Protein AF-0000000079073156 (afdb_homodimer)

pLDDT: mean 97.73, std 2.02, range [75.5, 98.88]

Sequence (586 aa):
MTVNSLGIYEKALPQDLSWKEKFNLVKKLGFNFLEFSVDESDARLARLDWTKEQRKEFRDLMWDTDIRINNLMLSGHRRFPLGSKDPETRKKSLEMCQKAVDLCVDLGIHNIQMAGYDVYYEEKSENSRELYVENLAKCVHMAAKKNIMLSIETMDDPFITNIADIKQYKKQVRSPWLQAYPDLGNLSAWPQNDPAKDLENGIGNIVAIHLKDTLAVTDGFEGKFRDVPFGEGCVDFEGLLRELVRLDYNGSFTIEMWPGDNGDDDPVAEVKEAKAFFDKIFKKVGIEQEPVDMTVNSLGIYEKALPQDLSWKEKFNLVKKLGFNFLEFSVDESDARLARLDWTKEQRKEFRDLMWDTDIRINNLMLSGHRRFPLGSKDPETRKKSLEMCQKAVDLCVDLGIHNIQMAGYDVYYEEKSENSRELYVENLAKCVHMAAKKNIMLSIETMDDPFITNIADIKQYKKQVRSPWLQAYPDLGNLSAWPQNDPAKDLENGIGNIVAIHLKDTLAVTDGFEGKFRDVPFGEGCVDFEGLLRELVRLDYNGSFTIEMWPGDNGDDDPVAEVKEAKAFFDKIFKKVGIEQEPVD

Secondary structure (DSSP, 8-state):
-EEEEEEEEGGGS-TTS-HHHHHHHHHHTT-SEEEEE--SSHHHHGGGG--HHHHHHHHHHHHHHT-EEEEEEEGGGGTS-TT-SSHHHHHHHHHHHHHHHHHHHHHT--EEEEE--S-SSS---HHHHHHHHHHHHHHHHHHHTTTPEEEEEP-SSSSS-SHHHHHHHHHHS--TTEEEE-BHHHHHHSTT--HHHHHHHHGGGB-EEEE-EEEPPBTTB--EEEEEPTTSSS--HHHHHHHHHHTT--SEEEE---HHHHT-S-HHHHHHHHHHHHHHHHHHHTEEE----/-EEEEEEEEGGGS-TTS-HHHHHHHHHHTT-SEEEEE--SSHHHHGGGG--HHHHHHHHHHHHHHT-EEEEEEEGGGGTS-TT-SSHHHHHHHHHHHHHHHHHHHHHT--EEEEE--S-SSS---HHHHHHHHHHHHHHHHHHHTTTPEEEEEP-SSSSS-SHHHHHHHHHHS--TTEEEE-BHHHHHHSTT--HHHHHHHHGGGB-EEEE-EEEPPBTTB--EEEEEPTTSSS--HHHHHHHHHHTT--SEEEE---HHHHT-S-HHHHHHHHHHHHHHHHHHHTEEE----

Solvent-accessible surface area (backbone atoms only — not comparable to full-atom values): 29091 Å² total; per-residue (Å²): 124,34,55,23,28,40,25,39,31,52,42,23,37,66,74,87,55,52,69,68,56,46,47,50,47,42,50,73,72,67,28,52,26,41,31,42,69,28,35,66,50,67,76,38,46,48,59,58,65,54,47,74,65,54,48,48,51,52,42,50,46,30,63,74,61,68,40,48,47,56,33,36,35,40,42,28,37,54,77,26,13,45,6,42,90,45,66,68,42,25,51,50,24,52,51,50,48,51,32,46,46,52,48,25,60,74,61,33,34,35,29,36,38,35,60,36,50,30,49,69,90,53,86,83,45,75,62,21,46,52,38,18,56,57,42,48,44,53,50,45,37,63,20,24,34,67,56,30,33,37,21,40,24,26,27,94,44,89,78,19,36,42,51,64,52,50,52,58,51,39,72,72,44,61,34,50,36,51,42,28,26,44,23,53,12,31,24,49,19,40,73,88,52,52,51,66,59,39,47,67,77,32,46,47,36,45,55,35,35,38,45,37,26,9,36,46,39,48,101,88,35,90,43,39,75,65,92,35,56,83,89,73,37,64,47,59,57,64,63,52,52,35,47,36,46,74,69,61,56,22,32,27,38,28,46,52,54,45,38,15,69,71,63,47,95,54,17,64,59,54,49,50,49,51,50,52,56,48,51,53,45,28,59,73,52,39,46,40,68,55,80,62,126,125,36,55,23,28,43,25,39,32,52,43,23,38,68,74,85,55,52,68,67,56,46,48,49,47,42,51,74,73,66,28,50,27,41,30,42,68,27,35,67,49,67,75,38,45,49,58,58,66,54,48,75,67,55,48,49,52,54,42,50,46,30,62,75,63,66,40,49,48,56,33,36,36,41,40,28,39,54,78,27,15,44,7,42,90,46,66,68,40,25,51,49,24,52,50,52,46,51,32,45,46,53,48,24,60,75,61,32,32,35,30,36,37,34,60,38,51,30,50,68,88,52,84,83,46,74,63,23,47,51,38,20,53,59,42,48,43,52,48,45,38,63,20,24,34,66,56,30,34,36,21,39,24,26,27,94,41,88,77,20,37,42,52,64,53,50,51,57,51,37,71,73,42,59,35,49,36,52,41,29,26,44,22,53,14,32,24,50,20,40,76,88,52,53,50,67,62,38,47,67,76,32,47,48,35,44,55,36,35,36,45,39,27,9,36,47,39,50,100,90,36,90,42,38,76,64,91,36,56,82,89,74,38,64,48,56,58,64,64,51,51,34,48,37,44,74,70,61,55,21,32,27,40,26,47,51,56,45,39,16,69,70,64,47,94,52,18,63,60,52,51,51,51,51,50,51,56,48,51,53,45,30,59,72,53,40,46,41,67,55,80,64,127

Nearest PDB structures (foldseek):
  3cqk-assembly1_B  TM=9.834E-01  e=4.972E-34  Escherichia coli
  3cqi-assembly1_B  TM=9.793E-01  e=4.690E-34  Escherichia coli
  3cqj-assembly1_B  TM=9.866E-01  e=5.468E-33  Escherichia coli
  3cqh-assembly1_A  TM=9.454E-01  e=2.577E-28  Escherichia coli
  3cqh-assembly1_B  TM=9.472E-01  e=2.292E-28  Escherichia coli

Radius of gyration: 23.46 Å; Cα contacts (8 Å, |Δi|>4): 1292; chains: 2; bounding box: 52×78×61 Å

Structure (mmCIF, N/CA/C/O backbone):
data_AF-0000000079073156-model_v1
#
loop_
_entity.id
_entity.type
_entity.pdbx_description
1 polymer 'L-ribulose-5-phosphate 3-epimerase'
#
loop_
_atom_site.group_PDB
_atom_site.id
_atom_site.type_symbol
_atom_site.label_atom_id
_atom_site.label_alt_id
_atom_site.label_comp_id
_atom_site.label_asym_id
_atom_site.label_entity_id
_atom_site.label_seq_id
_atom_site.pdbx_PDB_ins_code
_atom_site.Cartn_x
_atom_site.Cartn_y
_atom_site.Cartn_z
_atom_site.occupancy
_atom_site.B_iso_or_equiv
_atom_site.auth_seq_id
_atom_site.auth_comp_id
_atom_site.auth_asym_id
_atom_site.auth_atom_id
_atom_site.pdbx_PDB_model_num
ATOM 1 N N . MET A 1 1 ? -22.406 9.234 -4.816 1 80.62 1 MET A N 1
ATOM 2 C CA . MET A 1 1 ? -22.016 9.188 -3.41 1 80.62 1 MET A CA 1
ATOM 3 C C . MET A 1 1 ? -20.781 8.305 -3.225 1 80.62 1 MET A C 1
ATOM 5 O O . MET A 1 1 ? -20.641 7.266 -3.873 1 80.62 1 MET A O 1
ATOM 9 N N . THR A 1 2 ? -19.719 8.93 -2.506 1 91.94 2 THR A N 1
ATOM 10 C CA . THR A 1 2 ? -18.5 8.188 -2.174 1 91.94 2 THR A CA 1
ATOM 11 C C . THR A 1 2 ? -18.453 7.879 -0.679 1 91.94 2 THR A C 1
ATOM 13 O O . THR A 1 2 ? -19.078 8.578 0.126 1 91.94 2 THR A O 1
ATOM 16 N N . VAL A 1 3 ? -17.922 6.746 -0.274 1 95.88 3 VAL A N 1
ATOM 17 C CA . VAL A 1 3 ? -17.688 6.383 1.118 1 95.88 3 VAL A CA 1
ATOM 18 C C . VAL A 1 3 ? -16.188 6.477 1.428 1 95.88 3 VAL A C 1
ATOM 20 O O . VAL A 1 3 ? -15.367 5.844 0.761 1 95.88 3 VAL A O 1
ATOM 23 N N . ASN A 1 4 ? -15.789 7.289 2.355 1 97.81 4 ASN A N 1
ATOM 24 C CA . ASN A 1 4 ? -14.406 7.504 2.76 1 97.81 4 ASN A CA 1
ATOM 25 C C . ASN A 1 4 ? -14.211 7.266 4.254 1 97.81 4 ASN A C 1
ATOM 27 O O . ASN A 1 4 ? -15.18 7.262 5.016 1 97.81 4 ASN A O 1
ATOM 31 N N . SER A 1 5 ? -13.023 6.949 4.609 1 97.94 5 SER A N 1
ATOM 32 C CA . SER A 1 5 ? -12.68 6.938 6.027 1 97.94 5 SER A CA 1
ATOM 33 C C . SER A 1 5 ? -12.125 8.289 6.477 1 97.94 5 SER A C 1
ATOM 35 O O . SER A 1 5 ? -11.625 9.062 5.656 1 97.94 5 SER A O 1
ATOM 37 N N . LEU A 1 6 ? -12.297 8.586 7.727 1 98.56 6 LEU A N 1
ATOM 38 C CA . LEU A 1 6 ? -11.836 9.844 8.305 1 98.56 6 LEU A CA 1
ATOM 39 C C . LEU A 1 6 ? -11.039 9.602 9.578 1 98.56 6 LEU A C 1
ATOM 41 O O . LEU A 1 6 ? -11.492 8.891 10.477 1 98.56 6 LEU A O 1
ATOM 45 N N . GLY A 1 7 ? -9.836 10.117 9.586 1 98.69 7 GLY A N 1
ATOM 46 C CA . GLY A 1 7 ? -8.984 10 10.758 1 98.69 7 GLY A CA 1
ATOM 47 C C . GLY A 1 7 ? -8.648 11.344 11.383 1 98.69 7 GLY A C 1
ATOM 48 O O . GLY A 1 7 ? -9.047 12.391 10.867 1 98.69 7 GLY A O 1
ATOM 49 N N . ILE A 1 8 ? -8.016 11.273 12.555 1 98.88 8 ILE A N 1
ATOM 50 C CA . ILE A 1 8 ? -7.59 12.461 13.289 1 98.88 8 ILE A CA 1
ATOM 51 C C . ILE A 1 8 ? -6.098 12.375 13.594 1 98.88 8 ILE A C 1
ATOM 53 O O . ILE A 1 8 ? -5.594 11.305 13.953 1 98.88 8 ILE A O 1
ATOM 57 N N . TYR A 1 9 ? -5.41 13.477 13.398 1 98.75 9 TYR A N 1
ATOM 58 C CA . TYR A 1 9 ? -3.984 13.586 13.688 1 98.75 9 TYR A CA 1
ATOM 59 C C . TYR A 1 9 ? -3.723 13.453 15.18 1 98.75 9 TYR A C 1
ATOM 61 O O . TYR A 1 9 ? -4.398 14.086 16 1 98.75 9 TYR A O 1
ATOM 69 N N . GLU A 1 10 ? -2.744 12.703 15.523 1 98.69 10 GLU A N 1
ATOM 70 C CA . GLU A 1 10 ? -2.402 12.445 16.922 1 98.69 10 GLU A CA 1
ATOM 71 C C . GLU A 1 10 ? -2.238 13.75 17.703 1 98.69 10 GLU A C 1
ATOM 73 O O . GLU A 1 10 ? -2.652 13.844 18.859 1 98.69 10 GLU A O 1
ATOM 78 N N . LYS A 1 11 ? -1.692 14.719 17.078 1 98.56 11 LYS A N 1
ATOM 79 C CA . LYS A 1 11 ? -1.318 15.945 17.781 1 98.56 11 LYS A CA 1
ATOM 80 C C . LYS A 1 11 ? -2.543 16.812 18.062 1 98.56 11 LYS A C 1
ATOM 82 O O . LYS A 1 11 ? -2.459 17.797 18.812 1 98.56 11 LYS A O 1
ATOM 87 N N . ALA A 1 12 ? -3.627 16.469 17.453 1 98.81 12 ALA A N 1
ATOM 88 C CA . ALA A 1 12 ? -4.887 17.156 17.734 1 98.81 12 ALA A CA 1
ATOM 89 C C . ALA A 1 12 ? -5.402 16.797 19.125 1 98.81 12 ALA A C 1
ATOM 91 O O . ALA A 1 12 ? -6.133 17.594 19.75 1 98.81 12 ALA A O 1
ATOM 92 N N . LEU A 1 13 ? -5.078 15.648 19.625 1 98.81 13 LEU A N 1
ATOM 93 C CA . LEU A 1 13 ? -5.645 15.094 20.859 1 98.81 13 LEU A CA 1
ATOM 94 C C . LEU A 1 13 ? -4.797 15.469 22.062 1 98.81 13 LEU A C 1
ATOM 96 O O . LEU A 1 13 ? -3.613 15.789 21.922 1 98.81 13 LEU A O 1
ATOM 100 N N . PRO A 1 14 ? -5.395 15.422 23.297 1 98.5 14 PRO A N 1
ATOM 101 C CA . PRO A 1 14 ? -4.586 15.688 24.5 1 98.5 14 PRO A CA 1
ATOM 102 C C . PRO A 1 14 ? -3.348 14.797 24.578 1 98.5 14 PRO A C 1
ATOM 104 O O . PRO A 1 14 ? -3.416 13.602 24.266 1 98.5 14 PRO A O 1
ATOM 107 N N . GLN A 1 15 ? -2.205 15.383 24.984 1 97.31 15 GLN A N 1
ATOM 108 C CA . GLN A 1 15 ? -0.929 14.68 24.891 1 97.31 15 GLN A CA 1
ATOM 109 C C . GLN A 1 15 ? -0.598 13.945 26.172 1 97.31 15 GLN A C 1
ATOM 111 O O . GLN A 1 15 ? 0.368 13.18 26.234 1 97.31 15 GLN A O 1
ATOM 116 N N . ASP A 1 16 ? -1.37 14.094 27.203 1 96.56 16 ASP A N 1
ATOM 117 C CA . ASP A 1 16 ? -1.097 13.469 28.5 1 96.56 16 ASP A CA 1
ATOM 118 C C . ASP A 1 16 ? -1.879 12.164 28.656 1 96.56 16 ASP A C 1
ATOM 120 O O . ASP A 1 16 ? -1.809 11.516 29.703 1 96.56 16 ASP A O 1
ATOM 124 N N . LEU A 1 17 ? -2.572 11.727 27.625 1 97.81 17 LEU A N 1
ATOM 125 C CA . LEU A 1 17 ? -3.338 10.484 27.656 1 97.81 17 LEU A CA 1
ATOM 126 C C . LEU A 1 17 ? -2.434 9.289 27.406 1 97.81 17 LEU A C 1
ATOM 128 O O . LEU A 1 17 ? -1.461 9.383 26.656 1 97.81 17 LEU A O 1
ATOM 132 N N . SER A 1 18 ? -2.779 8.164 28.062 1 98 18 SER A N 1
ATOM 133 C CA . SER A 1 18 ? -2.182 6.895 27.656 1 98 18 SER A CA 1
ATOM 134 C C . SER A 1 18 ? -2.633 6.508 26.25 1 98 18 SER A C 1
ATOM 136 O O . SER A 1 18 ? -3.629 7.027 25.734 1 98 18 SER A O 1
ATOM 138 N N . TRP A 1 19 ? -1.938 5.605 25.625 1 98 19 TRP A N 1
ATOM 139 C CA . TRP A 1 19 ? -2.32 5.156 24.281 1 98 19 TRP A CA 1
ATOM 140 C C . TRP A 1 19 ? -3.717 4.543 24.297 1 98 19 TRP A C 1
ATOM 142 O O . TRP A 1 19 ? -4.512 4.777 23.391 1 98 19 TRP A O 1
ATOM 152 N N . LYS A 1 20 ? -4 3.734 25.312 1 98.19 20 LYS A N 1
ATOM 153 C CA . LYS A 1 20 ? -5.336 3.148 25.422 1 98.19 20 LYS A CA 1
ATOM 154 C C . LYS A 1 20 ? -6.41 4.23 25.469 1 98.19 20 LYS A C 1
ATOM 156 O O . LYS A 1 20 ? -7.414 4.148 24.766 1 98.19 20 LYS A O 1
ATOM 161 N N . GLU A 1 21 ? -6.207 5.262 26.297 1 98.5 21 GLU A N 1
ATOM 162 C CA . GLU A 1 21 ? -7.141 6.379 26.391 1 98.5 21 GLU A CA 1
ATOM 163 C C . GLU A 1 21 ? -7.254 7.121 25.062 1 98.5 21 GLU A C 1
ATOM 165 O O . GLU A 1 21 ? -8.352 7.508 24.656 1 98.5 21 GLU A O 1
ATOM 170 N N . LYS A 1 22 ? -6.145 7.289 24.438 1 98.38 22 LYS A N 1
ATOM 171 C CA . LYS A 1 22 ? -6.121 8.008 23.172 1 98.38 22 LYS A CA 1
ATOM 172 C C . LYS A 1 22 ? -6.898 7.254 22.094 1 98.38 22 LYS A C 1
ATOM 174 O O . LYS A 1 22 ? -7.711 7.844 21.375 1 98.38 22 LYS A O 1
ATOM 179 N N . PHE A 1 23 ? -6.668 5.953 21.953 1 98.19 23 PHE A N 1
ATOM 180 C CA . PHE A 1 23 ? -7.383 5.141 20.969 1 98.19 23 PHE A CA 1
ATOM 181 C C . PHE A 1 23 ? -8.883 5.152 21.25 1 98.19 23 PHE A C 1
ATOM 183 O O . PHE A 1 23 ? -9.688 5.316 20.328 1 98.19 23 PHE A O 1
ATOM 190 N N . ASN A 1 24 ? -9.266 5.047 22.5 1 98.19 24 ASN A N 1
ATOM 191 C CA . ASN A 1 24 ? -10.68 5.086 22.844 1 98.19 24 ASN A CA 1
ATOM 192 C C . ASN A 1 24 ? -11.297 6.445 22.547 1 98.19 24 ASN A C 1
ATOM 194 O O . ASN A 1 24 ? -12.453 6.523 22.125 1 98.19 24 ASN A O 1
ATOM 198 N N . LEU A 1 25 ? -10.539 7.477 22.797 1 98.62 25 LEU A N 1
ATOM 199 C CA . LEU A 1 25 ? -11.016 8.82 22.5 1 98.62 25 LEU A CA 1
ATOM 200 C C . LEU A 1 25 ? -11.242 9 21 1 98.62 25 LEU A C 1
ATOM 202 O O . LEU A 1 25 ? -12.227 9.609 20.594 1 98.62 25 LEU A O 1
ATOM 206 N N . VAL A 1 26 ? -10.32 8.469 20.156 1 98.5 26 VAL A N 1
ATOM 207 C CA . VAL A 1 26 ? -10.453 8.531 18.703 1 98.5 26 VAL A CA 1
ATOM 208 C C . VAL A 1 26 ? -11.789 7.918 18.281 1 98.5 26 VAL A C 1
ATOM 210 O O . VAL A 1 26 ? -12.539 8.523 17.516 1 98.5 26 VAL A O 1
ATOM 213 N N . LYS A 1 27 ? -12.086 6.77 18.828 1 97.19 27 LYS A N 1
ATOM 214 C CA . LYS A 1 27 ? -13.336 6.066 18.547 1 97.19 27 LYS A CA 1
ATOM 215 C C . LYS A 1 27 ? -14.539 6.863 19.031 1 97.19 27 LYS A C 1
ATOM 217 O O . LYS A 1 27 ? -15.523 7.016 18.297 1 97.19 27 LYS A O 1
ATOM 222 N N . LYS A 1 28 ? -14.477 7.352 20.203 1 97.75 28 LYS A N 1
ATOM 223 C CA . LYS A 1 28 ? -15.562 8.109 20.812 1 97.75 28 LYS A CA 1
ATOM 224 C C . LYS A 1 28 ? -15.875 9.367 20 1 97.75 28 LYS A C 1
ATOM 226 O O . LYS A 1 28 ? -17.031 9.773 19.906 1 97.75 28 LYS A O 1
ATOM 231 N N . LEU A 1 29 ? -14.867 9.93 19.438 1 98.31 29 LEU A N 1
ATOM 232 C CA . LEU A 1 29 ? -15.023 11.172 18.688 1 98.31 29 LEU A CA 1
ATOM 233 C C . LEU A 1 29 ? -15.516 10.883 17.266 1 98.31 29 LEU A C 1
ATOM 235 O O . LEU A 1 29 ? -15.742 11.812 16.5 1 98.31 29 LEU A O 1
ATOM 239 N N . GLY A 1 30 ? -15.648 9.664 16.922 1 97.56 30 GLY A N 1
ATOM 240 C CA . GLY A 1 30 ? -16.266 9.281 15.664 1 97.56 30 GLY A CA 1
ATOM 241 C C . GLY A 1 30 ? -15.266 9.188 14.523 1 97.56 30 GLY A C 1
ATOM 242 O O . GLY A 1 30 ? -15.633 9.352 13.359 1 97.56 30 GLY A O 1
ATOM 243 N N . PHE A 1 31 ? -14.008 8.945 14.812 1 98.38 31 PHE A N 1
ATOM 244 C CA . PHE A 1 31 ? -12.992 8.789 13.781 1 98.38 31 PHE A CA 1
ATOM 245 C C . PHE A 1 31 ? -12.695 7.312 13.539 1 98.38 31 PHE A C 1
ATOM 247 O O . PHE A 1 31 ? -12.828 6.492 14.445 1 98.38 31 PHE A O 1
ATOM 254 N N . ASN A 1 32 ? -12.312 6.98 12.305 1 97.5 32 ASN A N 1
ATOM 255 C CA . ASN A 1 32 ? -12.055 5.602 11.906 1 97.5 32 ASN A CA 1
ATOM 256 C C . ASN A 1 32 ? -10.633 5.172 12.281 1 97.5 32 ASN A C 1
ATOM 258 O O . ASN A 1 32 ? -10.383 3.986 12.5 1 97.5 32 ASN A O 1
ATOM 262 N N . PHE A 1 33 ? -9.734 6.16 12.328 1 97.94 33 PHE A N 1
ATOM 263 C CA . PHE A 1 33 ? -8.344 5.809 12.586 1 97.94 33 PHE A CA 1
ATOM 264 C C . PHE A 1 33 ? -7.578 6.996 13.156 1 97.94 33 PHE A C 1
ATOM 266 O O . PHE A 1 33 ? -8.062 8.125 13.117 1 97.94 33 PHE A O 1
ATOM 273 N N . LEU A 1 34 ? -6.453 6.688 13.773 1 98.38 34 LEU A N 1
ATOM 274 C CA . LEU A 1 34 ? -5.496 7.684 14.242 1 98.38 34 LEU A CA 1
ATOM 275 C C . LEU A 1 34 ? -4.328 7.809 13.266 1 98.38 34 LEU A C 1
ATOM 277 O O . LEU A 1 34 ? -3.867 6.812 12.711 1 98.38 34 LEU A O 1
ATOM 281 N N . GLU A 1 35 ? -3.922 8.992 12.961 1 98.56 35 GLU A N 1
ATOM 282 C CA . GLU A 1 35 ? -2.662 9.219 12.258 1 98.56 35 GLU A CA 1
ATOM 283 C C . GLU A 1 35 ? -1.507 9.398 13.242 1 98.56 35 GLU A C 1
ATOM 285 O O . GLU A 1 35 ? -1.512 10.328 14.047 1 98.56 35 GLU A O 1
ATOM 290 N N . PHE A 1 36 ? -0.527 8.555 13.117 1 98.75 36 PHE A N 1
ATOM 291 C CA . PHE A 1 36 ? 0.526 8.352 14.109 1 98.75 36 PHE A CA 1
ATOM 292 C C . PHE A 1 36 ? 1.726 9.242 13.812 1 98.75 36 PHE A C 1
ATOM 294 O O . PHE A 1 36 ? 2.287 9.188 12.711 1 98.75 36 PHE A O 1
ATOM 301 N N . SER A 1 37 ? 2.195 10.023 14.805 1 98.62 37 SER A N 1
ATOM 302 C CA . SER A 1 37 ? 3.195 11.062 14.555 1 98.62 37 SER A CA 1
ATOM 303 C C . SER A 1 37 ? 4.574 10.625 15.047 1 98.62 37 SER A C 1
ATOM 305 O O . SER A 1 37 ? 4.734 10.25 16.203 1 98.62 37 SER A O 1
ATOM 307 N N . VAL A 1 38 ? 5.551 10.633 14.203 1 98.75 38 VAL A N 1
ATOM 308 C CA . VAL A 1 38 ? 6.98 10.617 14.5 1 98.75 38 VAL A CA 1
ATOM 309 C C . VAL A 1 38 ? 7.625 11.914 14.023 1 98.75 38 VAL A C 1
ATOM 311 O O . VAL A 1 38 ? 8.227 11.961 12.945 1 98.75 38 VAL A O 1
ATOM 314 N N . ASP A 1 39 ? 7.496 12.953 14.852 1 97.94 39 ASP A N 1
ATOM 315 C CA . ASP A 1 39 ? 7.926 14.289 14.453 1 97.94 39 ASP A CA 1
ATOM 316 C C . ASP A 1 39 ? 9.352 14.57 14.922 1 97.94 39 ASP A C 1
ATOM 318 O O . ASP A 1 39 ? 10.109 13.641 15.203 1 97.94 39 ASP A O 1
ATOM 322 N N . GLU A 1 40 ? 9.781 15.828 15.023 1 97.25 40 GLU A N 1
ATOM 323 C CA . GLU A 1 40 ? 11.172 16.234 15.242 1 97.25 40 GLU A CA 1
ATOM 324 C C . GLU A 1 40 ? 11.57 16.047 16.703 1 97.25 40 GLU A C 1
ATOM 326 O O . GLU A 1 40 ? 12.758 16.078 17.031 1 97.25 40 GLU A O 1
ATOM 331 N N . SER A 1 41 ? 10.562 16 17.562 1 97.75 41 SER A N 1
ATOM 332 C CA . SER A 1 41 ? 10.891 15.906 18.984 1 97.75 41 SER A CA 1
ATOM 333 C C . SER A 1 41 ? 11.602 14.594 19.312 1 97.75 41 SER A C 1
ATOM 335 O O . SER A 1 41 ? 11.297 13.555 18.719 1 97.75 41 SER A O 1
ATOM 337 N N . ASP A 1 42 ? 12.492 14.656 20.25 1 98.12 42 ASP A N 1
ATOM 338 C CA . ASP A 1 42 ? 13.227 13.461 20.641 1 98.12 42 ASP A CA 1
ATOM 339 C C . ASP A 1 42 ? 12.273 12.375 21.156 1 98.12 42 ASP A C 1
ATOM 341 O O . ASP A 1 42 ? 12.484 11.188 20.891 1 98.12 42 ASP A O 1
ATOM 345 N N . ALA A 1 43 ? 11.297 12.828 21.844 1 97.5 43 ALA A N 1
ATOM 346 C CA . ALA A 1 43 ? 10.336 11.883 22.406 1 97.5 43 ALA A CA 1
ATOM 347 C C . ALA A 1 43 ? 9.633 11.078 21.328 1 97.5 43 ALA A C 1
ATOM 349 O O . ALA A 1 43 ? 9.492 9.859 21.438 1 97.5 43 ALA A O 1
ATOM 350 N N . ARG A 1 44 ? 9.227 11.633 20.266 1 98.38 44 ARG A N 1
ATOM 351 C CA . ARG A 1 44 ? 8.492 10.922 19.234 1 98.38 44 ARG A CA 1
ATOM 352 C C . ARG A 1 44 ? 9.445 10.219 18.266 1 98.38 44 ARG A C 1
ATOM 354 O O . ARG A 1 44 ? 9.109 9.172 17.703 1 98.38 44 ARG A O 1
ATOM 361 N N . LEU A 1 45 ? 10.664 10.758 18.109 1 98.69 45 LEU A N 1
ATOM 362 C CA . LEU A 1 45 ? 11.68 10.039 17.344 1 98.69 45 LEU A CA 1
ATOM 363 C C . LEU A 1 45 ? 12.031 8.719 18.031 1 98.69 45 LEU A C 1
ATOM 365 O O . LEU A 1 45 ? 12.328 7.727 17.359 1 98.69 45 LEU A O 1
ATOM 369 N N . ALA A 1 46 ? 11.977 8.727 19.344 1 98.62 46 ALA A N 1
ATOM 370 C CA . ALA A 1 46 ? 12.367 7.551 20.125 1 98.62 46 ALA A CA 1
ATOM 371 C C . ALA A 1 46 ? 11.445 6.371 19.828 1 98.62 46 ALA A C 1
ATOM 373 O O . ALA A 1 46 ? 11.797 5.219 20.094 1 98.62 46 ALA A O 1
ATOM 374 N N . ARG A 1 47 ? 10.234 6.633 19.312 1 98.69 47 ARG A N 1
ATOM 375 C CA . ARG A 1 47 ? 9.305 5.574 18.953 1 98.69 47 ARG A CA 1
ATOM 376 C C . ARG A 1 47 ? 9.914 4.629 17.922 1 98.69 47 ARG A C 1
ATOM 378 O O . ARG A 1 47 ? 9.547 3.453 17.859 1 98.69 47 ARG A O 1
ATOM 385 N N . LEU A 1 48 ? 10.82 5.09 17.078 1 98.81 48 LEU A N 1
ATOM 386 C CA . LEU A 1 48 ? 11.484 4.301 16.047 1 98.81 48 LEU A CA 1
ATOM 387 C C . LEU A 1 48 ? 12.422 3.27 16.656 1 98.81 48 LEU A C 1
ATOM 389 O O . LEU A 1 48 ? 12.859 2.338 15.984 1 98.81 48 LEU A O 1
ATOM 393 N N . ASP A 1 49 ? 12.711 3.453 17.922 1 98.69 49 ASP A N 1
ATOM 394 C CA . ASP A 1 49 ? 13.625 2.555 18.609 1 98.69 49 ASP A CA 1
ATOM 395 C C . ASP A 1 49 ? 12.891 1.712 19.641 1 98.69 49 ASP A C 1
ATOM 397 O O . ASP A 1 49 ? 13.516 1.137 20.531 1 98.69 49 ASP A O 1
ATOM 401 N N . TRP A 1 50 ? 11.547 1.767 19.609 1 98.75 50 TRP A N 1
ATOM 402 C CA . TRP A 1 50 ? 10.781 0.904 20.5 1 98.75 50 TRP A CA 1
ATOM 403 C C . TRP A 1 50 ? 11.289 -0.533 20.438 1 98.75 50 TRP A C 1
ATOM 405 O O . TRP A 1 50 ? 11.602 -1.041 19.359 1 98.75 50 TRP A O 1
ATOM 415 N N . THR A 1 51 ? 11.359 -1.212 21.578 1 98.19 51 THR A N 1
ATOM 416 C CA . THR A 1 51 ? 11.727 -2.621 21.656 1 98.19 51 THR A CA 1
ATOM 417 C C . THR A 1 51 ? 10.609 -3.502 21.094 1 98.19 51 THR A C 1
ATOM 419 O O . THR A 1 51 ? 9.5 -3.023 20.859 1 98.19 51 THR A O 1
ATOM 422 N N . LYS A 1 52 ? 10.961 -4.746 20.859 1 97.44 52 LYS A N 1
ATOM 423 C CA . LYS A 1 52 ? 9.961 -5.711 20.422 1 97.44 52 LYS A CA 1
ATOM 424 C C . LYS A 1 52 ? 8.781 -5.75 21.375 1 97.44 52 LYS A C 1
ATOM 426 O O . LYS A 1 52 ? 7.625 -5.844 20.953 1 97.44 52 LYS A O 1
ATOM 431 N N . GLU A 1 53 ? 9.047 -5.668 22.688 1 97.94 53 GLU A N 1
ATOM 432 C CA . GLU A 1 53 ? 8 -5.699 23.703 1 97.94 53 GLU A CA 1
ATOM 433 C C . GLU A 1 53 ? 7.113 -4.461 23.641 1 97.94 53 GLU A C 1
ATOM 435 O O . GLU A 1 53 ? 5.891 -4.555 23.766 1 97.94 53 GLU A O 1
ATOM 440 N N . GLN A 1 54 ? 7.715 -3.303 23.484 1 98.44 54 GLN A N 1
ATOM 441 C CA . GLN A 1 54 ? 6.945 -2.068 23.344 1 98.44 54 GLN A CA 1
ATOM 442 C C . GLN A 1 54 ? 6.055 -2.102 22.109 1 98.44 54 GLN A C 1
ATOM 444 O O . GLN A 1 54 ? 4.895 -1.684 22.172 1 98.44 54 GLN A O 1
ATOM 449 N N . ARG A 1 55 ? 6.598 -2.598 21.031 1 98.44 55 ARG A N 1
ATOM 450 C CA . ARG A 1 55 ? 5.816 -2.734 19.812 1 98.44 55 ARG A CA 1
ATOM 451 C C . ARG A 1 55 ? 4.66 -3.705 20 1 98.44 55 ARG A C 1
ATOM 453 O O . ARG A 1 55 ? 3.545 -3.451 19.531 1 98.44 55 ARG A O 1
ATOM 460 N N . LYS A 1 56 ? 4.934 -4.805 20.656 1 97.88 56 LYS A N 1
ATOM 461 C CA . LYS A 1 56 ? 3.885 -5.781 20.938 1 97.88 56 LYS A CA 1
ATOM 462 C C . LYS A 1 56 ? 2.758 -5.156 21.75 1 97.88 56 LYS A C 1
ATOM 464 O O . LYS A 1 56 ? 1.578 -5.379 21.469 1 97.88 56 LYS A O 1
ATOM 469 N N . GLU A 1 57 ? 3.127 -4.406 22.781 1 97.94 57 GLU A N 1
ATOM 470 C CA . GLU A 1 57 ? 2.133 -3.748 23.625 1 97.94 57 GLU A CA 1
ATOM 471 C C . GLU A 1 57 ? 1.267 -2.791 22.812 1 97.94 57 GLU A C 1
ATOM 473 O O . GLU A 1 57 ? 0.042 -2.777 22.953 1 97.94 57 GLU A O 1
ATOM 478 N N . PHE A 1 58 ? 1.912 -2 22.031 1 98.31 58 PHE A N 1
ATOM 479 C CA . PHE A 1 58 ? 1.208 -1.038 21.203 1 98.31 58 PHE A CA 1
ATOM 480 C C . PHE A 1 58 ? 0.281 -1.75 20.219 1 98.31 58 PHE A C 1
ATOM 482 O O . PHE A 1 58 ? -0.871 -1.348 20.047 1 98.31 58 PHE A O 1
ATOM 489 N N . ARG A 1 59 ? 0.734 -2.764 19.578 1 96.75 59 ARG A N 1
ATOM 490 C CA . ARG A 1 59 ? -0.038 -3.592 18.656 1 96.75 59 ARG A CA 1
ATOM 491 C C . ARG A 1 59 ? -1.26 -4.188 19.344 1 96.75 59 ARG A C 1
ATOM 493 O O . ARG A 1 59 ? -2.359 -4.184 18.797 1 96.75 59 ARG A O 1
ATOM 500 N N . ASP A 1 60 ? -1.067 -4.73 20.531 1 97.12 60 ASP A N 1
ATOM 501 C CA . ASP A 1 60 ? -2.154 -5.332 21.297 1 97.12 60 ASP A CA 1
ATOM 502 C C . ASP A 1 60 ? -3.205 -4.289 21.672 1 97.12 60 ASP A C 1
ATOM 504 O O . ASP A 1 60 ? -4.402 -4.582 21.688 1 97.12 60 ASP A O 1
ATOM 508 N N . LEU A 1 61 ? -2.748 -3.109 21.984 1 97.5 61 LEU A N 1
ATOM 509 C CA . LEU A 1 61 ? -3.676 -2.033 22.312 1 97.5 61 LEU A CA 1
ATOM 510 C C . LEU A 1 61 ? -4.543 -1.677 21.109 1 97.5 61 LEU A C 1
ATOM 512 O O . LEU A 1 61 ? -5.75 -1.464 21.25 1 97.5 61 LEU A O 1
ATOM 516 N N . MET A 1 62 ? -3.932 -1.605 19.906 1 97 62 MET A N 1
ATOM 517 C CA . MET A 1 62 ? -4.703 -1.354 18.703 1 97 62 MET A CA 1
ATOM 518 C C . MET A 1 62 ? -5.77 -2.424 18.5 1 97 62 MET A C 1
ATOM 520 O O . MET A 1 62 ? -6.918 -2.109 18.172 1 97 62 MET A O 1
ATOM 524 N N . TRP A 1 63 ? -5.406 -3.676 18.734 1 96.5 63 TRP A N 1
ATOM 525 C CA . TRP A 1 63 ? -6.324 -4.797 18.578 1 96.5 63 TRP A CA 1
ATOM 526 C C . TRP A 1 63 ? -7.469 -4.711 19.578 1 96.5 63 TRP A C 1
ATOM 528 O O . TRP A 1 63 ? -8.633 -4.863 19.219 1 96.5 63 TRP A O 1
ATOM 538 N N . ASP A 1 64 ? -7.145 -4.359 20.828 1 96.44 64 ASP A N 1
ATOM 539 C CA . ASP A 1 64 ? -8.117 -4.375 21.922 1 96.44 64 ASP A CA 1
ATOM 540 C C . ASP A 1 64 ? -9.109 -3.221 21.781 1 96.44 64 ASP A C 1
ATOM 542 O O . ASP A 1 64 ? -10.266 -3.342 22.188 1 96.44 64 ASP A O 1
ATOM 546 N N . THR A 1 65 ? -8.6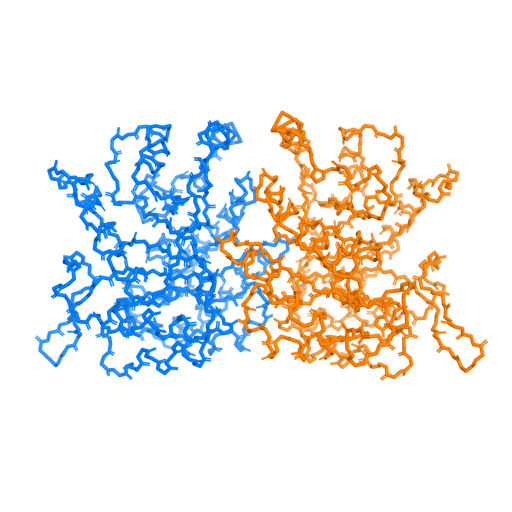8 -2.127 21.219 1 96.31 65 THR A N 1
ATOM 547 C CA . THR A 1 65 ? -9.531 -0.951 21.125 1 96.31 65 THR A CA 1
ATOM 548 C C . THR A 1 65 ? -10.219 -0.892 19.75 1 96.31 65 THR A C 1
ATOM 550 O O . THR A 1 65 ? -11.062 -0.028 19.516 1 96.31 65 THR A O 1
ATOM 553 N N . ASP A 1 66 ? -9.844 -1.772 18.844 1 95 66 ASP A N 1
ATOM 554 C CA . ASP A 1 66 ? -10.383 -1.825 17.484 1 95 66 ASP A CA 1
ATOM 555 C C . ASP A 1 66 ? -10.133 -0.514 16.734 1 95 66 ASP A C 1
ATOM 557 O O . ASP A 1 66 ? -11.031 0.015 16.078 1 95 66 ASP A O 1
ATOM 561 N N . ILE A 1 67 ? -8.984 0.081 17 1 95.56 67 ILE A N 1
ATOM 562 C CA . ILE A 1 67 ? -8.562 1.271 16.281 1 95.56 67 ILE A CA 1
ATOM 563 C C . ILE A 1 67 ? -7.363 0.936 15.391 1 95.56 67 ILE A C 1
ATOM 565 O O . ILE A 1 67 ? -6.445 0.229 15.82 1 95.56 67 ILE A O 1
ATOM 569 N N . ARG A 1 68 ? -7.469 1.379 14.133 1 95.56 68 ARG A N 1
ATOM 570 C CA . ARG A 1 68 ? -6.332 1.187 13.234 1 95.56 68 ARG A CA 1
ATOM 571 C C . ARG A 1 68 ? -5.57 2.492 13.031 1 95.56 68 ARG A C 1
ATOM 573 O O . ARG A 1 68 ? -6.07 3.568 13.359 1 95.56 68 ARG A O 1
ATOM 580 N N . ILE A 1 69 ? -4.348 2.383 12.711 1 97.69 69 ILE A N 1
ATOM 581 C CA . ILE A 1 69 ? -3.49 3.465 12.234 1 97.69 69 ILE A CA 1
ATOM 582 C C . ILE A 1 69 ? -3.27 3.326 10.727 1 97.69 69 ILE A C 1
ATOM 584 O O . ILE A 1 69 ? -2.711 2.328 10.266 1 97.69 69 ILE A O 1
ATOM 588 N N . ASN A 1 70 ? -3.744 4.34 9.977 1 96.12 70 ASN A N 1
ATOM 589 C CA . ASN A 1 70 ? -3.592 4.281 8.531 1 96.12 70 ASN A CA 1
ATOM 590 C C . ASN A 1 70 ? -2.223 4.785 8.086 1 96.12 70 ASN A C 1
ATOM 592 O O . ASN A 1 70 ? -1.614 4.227 7.172 1 96.12 70 ASN A O 1
ATOM 596 N N . ASN A 1 71 ? -1.767 5.828 8.805 1 97.81 71 ASN A N 1
ATOM 597 C CA . ASN A 1 71 ? -0.577 6.531 8.328 1 97.81 71 ASN A CA 1
ATOM 598 C C . ASN A 1 71 ? 0.37 6.863 9.484 1 97.81 71 ASN A C 1
ATOM 600 O O . ASN A 1 71 ? -0.072 7.27 10.555 1 97.81 71 ASN A O 1
ATOM 604 N N . LEU A 1 72 ? 1.604 6.586 9.273 1 98.81 72 LEU A N 1
ATOM 605 C CA . LEU A 1 72 ? 2.666 7.137 10.102 1 98.81 72 LEU A CA 1
ATOM 606 C C . LEU A 1 72 ? 3.232 8.414 9.484 1 98.81 72 LEU A C 1
ATOM 608 O O . LEU A 1 72 ? 3.703 8.398 8.344 1 98.81 72 LEU A O 1
ATOM 612 N N . MET A 1 73 ? 3.131 9.5 10.195 1 98.5 73 MET A N 1
ATOM 613 C CA . MET A 1 73 ? 3.699 10.766 9.742 1 98.5 73 MET A CA 1
ATOM 614 C C . MET A 1 73 ? 5.164 10.883 10.156 1 98.5 73 MET A C 1
ATOM 616 O O . MET A 1 73 ? 5.465 11.141 11.32 1 98.5 73 MET A O 1
ATOM 620 N N . LEU A 1 74 ? 6.043 10.797 9.203 1 98.62 74 LEU A N 1
ATOM 621 C CA . LEU A 1 74 ? 7.473 10.859 9.5 1 98.62 74 LEU A CA 1
ATOM 622 C C . LEU A 1 74 ? 8 12.281 9.312 1 98.62 74 LEU A C 1
ATOM 624 O O . LEU A 1 74 ? 8.914 12.508 8.516 1 98.62 74 LEU A O 1
ATOM 628 N N . SER A 1 75 ? 7.512 13.18 10.062 1 97.62 75 SER A N 1
ATOM 629 C CA . SER A 1 75 ? 7.879 14.586 9.945 1 97.62 75 SER A CA 1
ATOM 630 C C . SER A 1 75 ? 9.219 14.859 10.617 1 97.62 75 SER A C 1
ATOM 632 O O . SER A 1 75 ? 9.75 15.969 10.516 1 97.62 75 SER A O 1
ATOM 634 N N . GLY A 1 76 ? 9.805 13.812 11.289 1 98.06 76 GLY A N 1
ATOM 635 C CA . GLY A 1 76 ? 11.172 13.93 11.773 1 98.06 76 GLY A CA 1
ATOM 636 C C . GLY A 1 76 ? 12.156 14.297 10.68 1 98.06 76 GLY A C 1
ATOM 637 O O . GLY A 1 76 ? 13.234 14.828 10.961 1 98.06 76 GLY A O 1
ATOM 638 N N . HIS A 1 77 ? 11.82 14.094 9.469 1 97.69 77 HIS A N 1
ATOM 639 C CA . HIS A 1 77 ? 12.672 14.414 8.328 1 97.69 77 HIS A CA 1
ATOM 640 C C . HIS A 1 77 ? 12.812 15.922 8.148 1 97.69 77 HIS A C 1
ATOM 642 O O . HIS A 1 77 ? 13.672 16.391 7.406 1 97.69 77 HIS A O 1
ATOM 648 N N . ARG A 1 78 ? 11.922 16.656 8.828 1 97.44 78 ARG A N 1
ATOM 649 C CA . ARG A 1 78 ? 12.141 18.109 8.852 1 97.44 78 ARG A CA 1
ATOM 650 C C . ARG A 1 78 ? 13.477 18.453 9.5 1 97.44 78 ARG A C 1
ATOM 652 O O . ARG A 1 78 ? 14.242 19.266 8.977 1 97.44 78 ARG A O 1
ATOM 659 N N . ARG A 1 79 ? 13.773 17.828 10.656 1 98 79 ARG A N 1
ATOM 660 C CA . ARG A 1 79 ? 15.008 18.031 11.398 1 98 79 ARG A CA 1
ATOM 661 C C . ARG A 1 79 ? 16.172 17.281 10.75 1 98 79 ARG A C 1
ATOM 663 O O . ARG A 1 79 ? 17.297 17.781 10.695 1 98 79 ARG A O 1
ATOM 670 N N . PHE A 1 80 ? 15.906 16.109 10.211 1 98.44 80 PHE A N 1
ATOM 671 C CA . PHE A 1 80 ? 16.891 15.281 9.531 1 98.44 80 PHE A CA 1
ATOM 672 C C . PHE A 1 80 ? 16.484 15.023 8.086 1 98.44 80 PHE A C 1
ATOM 674 O O . PHE A 1 80 ? 16.047 13.922 7.75 1 98.44 80 PHE A O 1
ATOM 681 N N . PRO A 1 81 ? 16.75 16 7.266 1 98.56 81 PRO A N 1
ATOM 682 C CA . PRO A 1 81 ? 16.219 15.93 5.902 1 98.56 81 PRO A CA 1
ATOM 683 C C . PRO A 1 81 ? 17.078 15.055 4.984 1 98.56 81 PRO A C 1
ATOM 685 O O . PRO A 1 81 ? 18.281 14.945 5.184 1 98.56 81 PRO A O 1
ATOM 688 N N . LEU A 1 82 ? 16.469 14.508 3.99 1 98.75 82 LEU A N 1
ATOM 689 C CA . LEU A 1 82 ? 17.109 13.656 2.996 1 98.75 82 LEU A CA 1
ATOM 690 C C . LEU A 1 82 ? 18.125 14.438 2.172 1 98.75 82 LEU A C 1
ATOM 692 O O . LEU A 1 82 ? 19.094 13.875 1.671 1 98.75 82 LEU A O 1
ATOM 696 N N . GLY A 1 83 ? 17.922 15.75 2.033 1 98.75 83 GLY A N 1
ATOM 697 C CA . GLY A 1 83 ? 18.734 16.547 1.131 1 98.75 83 GLY A CA 1
ATOM 698 C C . GLY A 1 83 ? 19.797 17.359 1.845 1 98.75 83 GLY A C 1
ATOM 699 O O . GLY A 1 83 ? 20.391 18.266 1.265 1 98.75 83 GLY A O 1
ATOM 700 N N . SER A 1 84 ? 20.062 17.047 3.102 1 98.75 84 SER A N 1
ATOM 701 C CA . SER A 1 84 ? 21.016 17.828 3.896 1 98.75 84 SER A CA 1
ATOM 702 C C . SER A 1 84 ? 22.406 17.797 3.275 1 98.75 84 SER A C 1
ATOM 704 O O . SER A 1 84 ? 22.844 16.781 2.746 1 98.75 84 SER A O 1
ATOM 706 N N . LYS A 1 85 ? 23.078 18.891 3.4 1 98.19 85 LYS A N 1
ATOM 707 C CA . LYS A 1 85 ? 24.469 18.938 2.945 1 98.19 85 LYS A CA 1
ATOM 708 C C . LYS A 1 85 ? 25.391 18.156 3.873 1 98.19 85 LYS A C 1
ATOM 710 O O . LYS A 1 85 ? 26.5 17.797 3.494 1 98.19 85 LYS A O 1
ATOM 715 N N . ASP A 1 86 ? 24.984 17.938 5.051 1 98.44 86 ASP A N 1
ATOM 716 C CA . ASP A 1 86 ? 25.75 17.172 6.023 1 98.44 86 ASP A CA 1
ATOM 717 C C . ASP A 1 86 ? 25.516 15.672 5.844 1 98.44 86 ASP A C 1
ATOM 719 O O . ASP A 1 86 ? 24.406 15.18 6.07 1 98.44 86 ASP A O 1
ATOM 723 N N . PRO A 1 87 ? 26.562 14.922 5.527 1 98.5 87 PRO A N 1
ATOM 724 C CA . PRO A 1 87 ? 26.391 13.484 5.293 1 98.5 87 PRO A CA 1
ATOM 725 C C . PRO A 1 87 ? 25.906 12.742 6.531 1 98.5 87 PRO A C 1
ATOM 727 O O . PRO A 1 87 ? 25.188 11.75 6.41 1 98.5 87 PRO A O 1
ATOM 730 N N . GLU A 1 88 ? 26.25 13.242 7.68 1 98.62 88 GLU A N 1
ATOM 731 C CA . GLU A 1 88 ? 25.781 12.586 8.898 1 98.62 88 GLU A CA 1
ATOM 732 C C . GLU A 1 88 ? 24.281 12.75 9.078 1 98.62 88 GLU A C 1
ATOM 734 O O . GLU A 1 88 ? 23.609 11.828 9.547 1 98.62 88 GLU A O 1
ATOM 739 N N . THR A 1 89 ? 23.812 13.922 8.711 1 98.62 89 THR A N 1
ATOM 740 C CA . THR A 1 89 ? 22.375 14.148 8.758 1 98.62 89 THR A CA 1
ATOM 741 C C . THR A 1 89 ? 21.656 13.25 7.766 1 98.62 89 THR A C 1
ATOM 743 O O . THR A 1 89 ? 20.609 12.664 8.094 1 98.62 89 THR A O 1
ATOM 746 N N . ARG A 1 90 ? 22.156 13.094 6.547 1 98.75 90 ARG A N 1
ATOM 747 C CA . ARG A 1 90 ? 21.531 12.219 5.551 1 98.75 90 ARG A CA 1
ATOM 748 C C . ARG A 1 90 ? 21.547 10.766 6.02 1 98.75 90 ARG A C 1
ATOM 750 O O . ARG A 1 90 ? 20.578 10.039 5.801 1 98.75 90 ARG A O 1
ATOM 757 N N . LYS A 1 91 ? 22.641 10.391 6.625 1 98.69 91 LYS A N 1
ATOM 758 C CA . LYS A 1 91 ? 22.703 9.039 7.18 1 98.69 91 LYS A CA 1
ATOM 759 C C . LYS A 1 91 ? 21.609 8.812 8.203 1 98.69 91 LYS A C 1
ATOM 761 O O . LYS A 1 91 ? 20.922 7.785 8.18 1 98.69 91 LYS A O 1
ATOM 766 N N . LYS A 1 92 ? 21.453 9.758 9.086 1 98.56 92 LYS A N 1
ATOM 767 C CA . LYS A 1 92 ? 20.406 9.672 10.094 1 98.56 92 LYS A CA 1
ATOM 768 C C . LYS A 1 92 ? 19.016 9.641 9.445 1 98.56 92 LYS A C 1
ATOM 770 O O . LYS A 1 92 ? 18.125 8.922 9.898 1 98.56 92 LYS A O 1
ATOM 775 N N . SER A 1 93 ? 18.859 10.438 8.391 1 98.62 93 SER A N 1
ATOM 776 C CA . SER A 1 93 ? 17.594 10.469 7.656 1 98.62 93 SER A CA 1
ATOM 777 C C . SER A 1 93 ? 17.234 9.086 7.117 1 98.62 93 SER A C 1
ATOM 779 O O . SER A 1 93 ? 16.109 8.625 7.289 1 98.62 93 SER A O 1
ATOM 781 N N . LEU A 1 94 ? 18.203 8.422 6.527 1 98.75 94 LEU A N 1
ATOM 782 C CA . LEU A 1 94 ? 17.984 7.098 5.945 1 98.75 94 LEU A CA 1
ATOM 783 C C . LEU A 1 94 ? 17.734 6.059 7.035 1 98.75 94 LEU A C 1
ATOM 785 O O . LEU A 1 94 ? 16.875 5.188 6.879 1 98.75 94 LEU A O 1
ATOM 789 N N . GLU A 1 95 ? 18.438 6.168 8.133 1 98.75 95 GLU A N 1
ATOM 790 C CA . GLU A 1 95 ? 18.219 5.27 9.258 1 98.75 95 GLU A CA 1
ATOM 791 C C . GLU A 1 95 ? 16.797 5.418 9.805 1 98.75 95 GLU A C 1
ATOM 793 O O . GLU A 1 95 ? 16.141 4.422 10.125 1 98.75 95 GLU A O 1
ATOM 798 N N . MET A 1 96 ? 16.375 6.664 9.898 1 98.62 96 MET A N 1
ATOM 799 C CA . MET A 1 96 ? 15.016 6.938 10.375 1 98.62 96 MET A CA 1
ATOM 800 C C . MET A 1 96 ? 13.984 6.297 9.461 1 98.62 96 MET A C 1
ATOM 802 O O . MET A 1 96 ? 13.016 5.695 9.938 1 98.62 96 MET A O 1
ATOM 806 N N . CYS A 1 97 ? 14.219 6.402 8.164 1 98.69 97 CYS A N 1
ATOM 807 C CA . CYS A 1 97 ? 13.289 5.805 7.215 1 98.69 97 CYS A CA 1
ATOM 808 C C . CYS A 1 97 ? 13.258 4.289 7.359 1 98.69 97 CYS A C 1
ATOM 810 O O . CYS A 1 97 ? 12.18 3.688 7.406 1 98.69 97 CYS A O 1
ATOM 812 N N . GLN A 1 98 ? 14.398 3.688 7.441 1 98.5 98 GLN A N 1
ATOM 813 C CA . GLN A 1 98 ? 14.469 2.24 7.602 1 98.5 98 GLN A CA 1
ATOM 814 C C . GLN A 1 98 ? 13.734 1.789 8.859 1 98.5 98 GLN A C 1
ATOM 816 O O . GLN A 1 98 ? 12.953 0.839 8.82 1 98.5 98 GLN A O 1
ATOM 821 N N . LYS A 1 99 ? 13.945 2.447 9.953 1 98.75 99 LYS A N 1
ATOM 822 C CA . LYS A 1 99 ? 13.305 2.102 11.211 1 98.75 99 LYS A CA 1
ATOM 823 C C . LYS A 1 99 ? 11.797 2.311 11.133 1 98.75 99 LYS A C 1
ATOM 825 O O . LYS A 1 99 ? 11.023 1.54 11.711 1 98.75 99 LYS A O 1
ATOM 830 N N . ALA A 1 100 ? 11.398 3.371 10.445 1 98.88 100 ALA A N 1
ATOM 831 C CA . ALA A 1 100 ? 9.969 3.623 10.266 1 98.88 100 ALA A CA 1
ATOM 832 C C . ALA A 1 100 ? 9.312 2.506 9.461 1 98.88 100 ALA A C 1
ATOM 834 O O . ALA A 1 100 ? 8.211 2.059 9.797 1 98.88 100 ALA A O 1
ATOM 835 N N . VAL A 1 101 ? 9.984 2.09 8.406 1 98.56 101 VAL A N 1
ATOM 836 C CA . VAL A 1 101 ? 9.477 0.989 7.59 1 98.56 101 VAL A CA 1
ATOM 837 C C . VAL A 1 101 ? 9.312 -0.258 8.453 1 98.56 101 VAL A C 1
ATOM 839 O O . VAL A 1 101 ? 8.258 -0.896 8.438 1 98.56 101 VAL A O 1
ATOM 842 N N . ASP A 1 102 ? 10.305 -0.566 9.258 1 97.81 102 ASP A N 1
ATOM 843 C CA . ASP A 1 102 ? 10.25 -1.745 10.117 1 97.81 102 ASP A CA 1
ATOM 844 C C . ASP A 1 102 ? 9.141 -1.619 11.148 1 97.81 102 ASP A C 1
ATOM 846 O O . ASP A 1 102 ? 8.43 -2.588 11.43 1 97.81 102 ASP A O 1
ATOM 850 N N . LEU A 1 103 ? 9.031 -0.453 11.703 1 98.69 103 LEU A N 1
ATOM 851 C CA . LEU A 1 103 ? 7.965 -0.2 12.664 1 98.69 103 LEU A CA 1
ATOM 852 C C . LEU A 1 103 ? 6.594 -0.401 12.031 1 98.69 103 LEU A C 1
ATOM 854 O O . LEU A 1 103 ? 5.711 -1.016 12.625 1 98.69 103 LEU A O 1
ATOM 858 N N . CYS A 1 104 ? 6.422 0.112 10.828 1 98.62 104 CYS A N 1
ATOM 859 C CA . CYS A 1 104 ? 5.152 -0.022 10.125 1 98.62 104 CYS A CA 1
ATOM 860 C C . CYS A 1 104 ? 4.84 -1.486 9.836 1 98.62 104 CYS A C 1
ATOM 862 O O . CYS A 1 104 ? 3.695 -1.919 9.984 1 98.62 104 CYS A O 1
ATOM 864 N N . VAL A 1 105 ? 5.84 -2.238 9.414 1 97.19 105 VAL A N 1
ATOM 865 C CA . VAL A 1 105 ? 5.641 -3.67 9.211 1 97.19 105 VAL A CA 1
ATOM 866 C C . VAL A 1 105 ? 5.141 -4.316 10.5 1 97.19 105 VAL A C 1
ATOM 868 O O . VAL A 1 105 ? 4.145 -5.043 10.484 1 97.19 105 VAL A O 1
ATOM 871 N N . ASP A 1 106 ? 5.742 -4.016 11.617 1 97.31 106 ASP A N 1
ATOM 872 C CA . ASP A 1 106 ? 5.434 -4.637 12.898 1 97.31 106 ASP A CA 1
ATOM 873 C C . ASP A 1 106 ? 4.035 -4.246 13.375 1 97.31 106 ASP A C 1
ATOM 875 O O . ASP A 1 106 ? 3.322 -5.059 13.961 1 97.31 106 ASP A O 1
ATOM 879 N N . LEU A 1 107 ? 3.625 -3.016 13.078 1 97.75 107 LEU A N 1
ATOM 880 C CA . LEU A 1 107 ? 2.383 -2.496 13.641 1 97.75 107 LEU A CA 1
ATOM 881 C C . LEU A 1 107 ? 1.228 -2.67 12.656 1 97.75 107 LEU A C 1
ATOM 883 O O . LEU A 1 107 ? 0.069 -2.441 13.016 1 97.75 107 LEU A O 1
ATOM 887 N N . GLY A 1 108 ? 1.507 -3.088 11.438 1 96.94 108 GLY A N 1
ATOM 888 C CA . GLY A 1 108 ? 0.473 -3.227 10.43 1 96.94 108 GLY A CA 1
ATOM 889 C C . GLY A 1 108 ? 0.02 -1.897 9.852 1 96.94 108 GLY A C 1
ATOM 890 O O . GLY A 1 108 ? -1.158 -1.721 9.539 1 96.94 108 GLY A O 1
ATOM 891 N N . ILE A 1 109 ? 0.896 -0.897 9.836 1 97.88 109 ILE A N 1
ATOM 892 C CA . ILE A 1 109 ? 0.631 0.406 9.234 1 97.88 109 ILE A CA 1
ATOM 893 C C . ILE A 1 109 ? 1.03 0.383 7.762 1 97.88 109 ILE A C 1
ATOM 895 O O . ILE A 1 109 ? 2.104 -0.112 7.41 1 97.88 109 ILE A O 1
ATOM 899 N N . HIS A 1 110 ? 0.257 0.984 6.91 1 96.69 110 HIS A N 1
ATOM 900 C CA . HIS A 1 110 ? 0.385 0.683 5.488 1 96.69 110 HIS A CA 1
ATOM 901 C C . HIS A 1 110 ? 1.021 1.847 4.734 1 96.69 110 HIS A C 1
ATOM 903 O O . HIS A 1 110 ? 1.464 1.685 3.596 1 96.69 110 HIS A O 1
ATOM 909 N N . ASN A 1 111 ? 1.076 2.99 5.355 1 98.56 111 ASN A N 1
ATOM 910 C CA . ASN A 1 111 ? 1.558 4.176 4.656 1 98.56 111 ASN A CA 1
ATOM 911 C C . ASN A 1 111 ? 2.412 5.059 5.562 1 98.56 111 ASN A C 1
ATOM 913 O O . ASN A 1 111 ? 2.064 5.281 6.723 1 98.56 111 ASN A O 1
ATOM 917 N N . ILE A 1 112 ? 3.543 5.438 5.074 1 98.88 112 ILE A N 1
ATOM 918 C CA . ILE A 1 112 ? 4.355 6.469 5.711 1 98.88 112 ILE A CA 1
ATOM 919 C C . ILE A 1 112 ? 4.266 7.766 4.91 1 98.88 112 ILE A C 1
ATOM 921 O O . ILE A 1 112 ? 4.617 7.797 3.729 1 98.88 112 ILE A O 1
ATOM 925 N N . GLN A 1 113 ? 3.738 8.773 5.527 1 98.81 113 GLN A N 1
ATOM 926 C CA . GLN A 1 113 ? 3.764 10.086 4.898 1 98.81 113 GLN A CA 1
ATOM 927 C C . GLN A 1 113 ? 5.105 10.781 5.125 1 98.81 113 GLN A C 1
ATOM 929 O O . GLN A 1 113 ? 5.535 10.953 6.266 1 98.81 113 GLN A O 1
ATOM 934 N N . MET A 1 114 ? 5.723 11.125 4.059 1 97.69 114 MET A N 1
ATOM 935 C CA . MET A 1 114 ? 7.004 11.82 4.098 1 97.69 114 MET A CA 1
ATOM 936 C C . MET A 1 114 ? 6.812 13.32 3.877 1 97.69 114 MET A C 1
ATOM 938 O O . MET A 1 114 ? 5.992 13.727 3.057 1 97.69 114 MET A O 1
ATOM 942 N N . ALA A 1 115 ? 7.637 14.055 4.594 1 94.12 115 ALA A N 1
ATOM 943 C CA . ALA A 1 115 ? 7.59 15.5 4.367 1 94.12 115 ALA A CA 1
ATOM 944 C C . ALA A 1 115 ? 8.312 15.875 3.078 1 94.12 115 ALA A C 1
ATOM 946 O O . ALA A 1 115 ? 9.484 15.539 2.893 1 94.12 115 ALA A O 1
ATOM 947 N N . GLY A 1 116 ? 7.637 16.578 2.232 1 95.38 116 GLY A N 1
ATOM 948 C CA . GLY A 1 116 ? 8.188 16.969 0.944 1 95.38 116 GLY A CA 1
ATOM 949 C C . GLY A 1 116 ? 9.133 18.156 1.035 1 95.38 116 GLY A C 1
ATOM 950 O O . GLY A 1 116 ? 8.922 19.172 0.37 1 95.38 116 GLY A O 1
ATOM 951 N N . TYR A 1 117 ? 10.188 18 1.927 1 94.75 117 TYR A N 1
ATOM 952 C CA . TYR A 1 117 ? 11.305 18.938 2.049 1 94.75 117 TYR A CA 1
ATOM 953 C C . TYR A 1 117 ? 12.586 18.344 1.487 1 94.75 117 TYR A C 1
ATOM 955 O O . TYR A 1 117 ? 12.93 17.203 1.798 1 94.75 117 TYR A O 1
ATOM 963 N N . ASP A 1 118 ? 13.289 19.203 0.653 1 97.88 118 ASP A N 1
ATOM 964 C CA . ASP A 1 118 ? 14.68 18.781 0.489 1 97.88 118 ASP A CA 1
ATOM 965 C C . ASP A 1 118 ? 15.492 19.062 1.753 1 97.88 118 ASP A C 1
ATOM 967 O O . ASP A 1 118 ? 16.188 18.188 2.26 1 97.88 118 ASP A O 1
ATOM 971 N N . VAL A 1 119 ? 15.383 20.266 2.18 1 98.31 119 VAL A N 1
ATOM 972 C CA . VAL A 1 119 ? 15.867 20.75 3.471 1 98.31 119 VAL A CA 1
ATOM 973 C C . VAL A 1 119 ? 14.898 21.797 4.02 1 98.31 119 VAL A C 1
ATOM 975 O O . VAL A 1 119 ? 14.141 22.406 3.266 1 98.31 119 VAL A O 1
ATOM 978 N N . TYR A 1 120 ? 14.883 21.922 5.352 1 96.69 120 TYR A N 1
ATOM 979 C CA . TYR A 1 120 ? 14.008 22.938 5.938 1 96.69 120 TYR A CA 1
ATOM 980 C C . TYR A 1 120 ? 14.812 24 6.676 1 96.69 120 TYR A C 1
ATOM 982 O O . TYR A 1 120 ? 14.57 25.188 6.52 1 96.69 120 TYR A O 1
ATOM 990 N N . TYR A 1 121 ? 15.812 23.609 7.48 1 96.94 121 TYR A N 1
ATOM 991 C CA . TYR A 1 121 ? 16.578 24.531 8.305 1 96.94 121 TYR A CA 1
ATOM 992 C C . TYR A 1 121 ? 17.891 24.906 7.621 1 96.94 121 TYR A C 1
ATOM 994 O O . TYR A 1 121 ? 18.766 25.531 8.234 1 96.94 121 TYR A O 1
ATOM 1002 N N . GLU A 1 122 ? 18.125 24.422 6.449 1 97.5 122 GLU A N 1
ATOM 1003 C CA . GLU A 1 122 ? 19.312 24.703 5.652 1 97.5 122 GLU A CA 1
ATOM 1004 C C . GLU A 1 122 ? 18.969 25.516 4.406 1 97.5 122 GLU A C 1
ATOM 1006 O O . GLU A 1 122 ? 17.797 25.578 4.016 1 97.5 122 GLU A O 1
ATOM 1011 N N . GLU A 1 123 ? 20.031 26.094 3.871 1 97 123 GLU A N 1
ATOM 1012 C CA . GLU A 1 123 ? 19.844 26.781 2.598 1 97 123 GLU A CA 1
ATOM 1013 C C . GLU A 1 123 ? 19.578 25.797 1.469 1 97 123 GLU A C 1
ATOM 1015 O O . GLU A 1 123 ? 20.297 24.812 1.324 1 97 123 GLU A O 1
ATOM 1020 N N . LYS A 1 124 ? 18.578 26.109 0.749 1 97.62 124 LYS A N 1
ATOM 1021 C CA . LYS A 1 124 ? 18.234 25.266 -0.391 1 97.62 124 LYS A CA 1
ATOM 1022 C C . LYS A 1 124 ? 19.172 25.516 -1.564 1 97.62 124 LYS A C 1
ATOM 1024 O O . LYS A 1 124 ? 19.656 26.641 -1.752 1 97.62 124 LYS A O 1
ATOM 1029 N N . SER A 1 125 ? 19.484 24.453 -2.285 1 97.88 125 SER A N 1
ATOM 1030 C CA . SER A 1 125 ? 20.328 24.5 -3.467 1 97.88 125 SER A CA 1
ATOM 1031 C C . SER A 1 125 ? 20 23.375 -4.438 1 97.88 125 SER A C 1
ATOM 1033 O O . SER A 1 125 ? 19.219 22.484 -4.113 1 97.88 125 SER A O 1
ATOM 1035 N N . GLU A 1 126 ? 20.547 23.531 -5.652 1 98.06 126 GLU A N 1
ATOM 1036 C CA . GLU A 1 126 ? 20.406 22.406 -6.582 1 98.06 126 GLU A CA 1
ATOM 1037 C C . GLU A 1 126 ? 20.984 21.125 -5.988 1 98.06 126 GLU A C 1
ATOM 1039 O O . GLU A 1 126 ? 20.5 20.031 -6.266 1 98.06 126 GLU A O 1
ATOM 1044 N N . ASN A 1 127 ? 22 21.344 -5.199 1 98.44 127 ASN A N 1
ATOM 1045 C CA . ASN A 1 127 ? 22.609 20.172 -4.574 1 98.44 127 ASN A CA 1
ATOM 1046 C C . ASN A 1 127 ? 21.672 19.531 -3.551 1 98.44 127 ASN A C 1
ATOM 1048 O O . ASN A 1 127 ? 21.578 18.312 -3.469 1 98.44 127 ASN A O 1
ATOM 1052 N N . SER A 1 128 ? 21 20.328 -2.709 1 98.5 128 SER A N 1
ATOM 1053 C CA . SER A 1 128 ? 20.062 19.75 -1.752 1 98.5 128 SER A CA 1
ATOM 1054 C C . SER A 1 128 ? 18.953 19 -2.459 1 98.5 128 SER A C 1
ATOM 1056 O O . SER A 1 128 ? 18.484 17.969 -1.966 1 98.5 128 SER A O 1
ATOM 1058 N N . ARG A 1 129 ? 18.484 19.484 -3.637 1 98.38 129 ARG A N 1
ATOM 1059 C CA . ARG A 1 129 ? 17.484 18.797 -4.438 1 98.38 129 ARG A CA 1
ATOM 1060 C C . ARG A 1 129 ? 18 17.438 -4.906 1 98.38 129 ARG A C 1
ATOM 1062 O O . ARG A 1 129 ? 17.297 16.438 -4.785 1 98.38 129 ARG A O 1
ATOM 1069 N N . GLU A 1 130 ? 19.219 17.5 -5.473 1 98.5 130 GLU A N 1
ATOM 1070 C CA . GLU A 1 130 ? 19.781 16.266 -6.012 1 98.5 130 GLU A CA 1
ATOM 1071 C C . GLU A 1 130 ? 19.969 15.227 -4.914 1 98.5 130 GLU A C 1
ATOM 1073 O O . GLU A 1 130 ? 19.688 14.039 -5.117 1 98.5 130 GLU A O 1
ATOM 1078 N N . LEU A 1 131 ? 20.469 15.656 -3.76 1 98.75 131 LEU A N 1
ATOM 1079 C CA . LEU A 1 131 ? 20.641 14.758 -2.623 1 98.75 131 LEU A CA 1
ATOM 1080 C C . LEU A 1 131 ? 19.297 14.211 -2.154 1 98.75 131 LEU A C 1
ATOM 1082 O O . LEU A 1 131 ? 19.188 13.039 -1.792 1 98.75 131 LEU A O 1
ATOM 1086 N N . TYR A 1 132 ? 18.281 15.023 -2.197 1 98.62 132 TYR A N 1
ATOM 1087 C CA . TYR A 1 132 ? 16.938 14.578 -1.86 1 98.62 132 TYR A CA 1
ATOM 1088 C C . TYR A 1 132 ? 16.484 13.438 -2.773 1 98.62 132 TYR A C 1
ATOM 1090 O O . TYR A 1 132 ? 16.016 12.406 -2.303 1 98.62 132 TYR A O 1
ATOM 1098 N N . VAL A 1 133 ? 16.625 13.602 -4.074 1 98.5 133 VAL A N 1
ATOM 1099 C CA . VAL A 1 133 ? 16.172 12.617 -5.051 1 98.5 133 VAL A CA 1
ATOM 1100 C C . VAL A 1 133 ? 16.922 11.305 -4.844 1 98.5 133 VAL A C 1
ATOM 1102 O O . VAL A 1 133 ? 16.328 10.227 -4.832 1 98.5 133 VAL A O 1
ATOM 1105 N N . GLU A 1 134 ? 18.25 11.398 -4.645 1 98.38 134 GLU A N 1
ATOM 1106 C CA . GLU A 1 134 ? 19.078 10.219 -4.426 1 98.38 134 GLU A CA 1
ATOM 1107 C C . GLU A 1 134 ? 18.609 9.438 -3.205 1 98.38 134 GLU A C 1
ATOM 1109 O O . GLU A 1 134 ? 18.469 8.211 -3.268 1 98.38 134 GLU A O 1
ATOM 1114 N N . ASN A 1 135 ? 18.359 10.148 -2.156 1 98.69 135 ASN A N 1
ATOM 1115 C CA . ASN A 1 135 ? 18.016 9.484 -0.906 1 98.69 135 ASN A CA 1
ATOM 1116 C C . ASN A 1 135 ? 16.547 9.062 -0.881 1 98.69 135 ASN A C 1
ATOM 1118 O O . ASN A 1 135 ? 16.203 8.07 -0.245 1 98.69 135 ASN A O 1
ATOM 1122 N N . LEU A 1 136 ? 15.672 9.789 -1.6 1 98.69 136 LEU A N 1
ATOM 1123 C CA . LEU A 1 136 ? 14.289 9.352 -1.773 1 98.69 136 LEU A CA 1
ATOM 1124 C C . LEU A 1 136 ? 14.234 7.973 -2.422 1 98.69 136 LEU A C 1
ATOM 1126 O O . LEU A 1 136 ? 13.477 7.105 -1.983 1 98.69 136 LEU A O 1
ATOM 1130 N N . ALA A 1 137 ? 15.07 7.781 -3.424 1 98.25 137 ALA A N 1
ATOM 1131 C CA . ALA A 1 137 ? 15.117 6.484 -4.098 1 98.25 137 ALA A CA 1
ATOM 1132 C C . ALA A 1 137 ? 15.484 5.371 -3.121 1 98.25 137 ALA A C 1
ATOM 1134 O O . ALA A 1 137 ? 14.867 4.305 -3.129 1 98.25 137 ALA A O 1
ATOM 1135 N N . LYS A 1 138 ? 16.453 5.637 -2.254 1 98.38 138 LYS A N 1
ATOM 1136 C CA . LYS A 1 138 ? 16.859 4.652 -1.255 1 98.38 138 LYS A CA 1
ATOM 1137 C C . LYS A 1 138 ? 15.719 4.336 -0.297 1 98.38 138 LYS A C 1
ATOM 1139 O O . LYS A 1 138 ? 15.508 3.176 0.071 1 98.38 138 LYS A O 1
ATOM 1144 N N . CYS A 1 139 ? 14.992 5.383 0.085 1 98.69 139 CYS A N 1
ATOM 1145 C CA . CYS A 1 139 ? 13.844 5.18 0.96 1 98.69 139 CYS A CA 1
ATOM 1146 C C . CYS A 1 139 ? 12.797 4.297 0.292 1 98.69 139 CYS A C 1
ATOM 1148 O O . CYS A 1 139 ? 12.25 3.389 0.922 1 98.69 139 CYS A O 1
ATOM 1150 N N . VAL A 1 140 ? 12.508 4.559 -0.96 1 98.5 140 VAL A N 1
ATOM 1151 C CA . VAL A 1 140 ? 11.508 3.795 -1.696 1 98.5 140 VAL A CA 1
ATOM 1152 C C . VAL A 1 140 ? 11.938 2.336 -1.804 1 98.5 140 VAL A C 1
ATOM 1154 O O . VAL A 1 140 ? 11.117 1.426 -1.673 1 98.5 140 VAL A O 1
ATOM 1157 N N . HIS A 1 141 ? 13.234 2.088 -1.991 1 97.5 141 HIS A N 1
ATOM 1158 C CA . HIS A 1 141 ? 13.766 0.731 -2.068 1 97.5 141 HIS A CA 1
ATOM 1159 C C . HIS A 1 141 ? 13.555 -0.018 -0.756 1 97.5 141 HIS A C 1
ATOM 1161 O O . HIS A 1 141 ? 13.141 -1.179 -0.759 1 97.5 141 HIS A O 1
ATOM 1167 N N . MET A 1 142 ? 13.781 0.708 0.37 1 97.31 142 MET A N 1
ATOM 1168 C CA . MET A 1 142 ? 13.578 0.121 1.69 1 97.31 142 MET A CA 1
ATOM 1169 C C . MET A 1 142 ? 12.117 -0.293 1.881 1 97.31 142 MET A C 1
ATOM 1171 O O . MET A 1 142 ? 11.844 -1.361 2.428 1 97.31 142 MET A O 1
ATOM 1175 N N . ALA A 1 143 ? 11.242 0.522 1.401 1 98.31 143 ALA A N 1
ATOM 1176 C CA . ALA A 1 143 ? 9.812 0.346 1.645 1 98.31 143 ALA A CA 1
ATOM 1177 C C . ALA A 1 143 ? 9.227 -0.71 0.714 1 98.31 143 ALA A C 1
ATOM 1179 O O . ALA A 1 143 ? 8.422 -1.54 1.139 1 98.31 143 ALA A O 1
ATOM 1180 N N . ALA A 1 144 ? 9.625 -0.757 -0.531 1 97.5 144 ALA A N 1
ATOM 1181 C CA . ALA A 1 144 ? 9.023 -1.58 -1.579 1 97.5 144 ALA A CA 1
ATOM 1182 C C . ALA A 1 144 ? 9.172 -3.064 -1.26 1 97.5 144 ALA A C 1
ATOM 1184 O O . ALA A 1 144 ? 8.242 -3.846 -1.464 1 97.5 144 ALA A O 1
ATOM 1185 N N . LYS A 1 145 ? 10.266 -3.486 -0.723 1 94.75 145 LYS A N 1
ATOM 1186 C CA . LYS A 1 145 ? 10.484 -4.91 -0.485 1 94.75 145 LYS A CA 1
ATOM 1187 C C . LYS A 1 145 ? 9.602 -5.422 0.645 1 94.75 145 LYS A C 1
ATOM 1189 O O . LYS A 1 145 ? 9.445 -6.633 0.821 1 94.75 145 LYS A O 1
ATOM 1194 N N . LYS A 1 146 ? 8.977 -4.449 1.419 1 95.81 146 LYS A N 1
ATOM 1195 C CA . LYS A 1 146 ? 8.125 -4.828 2.541 1 95.81 146 LYS A CA 1
ATOM 1196 C C . LYS A 1 146 ? 6.684 -4.375 2.312 1 95.81 146 LYS A C 1
ATOM 1198 O O . LYS A 1 146 ? 5.871 -4.379 3.238 1 95.81 146 LYS A O 1
ATOM 1203 N N . ASN A 1 147 ? 6.422 -3.916 1.146 1 97.25 147 ASN A N 1
ATOM 1204 C CA . ASN A 1 147 ? 5.086 -3.48 0.749 1 97.25 147 ASN A CA 1
ATOM 1205 C C . ASN A 1 147 ? 4.605 -2.309 1.597 1 97.25 147 ASN A C 1
ATOM 1207 O O . ASN A 1 147 ? 3.449 -2.279 2.021 1 97.25 147 ASN A O 1
ATOM 1211 N N . ILE A 1 148 ? 5.477 -1.413 1.933 1 98.38 148 ILE A N 1
ATOM 1212 C CA . ILE A 1 148 ? 5.078 -0.195 2.631 1 98.38 148 ILE A CA 1
ATOM 1213 C C . ILE A 1 148 ? 4.984 0.96 1.637 1 98.38 148 ILE A C 1
ATOM 1215 O O . ILE A 1 148 ? 5.918 1.203 0.867 1 98.38 148 ILE A O 1
ATOM 1219 N N . MET A 1 149 ? 3.865 1.644 1.612 1 98.75 149 MET A N 1
ATOM 1220 C CA . MET A 1 149 ? 3.662 2.834 0.793 1 98.75 149 MET A CA 1
ATOM 1221 C C . MET A 1 149 ? 4.387 4.035 1.391 1 98.75 149 MET A C 1
ATOM 1223 O O . MET A 1 149 ? 4.348 4.25 2.604 1 98.75 149 MET A O 1
ATOM 1227 N N . LEU A 1 150 ? 5.164 4.691 0.579 1 98.88 150 LEU A N 1
ATOM 1228 C CA . LEU A 1 150 ? 5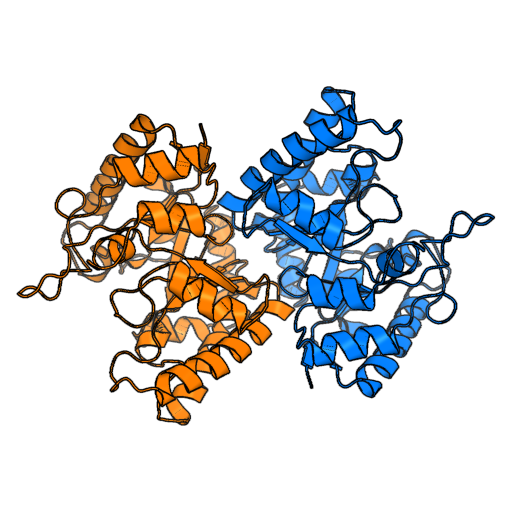.629 6.035 0.904 1 98.88 150 LEU A CA 1
ATOM 1229 C C . LEU A 1 150 ? 4.84 7.086 0.122 1 98.88 150 LEU A C 1
ATOM 1231 O O . LEU A 1 150 ? 4.664 6.957 -1.091 1 98.88 150 LEU A O 1
ATOM 1235 N N . SER A 1 151 ? 4.32 8.078 0.79 1 98.88 151 SER A N 1
ATOM 1236 C CA . SER A 1 151 ? 3.594 9.156 0.12 1 98.88 151 SER A CA 1
ATOM 1237 C C . SER A 1 151 ? 4.137 10.523 0.523 1 98.88 151 SER A C 1
ATOM 1239 O O . SER A 1 151 ? 4.324 10.797 1.71 1 98.88 151 SER A O 1
ATOM 1241 N N . ILE A 1 152 ? 4.43 11.344 -0.441 1 98.88 152 ILE A N 1
ATOM 1242 C CA . ILE A 1 152 ? 5.027 12.656 -0.188 1 98.88 152 ILE A CA 1
ATOM 1243 C C . ILE A 1 152 ? 3.926 13.68 0.078 1 98.88 152 ILE A C 1
ATOM 1245 O O . ILE A 1 152 ? 2.977 13.797 -0.701 1 98.88 152 ILE A O 1
ATOM 1249 N N . GLU A 1 153 ? 4.066 14.391 1.132 1 98.69 153 GLU A N 1
ATOM 1250 C CA . GLU A 1 153 ? 3.117 15.453 1.451 1 98.69 153 GLU A CA 1
ATOM 1251 C C . GLU A 1 153 ? 3.447 16.734 0.692 1 98.69 153 GLU A C 1
ATOM 1253 O O . GLU A 1 153 ? 4.617 17.109 0.581 1 98.69 153 GLU A O 1
ATOM 1258 N N . THR A 1 154 ? 2.451 17.391 0.179 1 98.56 154 THR A N 1
ATOM 1259 C CA . THR A 1 154 ? 2.625 18.781 -0.272 1 98.56 154 THR A CA 1
ATOM 1260 C C . THR A 1 154 ? 2.797 19.719 0.917 1 98.56 154 THR A C 1
ATOM 1262 O O . THR A 1 154 ? 2.051 19.625 1.896 1 98.56 154 THR A O 1
ATOM 1265 N N . MET A 1 155 ? 3.77 20.625 0.831 1 97.19 155 MET A N 1
ATOM 1266 C CA . MET A 1 155 ? 4.254 21.188 2.084 1 97.19 155 MET A CA 1
ATOM 1267 C C . MET A 1 155 ? 4.031 22.703 2.119 1 97.19 155 MET A C 1
ATOM 1269 O O . MET A 1 155 ? 3.6 23.281 1.128 1 97.19 155 MET A O 1
ATOM 1273 N N . ASP A 1 156 ? 4.258 23.297 3.279 1 96.12 156 ASP A N 1
ATOM 1274 C CA . ASP A 1 156 ? 4.348 24.734 3.553 1 96.12 156 ASP A CA 1
ATOM 1275 C C . ASP A 1 156 ? 5.707 25.281 3.129 1 96.12 156 ASP A C 1
ATOM 1277 O O . ASP A 1 156 ? 6.285 26.125 3.822 1 96.12 156 ASP A O 1
ATOM 1281 N N . ASP A 1 157 ? 6.305 24.656 2.283 1 94.44 157 ASP A N 1
ATOM 1282 C CA . ASP A 1 157 ? 7.621 24.938 1.719 1 94.44 157 ASP A CA 1
ATOM 1283 C C . ASP A 1 157 ? 7.574 24.938 0.193 1 94.44 157 ASP A C 1
ATOM 1285 O O . ASP A 1 157 ? 6.836 24.156 -0.412 1 94.44 157 ASP A O 1
ATOM 1289 N N . PRO A 1 158 ? 8.359 25.828 -0.418 1 94.12 158 PRO A N 1
ATOM 1290 C CA . PRO A 1 158 ? 8.227 25.984 -1.867 1 94.12 158 PRO A CA 1
ATOM 1291 C C . PRO A 1 158 ? 8.82 24.828 -2.654 1 94.12 158 PRO A C 1
ATOM 1293 O O . PRO A 1 158 ? 8.688 24.766 -3.879 1 94.12 158 PRO A O 1
ATOM 1296 N N . PHE A 1 159 ? 9.469 23.875 -2.068 1 97.62 159 PHE A N 1
ATOM 1297 C CA . PHE A 1 159 ? 10.141 22.766 -2.744 1 97.62 159 PHE A CA 1
ATOM 1298 C C . PHE A 1 159 ? 9.133 21.844 -3.404 1 97.62 159 PHE A C 1
ATOM 1300 O O . PHE A 1 159 ? 9.164 21.641 -4.621 1 97.62 159 PHE A O 1
ATOM 1307 N N . ILE A 1 160 ? 8.211 21.281 -2.662 1 98.44 160 ILE A N 1
ATOM 1308 C CA . ILE A 1 160 ? 7.105 20.469 -3.15 1 98.44 160 ILE A CA 1
ATOM 1309 C C . ILE A 1 160 ? 5.781 21.047 -2.65 1 98.44 160 ILE A C 1
ATOM 1311 O O . ILE A 1 160 ? 5.406 20.844 -1.495 1 98.44 160 ILE A O 1
ATOM 1315 N N . THR A 1 161 ? 5.055 21.719 -3.59 1 98.06 161 THR A N 1
ATOM 1316 C CA . THR A 1 161 ? 3.9 22.484 -3.143 1 98.06 161 THR A CA 1
ATOM 1317 C C . THR A 1 161 ? 2.604 21.859 -3.652 1 98.06 161 THR A C 1
ATOM 1319 O O . THR A 1 161 ? 1.519 22.188 -3.174 1 98.06 161 THR A O 1
ATOM 1322 N N . ASN A 1 162 ? 2.723 20.984 -4.656 1 98.56 162 ASN A N 1
ATOM 1323 C CA . ASN A 1 162 ? 1.53 20.406 -5.277 1 98.56 162 ASN A CA 1
ATOM 1324 C C . ASN A 1 162 ? 1.787 19 -5.801 1 98.56 162 ASN A C 1
ATOM 1326 O O . ASN A 1 162 ? 2.902 18.484 -5.691 1 98.56 162 ASN A O 1
ATOM 1330 N N . ILE A 1 163 ? 0.78 18.328 -6.316 1 98.81 163 ILE A N 1
ATOM 1331 C CA . ILE A 1 163 ? 0.839 16.938 -6.754 1 98.81 163 ILE A CA 1
ATOM 1332 C C . ILE A 1 163 ? 1.693 16.828 -8.016 1 98.81 163 ILE A C 1
ATOM 1334 O O . ILE A 1 163 ? 2.414 15.844 -8.203 1 98.81 163 ILE A O 1
ATOM 1338 N N . ALA A 1 164 ? 1.647 17.844 -8.844 1 98.62 164 ALA A N 1
ATOM 1339 C CA . ALA A 1 164 ? 2.48 17.844 -10.047 1 98.62 164 ALA A CA 1
ATOM 1340 C C . ALA A 1 164 ? 3.961 17.766 -9.688 1 98.62 164 ALA A C 1
ATOM 1342 O O . ALA A 1 164 ? 4.73 17.078 -10.359 1 98.62 164 ALA A O 1
ATOM 1343 N N . ASP A 1 165 ? 4.371 18.531 -8.648 1 98.44 165 ASP A N 1
ATOM 1344 C CA . ASP A 1 165 ? 5.742 18.422 -8.156 1 98.44 165 ASP A CA 1
ATOM 1345 C C . ASP A 1 165 ? 6.078 16.969 -7.777 1 98.44 165 ASP A C 1
ATOM 1347 O O . ASP A 1 165 ? 7.145 16.469 -8.125 1 98.44 165 ASP A O 1
ATOM 1351 N N . ILE A 1 166 ? 5.172 16.312 -7.074 1 98.69 166 ILE A N 1
ATOM 1352 C CA . ILE A 1 166 ? 5.387 14.938 -6.625 1 98.69 166 ILE A CA 1
ATOM 1353 C C . ILE A 1 166 ? 5.512 14.008 -7.832 1 98.69 166 ILE A C 1
ATOM 1355 O O . ILE A 1 166 ? 6.379 13.133 -7.863 1 98.69 166 ILE A O 1
ATOM 1359 N N . LYS A 1 167 ? 4.668 14.234 -8.836 1 98.06 167 LYS A N 1
ATOM 1360 C CA . LYS A 1 167 ? 4.711 13.422 -10.047 1 98.06 167 LYS A CA 1
ATOM 1361 C C . LYS A 1 167 ? 6.066 13.547 -10.742 1 98.06 167 LYS A C 1
ATOM 1363 O O . LYS A 1 167 ? 6.539 12.586 -11.359 1 98.06 167 LYS A O 1
ATOM 1368 N N . GLN A 1 168 ? 6.664 14.711 -10.641 1 97.62 168 GLN A N 1
ATOM 1369 C CA . GLN A 1 168 ? 7.996 14.891 -11.219 1 97.62 168 GLN A CA 1
ATOM 1370 C C . GLN A 1 168 ? 9.008 13.961 -10.562 1 97.62 168 GLN A C 1
ATOM 1372 O O . GLN A 1 168 ? 9.875 13.398 -11.242 1 97.62 168 GLN A O 1
ATOM 1377 N N . TYR A 1 169 ? 8.914 13.797 -9.289 1 97.56 169 TYR A N 1
ATOM 1378 C CA . TYR A 1 169 ? 9.828 12.914 -8.578 1 97.56 169 TYR A CA 1
ATOM 1379 C C . TYR A 1 169 ? 9.469 11.445 -8.812 1 97.56 169 TYR A C 1
ATOM 1381 O O . TYR A 1 169 ? 10.352 10.586 -8.883 1 97.56 169 TYR A O 1
ATOM 1389 N N . LYS A 1 170 ? 8.219 11.148 -9.031 1 97.19 170 LYS A N 1
ATOM 1390 C CA . LYS A 1 170 ? 7.785 9.789 -9.336 1 97.19 170 LYS A CA 1
ATOM 1391 C C . LYS A 1 170 ? 8.328 9.328 -10.688 1 97.19 170 LYS A C 1
ATOM 1393 O O . LYS A 1 170 ? 8.547 8.133 -10.898 1 97.19 170 LYS A O 1
ATOM 1398 N N . LYS A 1 171 ? 8.516 10.305 -11.57 1 96 171 LYS A N 1
ATOM 1399 C CA . LYS A 1 171 ? 9.102 9.969 -12.867 1 96 171 LYS A CA 1
ATOM 1400 C C . LYS A 1 171 ? 10.547 9.508 -12.711 1 96 171 LYS A C 1
ATOM 1402 O O . LYS A 1 171 ? 11.047 8.719 -13.523 1 96 171 LYS A O 1
ATOM 1407 N N . GLN A 1 172 ? 11.164 9.984 -11.664 1 96.06 172 GLN A N 1
ATOM 1408 C CA . GLN A 1 172 ? 12.578 9.688 -11.445 1 96.06 172 GLN A CA 1
ATOM 1409 C C . GLN A 1 172 ? 12.75 8.438 -10.578 1 96.06 172 GLN A C 1
ATOM 1411 O O . GLN A 1 172 ? 13.719 7.691 -10.742 1 96.06 172 GLN A O 1
ATOM 1416 N N . VAL A 1 173 ? 11.953 8.281 -9.672 1 96.56 173 VAL A N 1
ATOM 1417 C CA . VAL A 1 173 ? 11.914 7.109 -8.805 1 96.56 173 VAL A CA 1
ATOM 1418 C C . VAL A 1 173 ? 10.672 6.277 -9.117 1 96.56 173 VAL A C 1
ATOM 1420 O O . VAL A 1 173 ? 9.625 6.461 -8.5 1 96.56 173 VAL A O 1
ATOM 1423 N N . ARG A 1 174 ? 10.828 5.344 -10.062 1 96.56 174 ARG A N 1
ATOM 1424 C CA . ARG A 1 174 ? 9.68 4.625 -10.609 1 96.56 174 ARG A CA 1
ATOM 1425 C C . ARG A 1 174 ? 9.281 3.465 -9.703 1 96.56 174 ARG A C 1
ATOM 1427 O O . ARG A 1 174 ? 9.945 2.428 -9.68 1 96.56 174 ARG A O 1
ATOM 1434 N N . SER A 1 175 ? 8.211 3.664 -8.984 1 97.62 175 SER A N 1
ATOM 1435 C CA . SER A 1 175 ? 7.711 2.639 -8.078 1 97.62 175 SER A CA 1
ATOM 1436 C C . SER A 1 175 ? 6.238 2.861 -7.746 1 97.62 175 SER A C 1
ATOM 1438 O O . SER A 1 175 ? 5.812 3.996 -7.516 1 97.62 175 SER A O 1
ATOM 1440 N N . PRO A 1 176 ? 5.484 1.759 -7.73 1 97.88 176 PRO A N 1
ATOM 1441 C CA . PRO A 1 176 ? 4.098 1.904 -7.281 1 97.88 176 PRO A CA 1
ATOM 1442 C C . PRO A 1 176 ? 3.992 2.232 -5.793 1 97.88 176 PRO A C 1
ATOM 1444 O O . PRO A 1 176 ? 2.912 2.578 -5.312 1 97.88 176 PRO A O 1
ATOM 1447 N N . TRP A 1 177 ? 5.09 2.145 -5.066 1 98.5 177 TRP A N 1
ATOM 1448 C CA . TRP A 1 177 ? 5.113 2.352 -3.623 1 98.5 177 TRP A CA 1
ATOM 1449 C C . TRP A 1 177 ? 5.539 3.775 -3.283 1 98.5 177 TRP A C 1
ATOM 1451 O O . TRP A 1 177 ? 5.828 4.086 -2.125 1 98.5 177 TRP A O 1
ATOM 1461 N N . LEU A 1 178 ? 5.641 4.652 -4.23 1 98.75 178 LEU A N 1
ATOM 1462 C CA . LEU A 1 178 ? 5.828 6.09 -4.062 1 98.75 178 LEU A CA 1
ATOM 1463 C C . LEU A 1 178 ? 4.656 6.867 -4.656 1 98.75 178 LEU A C 1
ATOM 1465 O O . LEU A 1 178 ? 4.402 6.785 -5.859 1 98.75 178 LEU A O 1
ATOM 1469 N N . GLN A 1 179 ? 3.924 7.543 -3.773 1 98.75 179 GLN A N 1
ATOM 1470 C CA . GLN A 1 179 ? 2.725 8.234 -4.227 1 98.75 179 GLN A CA 1
ATOM 1471 C C . GLN A 1 179 ? 2.572 9.586 -3.525 1 98.75 179 GLN A C 1
ATOM 1473 O O . GLN A 1 179 ? 3.551 10.141 -3.025 1 98.75 179 GLN A O 1
ATOM 1478 N N . ALA A 1 180 ? 1.388 10.234 -3.656 1 98.81 180 ALA A N 1
ATOM 1479 C CA . ALA A 1 180 ? 1.153 11.594 -3.174 1 98.81 180 ALA A CA 1
ATOM 1480 C C . ALA A 1 180 ? 0.218 11.594 -1.969 1 98.81 180 ALA A C 1
ATOM 1482 O O . ALA A 1 180 ? -0.743 10.82 -1.92 1 98.81 180 ALA A O 1
ATOM 1483 N N . TYR A 1 181 ? 0.513 12.406 -1.021 1 98.81 181 TYR A N 1
ATOM 1484 C CA . TYR A 1 181 ? -0.331 12.719 0.126 1 98.81 181 TYR A CA 1
ATOM 1485 C C . TYR A 1 181 ? -0.608 14.211 0.206 1 98.81 181 TYR A C 1
ATOM 1487 O O . TYR A 1 181 ? -0.047 14.914 1.054 1 98.81 181 TYR A O 1
ATOM 1495 N N . PRO A 1 182 ? -1.55 14.711 -0.602 1 98.81 182 PRO A N 1
ATOM 1496 C CA . PRO A 1 182 ? -1.777 16.156 -0.612 1 98.81 182 PRO A CA 1
ATOM 1497 C C . PRO A 1 182 ? -2.438 16.656 0.671 1 98.81 182 PRO A C 1
ATOM 1499 O O . PRO A 1 182 ? -3.205 15.93 1.302 1 98.81 182 PRO A O 1
ATOM 1502 N N . ASP A 1 183 ? -2.064 17.797 1.026 1 98.81 183 ASP A N 1
ATOM 1503 C CA . ASP A 1 183 ? -2.721 18.625 2.035 1 98.81 183 ASP A CA 1
ATOM 1504 C C . ASP A 1 183 ? -3.525 19.75 1.387 1 98.81 183 ASP A C 1
ATOM 1506 O O . ASP A 1 183 ? -2.955 20.641 0.747 1 98.81 183 ASP A O 1
ATOM 1510 N N . LEU A 1 184 ? -4.816 19.734 1.567 1 98.81 184 LEU A N 1
ATOM 1511 C CA . LEU A 1 184 ? -5.652 20.719 0.868 1 98.81 184 LEU A CA 1
ATOM 1512 C C . LEU A 1 184 ? -5.297 22.141 1.282 1 98.81 184 LEU A C 1
ATOM 1514 O O . LEU A 1 184 ? -5.418 23.062 0.485 1 98.81 184 LEU A O 1
ATOM 1518 N N . GLY A 1 185 ? -4.934 22.281 2.543 1 98.75 185 GLY A N 1
ATOM 1519 C CA . GLY A 1 185 ? -4.48 23.594 2.986 1 98.75 185 GLY A CA 1
ATOM 1520 C C . GLY A 1 185 ? -3.219 24.047 2.283 1 98.75 185 GLY A C 1
ATOM 1521 O O . GLY A 1 185 ? -3.18 25.156 1.734 1 98.75 185 GLY A O 1
ATOM 1522 N N . ASN A 1 186 ? -2.213 23.203 2.258 1 98.5 186 ASN A N 1
ATOM 1523 C CA . ASN A 1 186 ? -0.96 23.547 1.6 1 98.5 186 ASN A CA 1
ATOM 1524 C C . ASN A 1 186 ? -1.157 23.781 0.104 1 98.5 186 ASN A C 1
ATOM 1526 O O . ASN A 1 186 ? -0.605 24.719 -0.461 1 98.5 186 ASN A O 1
ATOM 1530 N N . LEU A 1 187 ? -1.949 22.969 -0.533 1 98.44 187 LEU A N 1
ATOM 1531 C CA . LEU A 1 187 ? -2.256 23.141 -1.949 1 98.44 187 LEU A CA 1
ATOM 1532 C C . LEU A 1 187 ? -2.857 24.516 -2.213 1 98.44 187 LEU A C 1
ATOM 1534 O O . LEU A 1 187 ? -2.543 25.156 -3.223 1 98.44 187 LEU A O 1
ATOM 1538 N N . SER A 1 188 ? -3.67 24.984 -1.319 1 98.62 188 SER A N 1
ATOM 1539 C CA . SER A 1 188 ? -4.457 26.188 -1.515 1 98.62 188 SER A CA 1
ATOM 1540 C C . SER A 1 188 ? -3.664 27.438 -1.133 1 98.62 188 SER A C 1
ATOM 1542 O O . SER A 1 188 ? -4.016 28.547 -1.53 1 98.62 188 SER A O 1
ATOM 1544 N N . ALA A 1 189 ? -2.605 27.25 -0.349 1 98.5 189 ALA A N 1
ATOM 1545 C CA . ALA A 1 189 ? -1.919 28.391 0.251 1 98.5 189 ALA A CA 1
ATOM 1546 C C . ALA A 1 189 ? -0.935 29.016 -0.732 1 98.5 189 ALA A C 1
ATOM 1548 O O . ALA A 1 189 ? -0.544 30.172 -0.576 1 98.5 189 ALA A O 1
ATOM 1549 N N . TRP A 1 190 ? -0.48 28.25 -1.708 1 98.06 190 TRP A N 1
ATOM 1550 C CA . TRP A 1 190 ? 0.494 28.75 -2.668 1 98.06 190 TRP A CA 1
ATOM 1551 C C . TRP A 1 190 ? -0.202 29.391 -3.869 1 98.06 190 TRP A C 1
ATOM 1553 O O . TRP A 1 190 ? -0.951 28.719 -4.582 1 98.06 190 TRP A O 1
ATOM 1563 N N . PRO A 1 191 ? 0.122 30.641 -4.156 1 96.69 191 PRO A N 1
ATOM 1564 C CA . PRO A 1 191 ? -0.651 31.375 -5.16 1 96.69 191 PRO A CA 1
ATOM 1565 C C . PRO A 1 191 ? -0.472 30.812 -6.57 1 96.69 191 PRO A C 1
ATOM 1567 O O . PRO A 1 191 ? -1.352 30.984 -7.418 1 96.69 191 PRO A O 1
ATOM 1570 N N . GLN A 1 192 ? 0.595 30.156 -6.828 1 96.31 192 GLN A N 1
ATOM 1571 C CA . GLN A 1 192 ? 0.837 29.625 -8.172 1 96.31 192 GLN A CA 1
ATOM 1572 C C . GLN A 1 192 ? 0.044 28.344 -8.414 1 96.31 192 GLN A C 1
ATOM 1574 O O . GLN A 1 192 ? -0.042 27.875 -9.547 1 96.31 192 GLN A O 1
ATO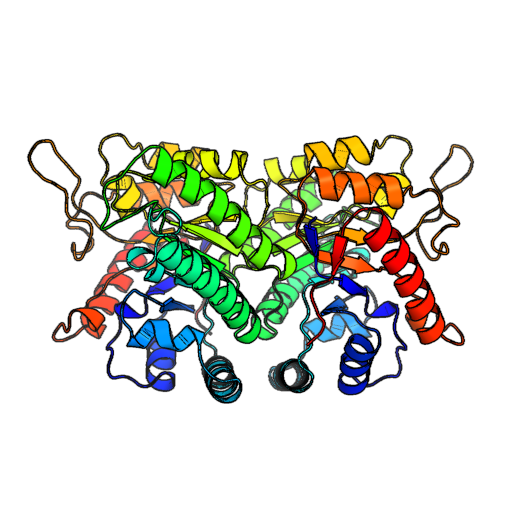M 1579 N N . ASN A 1 193 ? -0.494 27.766 -7.359 1 98.19 193 ASN A N 1
ATOM 1580 C CA . ASN A 1 193 ? -1.206 26.5 -7.492 1 98.19 193 ASN A CA 1
ATOM 1581 C C . ASN A 1 193 ? -2.652 26.703 -7.926 1 98.19 193 ASN A C 1
ATOM 1583 O O . ASN A 1 193 ? -3.25 27.75 -7.625 1 98.19 193 ASN A O 1
ATOM 1587 N N . ASP A 1 194 ? -3.137 25.859 -8.68 1 98.56 194 ASP A N 1
ATOM 1588 C CA . ASP A 1 194 ? -4.555 25.625 -8.93 1 98.56 194 ASP A CA 1
ATOM 1589 C C . ASP A 1 194 ? -5.008 24.297 -8.328 1 98.56 194 ASP A C 1
ATOM 1591 O O . ASP A 1 194 ? -4.93 23.25 -8.977 1 98.56 194 ASP A O 1
ATOM 1595 N N . PRO A 1 195 ? -5.508 24.344 -7.074 1 98.62 195 PRO A N 1
ATOM 1596 C CA . PRO A 1 195 ? -5.781 23.109 -6.352 1 98.62 195 PRO A CA 1
ATOM 1597 C C . PRO A 1 195 ? -6.727 22.172 -7.109 1 98.62 195 PRO A C 1
ATOM 1599 O O . PRO A 1 195 ? -6.5 20.969 -7.16 1 98.62 195 PRO A O 1
ATOM 1602 N N . ALA A 1 196 ? -7.781 22.703 -7.684 1 98.5 196 ALA A N 1
ATOM 1603 C CA . ALA A 1 196 ? -8.766 21.891 -8.406 1 98.5 196 ALA A CA 1
ATOM 1604 C C . ALA A 1 196 ? -8.117 21.156 -9.578 1 98.5 196 ALA A C 1
ATOM 1606 O O . ALA A 1 196 ? -8.273 19.938 -9.719 1 98.5 196 ALA A O 1
ATOM 1607 N N . LYS A 1 197 ? -7.379 21.859 -10.367 1 98.62 197 LYS A N 1
ATOM 1608 C CA . LYS A 1 197 ? -6.703 21.25 -11.508 1 98.62 197 LYS A CA 1
ATOM 1609 C C . LYS A 1 197 ? -5.656 20.234 -11.055 1 98.62 197 LYS A C 1
ATOM 1611 O O . LYS A 1 197 ? -5.488 19.188 -11.68 1 98.62 197 LYS A O 1
ATOM 1616 N N . ASP A 1 198 ? -4.945 20.609 -10.008 1 98.75 198 ASP A N 1
ATOM 1617 C CA . ASP A 1 198 ? -3.914 19.719 -9.484 1 98.75 198 ASP A CA 1
ATOM 1618 C C . ASP A 1 198 ? -4.52 18.406 -9.016 1 98.75 198 ASP A C 1
ATOM 1620 O O . ASP A 1 198 ? -3.979 17.328 -9.305 1 98.75 198 ASP A O 1
ATOM 1624 N N . LEU A 1 199 ? -5.664 18.422 -8.328 1 98.75 199 LEU A N 1
ATOM 1625 C CA . LEU A 1 199 ? -6.371 17.219 -7.891 1 98.75 199 LEU A CA 1
ATOM 1626 C C . LEU A 1 199 ? -6.852 16.406 -9.086 1 98.75 199 LEU A C 1
ATOM 1628 O O . LEU A 1 199 ? -6.691 15.18 -9.117 1 98.75 199 LEU A O 1
ATOM 1632 N N . GLU A 1 200 ? -7.348 17.078 -10.086 1 98.25 200 GLU A N 1
ATOM 1633 C CA . GLU A 1 200 ? -7.863 16.406 -11.281 1 98.25 200 GLU A CA 1
ATOM 1634 C C . GLU A 1 200 ? -6.758 15.648 -12.008 1 98.25 200 GLU A C 1
ATOM 1636 O O . GLU A 1 200 ? -6.949 14.492 -12.406 1 98.25 200 GLU A O 1
ATOM 1641 N N . ASN A 1 201 ? -5.648 16.344 -12.109 1 98.12 201 ASN A N 1
ATOM 1642 C CA . ASN A 1 201 ? -4.547 15.758 -12.867 1 98.12 201 ASN A CA 1
ATOM 1643 C C . ASN A 1 201 ? -3.787 14.719 -12.055 1 98.12 201 ASN A C 1
ATOM 1645 O O . ASN A 1 201 ? -3.031 13.922 -12.609 1 98.12 201 ASN A O 1
ATOM 1649 N N . GLY A 1 202 ? -3.979 14.734 -10.742 1 98.06 202 GLY A N 1
ATOM 1650 C CA . GLY A 1 202 ? -3.16 13.891 -9.883 1 98.06 202 GLY A CA 1
ATOM 1651 C C . GLY A 1 202 ? -3.955 12.805 -9.172 1 98.06 202 GLY A C 1
ATOM 1652 O O . GLY A 1 202 ? -3.408 12.055 -8.367 1 98.06 202 GLY A O 1
ATOM 1653 N N . ILE A 1 203 ? -5.242 12.633 -9.484 1 98.06 203 ILE A N 1
ATOM 1654 C CA . ILE A 1 203 ? -6.172 11.82 -8.703 1 98.06 203 ILE A CA 1
ATOM 1655 C C . ILE A 1 203 ? -5.66 10.391 -8.617 1 98.06 203 ILE A C 1
ATOM 1657 O O . ILE A 1 203 ? -5.781 9.734 -7.578 1 98.06 203 ILE A O 1
ATOM 1661 N N . GLY A 1 204 ? -4.977 9.883 -9.672 1 97.31 204 GLY A N 1
ATOM 1662 C CA . GLY A 1 204 ? -4.492 8.516 -9.727 1 97.31 204 GLY A CA 1
ATOM 1663 C C . GLY A 1 204 ? -3.305 8.258 -8.82 1 97.31 204 GLY A C 1
ATOM 1664 O O . GLY A 1 204 ? -2.896 7.113 -8.625 1 97.31 204 GLY A O 1
ATOM 1665 N N . ASN A 1 205 ? -2.764 9.336 -8.125 1 98.12 205 ASN A N 1
ATOM 1666 C CA . ASN A 1 205 ? -1.572 9.227 -7.289 1 98.12 205 ASN A CA 1
ATOM 1667 C C . ASN A 1 205 ? -1.876 9.555 -5.832 1 98.12 205 ASN A C 1
ATOM 1669 O O . ASN A 1 205 ? -0.993 9.469 -4.977 1 98.12 205 ASN A O 1
ATOM 1673 N N . ILE A 1 206 ? -3.117 9.805 -5.508 1 98.69 206 ILE A N 1
ATOM 1674 C CA . ILE A 1 206 ? -3.445 10.305 -4.18 1 98.69 206 ILE A CA 1
ATOM 1675 C C . ILE A 1 206 ? -3.766 9.133 -3.252 1 98.69 206 ILE A C 1
ATOM 1677 O O . ILE A 1 206 ? -4.77 8.445 -3.439 1 98.69 206 ILE A O 1
ATOM 1681 N N . VAL A 1 207 ? -2.93 8.969 -2.254 1 98.06 207 VAL A N 1
ATOM 1682 C CA . VAL A 1 207 ? -3.072 7.879 -1.295 1 98.06 207 VAL A CA 1
ATOM 1683 C C . VAL A 1 207 ? -4.055 8.281 -0.197 1 98.06 207 VAL A C 1
ATOM 1685 O O . VAL A 1 207 ? -4.879 7.469 0.236 1 98.06 207 VAL A O 1
ATOM 1688 N N . ALA A 1 208 ? -3.953 9.43 0.277 1 98.44 208 ALA A N 1
ATOM 1689 C CA . ALA A 1 208 ? -4.699 10.039 1.373 1 98.44 208 ALA A CA 1
ATOM 1690 C C . ALA A 1 208 ? -4.633 11.562 1.298 1 98.44 208 ALA A C 1
ATOM 1692 O O . ALA A 1 208 ? -3.857 12.117 0.515 1 98.44 208 ALA A O 1
ATOM 1693 N N . ILE A 1 209 ? -5.512 12.227 2.068 1 98.81 209 ILE A N 1
ATOM 1694 C CA . ILE A 1 209 ? -5.586 13.68 1.978 1 98.81 209 ILE A CA 1
ATOM 1695 C C . ILE A 1 209 ? -5.664 14.281 3.379 1 98.81 209 ILE A C 1
ATOM 1697 O O . ILE A 1 209 ? -6.457 13.836 4.211 1 98.81 209 ILE A O 1
ATOM 1701 N N . HIS A 1 210 ? -4.836 15.266 3.643 1 98.88 210 HIS A N 1
ATOM 1702 C CA . HIS A 1 210 ? -4.961 16.078 4.852 1 98.88 210 HIS A CA 1
ATOM 1703 C C . HIS A 1 210 ? -5.98 17.188 4.66 1 98.88 210 HIS A C 1
ATOM 1705 O O . HIS A 1 210 ? -5.973 17.875 3.637 1 98.88 210 HIS A O 1
ATOM 1711 N N . LEU A 1 211 ? -6.812 17.344 5.641 1 98.88 211 LEU A N 1
ATOM 1712 C CA . LEU A 1 211 ? -7.727 18.469 5.746 1 98.88 211 LEU A CA 1
ATOM 1713 C C . LEU A 1 211 ? -7.246 19.469 6.789 1 98.88 211 LEU A C 1
ATOM 1715 O O . LEU A 1 211 ? -7.289 19.188 7.992 1 98.88 211 LEU A O 1
ATOM 1719 N N . LYS A 1 212 ? -6.77 20.484 6.367 1 98.38 212 LYS A N 1
ATOM 1720 C CA . LYS A 1 212 ? -6.312 21.594 7.203 1 98.38 212 LYS A CA 1
ATOM 1721 C C . LYS A 1 212 ? -6.559 22.938 6.52 1 98.38 212 LYS A C 1
ATOM 1723 O O . LYS A 1 212 ? -6.559 23.016 5.289 1 98.38 212 LYS A O 1
ATOM 1728 N N . ASP A 1 213 ? -6.887 24.047 7.305 1 98.75 213 ASP A N 1
ATOM 1729 C CA . ASP A 1 213 ? -7.078 25.359 6.719 1 98.75 213 ASP A CA 1
ATOM 1730 C C . ASP A 1 213 ? -5.801 26.188 6.801 1 98.75 213 ASP A C 1
ATOM 1732 O O . ASP A 1 213 ? -4.918 25.906 7.613 1 98.75 213 ASP A O 1
ATOM 1736 N N . THR A 1 214 ? -5.684 27.062 5.887 1 98.81 214 THR A N 1
ATOM 1737 C CA . THR A 1 214 ? -4.496 27.906 5.793 1 98.81 214 THR A CA 1
ATOM 1738 C C . THR A 1 214 ? -4.863 29.312 5.328 1 98.81 214 THR A C 1
ATOM 1740 O O . THR A 1 214 ? -5.996 29.547 4.906 1 98.81 214 THR A O 1
ATOM 1743 N N . LEU A 1 215 ? -3.994 30.281 5.543 1 98.62 215 LEU A N 1
ATOM 1744 C CA . LEU A 1 215 ? -4.027 31.594 4.883 1 98.62 215 LEU A CA 1
ATOM 1745 C C . LEU A 1 215 ? -2.957 31.672 3.797 1 98.62 215 LEU A C 1
ATOM 1747 O O . LEU A 1 215 ? -1.796 31.328 4.035 1 98.62 215 LEU A O 1
ATOM 1751 N N . ALA A 1 216 ? -3.318 32.156 2.715 1 98.38 216 ALA A N 1
ATOM 1752 C CA . ALA A 1 216 ? -2.48 32.062 1.521 1 98.38 216 ALA A CA 1
ATOM 1753 C C . ALA A 1 216 ? -1.299 33.031 1.615 1 98.38 216 ALA A C 1
ATOM 1755 O O . ALA A 1 216 ? -1.415 34.125 2.195 1 98.38 216 ALA A O 1
ATOM 1756 N N . VAL A 1 217 ? -0.221 32.562 1.008 1 97.88 217 VAL A N 1
ATOM 1757 C CA . VAL A 1 217 ? 0.938 33.438 0.795 1 97.88 217 VAL A CA 1
ATOM 1758 C C . VAL A 1 217 ? 0.574 34.562 -0.168 1 97.88 217 VAL A C 1
ATOM 1760 O O . VAL A 1 217 ? -0.097 34.344 -1.177 1 97.88 217 VAL A O 1
ATOM 1763 N N . THR A 1 218 ? 0.958 35.75 0.152 1 96.44 218 THR A N 1
ATOM 1764 C CA . THR A 1 218 ? 0.853 36.906 -0.716 1 96.44 218 THR A CA 1
ATOM 1765 C C . THR A 1 218 ? 2.162 37.688 -0.73 1 96.44 218 THR A C 1
ATOM 1767 O O . THR A 1 218 ? 3.131 37.312 -0.075 1 96.44 218 THR A O 1
ATOM 1770 N N . ASP A 1 219 ? 2.287 38.75 -1.6 1 94 219 ASP A N 1
ATOM 1771 C CA . ASP A 1 219 ? 3.494 39.562 -1.686 1 94 219 ASP A CA 1
ATOM 1772 C C . ASP A 1 219 ? 3.881 40.125 -0.316 1 94 219 ASP A C 1
ATOM 1774 O O . ASP A 1 219 ? 5.066 40.25 0.001 1 94 219 ASP A O 1
ATOM 1778 N N . GLY A 1 220 ? 2.932 40.312 0.593 1 94.31 220 GLY A N 1
ATOM 1779 C CA . GLY A 1 220 ? 3.232 40.906 1.879 1 94.31 220 GLY A CA 1
ATOM 1780 C C . GLY A 1 220 ? 2.912 40 3.057 1 94.31 220 GLY A C 1
ATOM 1781 O O . GLY A 1 220 ? 2.91 40.469 4.203 1 94.31 220 GLY A O 1
ATOM 1782 N N . PHE A 1 221 ? 2.701 38.844 2.736 1 96.19 221 PHE A N 1
ATOM 1783 C CA . PHE A 1 221 ? 2.291 37.906 3.779 1 96.19 221 PHE A CA 1
ATOM 1784 C C . PHE A 1 221 ? 2.83 36.5 3.498 1 96.19 221 PHE A C 1
ATOM 1786 O O . PHE A 1 221 ? 2.623 35.969 2.412 1 96.19 221 PHE A O 1
ATOM 1793 N N . GLU A 1 222 ? 3.643 35.969 4.375 1 95.69 222 GLU A N 1
ATOM 1794 C CA . GLU A 1 222 ? 4.324 34.688 4.195 1 95.69 222 GLU A CA 1
ATOM 1795 C C . GLU A 1 222 ? 3.336 33.531 4.234 1 95.69 222 GLU A C 1
ATOM 1797 O O . GLU A 1 222 ? 3.697 32.375 3.934 1 95.69 222 GLU A O 1
ATOM 1802 N N . GLY A 1 223 ? 2.125 33.812 4.48 1 97.25 223 GLY A N 1
ATOM 1803 C CA . GLY A 1 223 ? 1.129 32.781 4.652 1 97.25 223 GLY A CA 1
ATOM 1804 C C . GLY A 1 223 ? 1.07 32.219 6.07 1 97.25 223 GLY A C 1
ATOM 1805 O O . GLY A 1 223 ? 1.949 32.5 6.887 1 97.25 223 GLY A O 1
ATOM 1806 N N . LYS A 1 224 ? -0.026 31.656 6.438 1 98.25 224 LYS A N 1
ATOM 1807 C CA . LYS A 1 224 ? -0.184 30.922 7.695 1 98.25 224 LYS A CA 1
ATOM 1808 C C . LYS A 1 224 ? -0.616 29.484 7.445 1 98.25 224 LYS A C 1
ATOM 1810 O O . LYS A 1 224 ? -1.742 29.234 7.012 1 98.25 224 LYS A O 1
ATOM 1815 N N . PHE A 1 225 ? 0.225 28.594 7.719 1 97.38 225 PHE A N 1
ATOM 1816 C CA . PHE A 1 225 ? 0.029 27.219 7.281 1 97.38 225 PHE A CA 1
ATOM 1817 C C . PHE A 1 225 ? -0.441 26.344 8.438 1 97.38 225 PHE A C 1
ATOM 1819 O O . PHE A 1 225 ? -0.799 25.188 8.234 1 97.38 225 PHE A O 1
ATOM 1826 N N . ARG A 1 226 ? -0.404 26.844 9.609 1 95.75 226 ARG A N 1
ATOM 1827 C CA . ARG A 1 226 ? -0.8 26.078 10.789 1 95.75 226 ARG A CA 1
ATOM 1828 C C . ARG A 1 226 ? -1.75 26.875 11.672 1 95.75 226 ARG A C 1
ATOM 1830 O O . ARG A 1 226 ? -1.7 28.109 11.695 1 95.75 226 ARG A O 1
ATOM 1837 N N . ASP A 1 227 ? -2.604 26.188 12.305 1 96.94 227 ASP A N 1
ATOM 1838 C CA . ASP A 1 227 ? -3.43 26.719 13.391 1 96.94 227 ASP A CA 1
ATOM 1839 C C . ASP A 1 227 ? -4.41 27.766 12.867 1 96.94 227 ASP A C 1
ATOM 1841 O O . ASP A 1 227 ? -4.668 28.766 13.539 1 96.94 227 ASP A O 1
ATOM 1845 N N . VAL A 1 228 ? -4.797 27.719 11.648 1 98.06 228 VAL A N 1
ATOM 1846 C CA . VAL A 1 228 ? -5.906 28.5 11.117 1 98.06 228 VAL A CA 1
ATOM 1847 C C . VAL A 1 228 ? -7.227 27.781 11.383 1 98.06 228 VAL A C 1
ATOM 1849 O O . VAL A 1 228 ? -7.402 26.625 10.984 1 98.06 228 VAL A O 1
ATOM 1852 N N . PRO A 1 229 ? -8.117 28.406 12.125 1 97.62 229 PRO A N 1
ATOM 1853 C CA . PRO A 1 229 ? -9.406 27.75 12.367 1 97.62 229 PRO A CA 1
ATOM 1854 C C . PRO A 1 229 ? -10.148 27.406 11.078 1 97.62 229 PRO A C 1
ATOM 1856 O O . PRO A 1 229 ? -10.117 28.188 10.125 1 97.62 229 PRO A O 1
ATOM 1859 N N . PHE A 1 230 ? -10.789 26.219 11.07 1 98.5 230 PHE A N 1
ATOM 1860 C CA . PHE A 1 230 ? -11.531 25.781 9.883 1 98.5 230 PHE A CA 1
ATOM 1861 C C . PHE A 1 230 ? -12.617 26.797 9.539 1 98.5 230 PHE A C 1
ATOM 1863 O O . PHE A 1 230 ? -13.391 27.219 10.398 1 98.5 230 PHE A O 1
ATOM 1870 N N . GLY A 1 231 ? -12.68 27.219 8.305 1 97.81 231 GLY A N 1
ATOM 1871 C CA . GLY A 1 231 ? -13.664 28.172 7.832 1 97.81 231 GLY A CA 1
ATOM 1872 C C . GLY A 1 231 ? -13.156 29.609 7.828 1 97.81 231 GLY A C 1
ATOM 1873 O O . GLY A 1 231 ? -13.797 30.5 7.273 1 97.81 231 GLY A O 1
ATOM 1874 N N . GLU A 1 232 ? -12.039 29.797 8.406 1 98.25 232 GLU A N 1
ATOM 1875 C CA . GLU A 1 232 ? -11.492 31.141 8.5 1 98.25 232 GLU A CA 1
ATOM 1876 C C . GLU A 1 232 ? -10.289 31.312 7.566 1 98.25 232 GLU A C 1
ATOM 1878 O O . GLU A 1 232 ? -9.656 32.375 7.555 1 98.25 232 GLU A O 1
ATOM 1883 N N . GLY A 1 233 ? -9.922 30.281 6.852 1 98.56 233 GLY A N 1
ATOM 1884 C CA . GLY A 1 233 ? -8.789 30.328 5.945 1 98.56 233 GLY A CA 1
ATOM 1885 C C . GLY A 1 233 ? -9.188 30.453 4.488 1 98.56 233 GLY A C 1
ATOM 1886 O O . GLY A 1 233 ? -10.258 30.984 4.176 1 98.56 233 GLY A O 1
ATOM 1887 N N . CYS A 1 234 ? -8.297 30.094 3.625 1 98.44 234 CYS A N 1
ATOM 1888 C CA . CYS A 1 234 ? -8.477 30.344 2.197 1 98.44 234 CYS A CA 1
ATOM 1889 C C . CYS A 1 234 ? -8.906 29.062 1.476 1 98.44 234 CYS A C 1
ATOM 1891 O O . CYS A 1 234 ? -9.133 29.078 0.265 1 98.44 234 CYS A O 1
ATOM 1893 N N . VAL A 1 235 ? -9.023 27.938 2.158 1 98.81 235 VAL A N 1
ATOM 1894 C CA . VAL A 1 235 ? -9.336 26.672 1.492 1 98.81 235 VAL A CA 1
ATOM 1895 C C . VAL A 1 235 ? -10.828 26.625 1.164 1 98.81 235 VAL A C 1
ATOM 1897 O O . VAL A 1 235 ? -11.672 26.797 2.047 1 98.81 235 VAL A O 1
ATOM 1900 N N . ASP A 1 236 ? -11.172 26.422 -0.057 1 98.75 236 ASP A N 1
ATOM 1901 C CA . ASP A 1 236 ? -12.547 26.141 -0.459 1 98.75 236 ASP A CA 1
ATOM 1902 C C . ASP A 1 236 ? -12.898 24.672 -0.274 1 98.75 236 ASP A C 1
ATOM 1904 O O . ASP A 1 236 ? -13.047 23.938 -1.252 1 98.75 236 ASP A O 1
ATOM 1908 N N . PHE A 1 237 ? -13.125 24.266 0.951 1 98.81 237 PHE A N 1
ATOM 1909 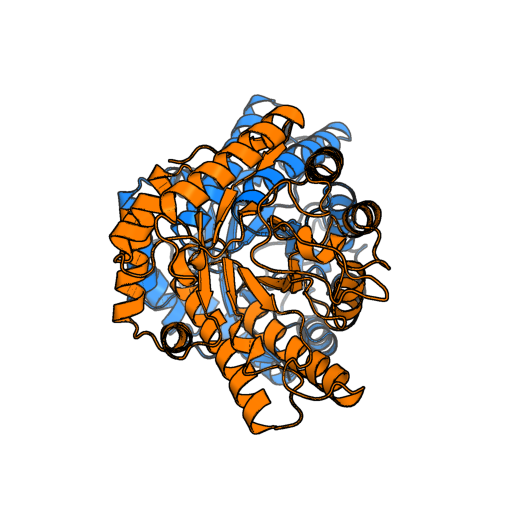C CA . PHE A 1 237 ? -13.359 22.859 1.284 1 98.81 237 PHE A CA 1
ATOM 1910 C C . PHE A 1 237 ? -14.555 22.312 0.512 1 98.81 237 PHE A C 1
ATOM 1912 O O . PHE A 1 237 ? -14.477 21.219 -0.056 1 98.81 237 PHE A O 1
ATOM 1919 N N . GLU A 1 238 ? -15.656 23.047 0.554 1 98.75 238 GLU A N 1
ATOM 1920 C CA . GLU A 1 238 ? -16.844 22.547 -0.132 1 98.75 238 GLU A CA 1
ATOM 1921 C C . GLU A 1 238 ? -16.562 22.266 -1.603 1 98.75 238 GLU A C 1
ATOM 1923 O O . GLU A 1 238 ? -16.891 21.203 -2.111 1 98.75 238 GLU A O 1
ATOM 1928 N N . GLY A 1 239 ? -15.938 23.234 -2.328 1 98.75 239 GLY A N 1
ATOM 1929 C CA . GLY A 1 239 ? -15.617 23.062 -3.734 1 98.75 239 GLY A CA 1
ATOM 1930 C C . GLY A 1 239 ? -14.672 21.906 -3.99 1 98.75 239 GLY A C 1
ATOM 1931 O O . GLY A 1 239 ? -14.906 21.094 -4.887 1 98.75 239 GLY A O 1
ATOM 1932 N N . LEU A 1 240 ? -13.594 21.766 -3.227 1 98.81 240 LEU A N 1
ATOM 1933 C CA . LEU A 1 240 ? -12.586 20.75 -3.451 1 98.81 240 LEU A CA 1
ATOM 1934 C C . LEU A 1 240 ? -13.125 19.359 -3.113 1 98.81 240 LEU A C 1
ATOM 1936 O O . LEU A 1 240 ? -12.836 18.391 -3.809 1 98.81 240 LEU A O 1
ATOM 1940 N N . LEU A 1 241 ? -13.891 19.266 -2.029 1 98.75 241 LEU A N 1
ATOM 1941 C CA . LEU A 1 241 ? -14.477 17.984 -1.665 1 98.75 241 LEU A CA 1
ATOM 1942 C C . LEU A 1 241 ? -15.531 17.562 -2.678 1 98.75 241 LEU A C 1
ATOM 1944 O O . LEU A 1 241 ? -15.664 16.375 -2.982 1 98.75 241 LEU A O 1
ATOM 1948 N N . ARG A 1 242 ? -16.312 18.5 -3.197 1 98.62 242 ARG A N 1
ATOM 1949 C CA . ARG A 1 242 ? -17.234 18.203 -4.277 1 98.62 242 ARG A CA 1
ATOM 1950 C C . ARG A 1 242 ? -16.5 17.656 -5.5 1 98.62 242 ARG A C 1
ATOM 1952 O O . ARG A 1 242 ? -16.969 16.703 -6.133 1 98.62 242 ARG A O 1
ATOM 1959 N N . GLU A 1 243 ? -15.406 18.281 -5.805 1 98.5 243 GLU A N 1
ATOM 1960 C CA . GLU A 1 243 ? -14.578 17.797 -6.91 1 98.5 243 GLU A CA 1
ATOM 1961 C C . GLU A 1 243 ? -14.094 16.375 -6.664 1 98.5 243 GLU A C 1
ATOM 1963 O O . GLU A 1 243 ? -14.102 15.547 -7.574 1 98.5 243 GLU A O 1
ATOM 1968 N N . LEU A 1 244 ? -13.617 16.109 -5.465 1 98.5 244 LEU A N 1
ATOM 1969 C CA . LEU A 1 244 ? -13.109 14.781 -5.133 1 98.5 244 LEU A CA 1
ATOM 1970 C C . LEU A 1 244 ? -14.211 13.734 -5.262 1 98.5 244 LEU A C 1
ATOM 1972 O O . LEU A 1 244 ? -13.945 12.594 -5.652 1 98.5 244 LEU A O 1
ATOM 1976 N N . VAL A 1 245 ? -15.484 14.094 -4.93 1 98.25 245 VAL A N 1
ATOM 1977 C CA . VAL A 1 245 ? -16.625 13.211 -5.16 1 98.25 245 VAL A CA 1
ATOM 1978 C C . VAL A 1 245 ? -16.766 12.945 -6.656 1 98.25 245 VAL A C 1
ATOM 1980 O O . VAL A 1 245 ? -16.906 11.797 -7.078 1 98.25 245 VAL A O 1
ATOM 1983 N N . ARG A 1 246 ? -16.703 14.023 -7.469 1 97.75 246 ARG A N 1
ATOM 1984 C CA . ARG A 1 246 ? -16.828 13.883 -8.914 1 97.75 246 ARG A CA 1
ATOM 1985 C C . ARG A 1 246 ? -15.727 12.984 -9.469 1 97.75 246 ARG A C 1
ATOM 1987 O O . ARG A 1 246 ? -15.961 12.203 -10.398 1 97.75 246 ARG A O 1
ATOM 1994 N N . LEU A 1 247 ? -14.539 13.102 -8.898 1 97.38 247 LEU A N 1
ATOM 1995 C CA . LEU A 1 247 ? -13.375 12.344 -9.352 1 97.38 247 LEU A CA 1
ATOM 1996 C C . LEU A 1 247 ? -13.398 10.93 -8.789 1 97.38 247 LEU A C 1
ATOM 1998 O O . LEU A 1 247 ? -12.492 10.133 -9.047 1 97.38 247 LEU A O 1
ATOM 2002 N N . ASP A 1 248 ? -14.414 10.57 -7.98 1 96.5 248 ASP A N 1
ATOM 2003 C CA . ASP A 1 248 ? -14.617 9.242 -7.402 1 96.5 248 ASP A CA 1
ATOM 2004 C C . ASP A 1 248 ? -13.477 8.875 -6.457 1 96.5 248 ASP A C 1
ATOM 2006 O O . ASP A 1 248 ? -12.961 7.75 -6.504 1 96.5 248 ASP A O 1
ATOM 2010 N N . TYR A 1 249 ? -13.016 9.875 -5.684 1 97.62 249 TYR A N 1
ATOM 2011 C CA . TYR A 1 249 ? -12 9.609 -4.672 1 97.62 249 TYR A CA 1
ATOM 2012 C C . TYR A 1 249 ? -12.578 8.789 -3.521 1 97.62 249 TYR A C 1
ATOM 2014 O O . TYR A 1 249 ? -13.578 9.18 -2.916 1 97.62 249 TYR A O 1
ATOM 2022 N N . ASN A 1 250 ? -11.922 7.672 -3.197 1 95.75 250 ASN A N 1
ATOM 2023 C CA . ASN A 1 250 ? -12.43 6.809 -2.135 1 95.75 250 ASN A CA 1
ATOM 2024 C C . ASN A 1 250 ? -11.352 6.516 -1.094 1 95.75 250 ASN A C 1
ATOM 2026 O O . ASN A 1 250 ? -11.438 5.531 -0.361 1 95.75 250 ASN A O 1
ATOM 2030 N N . GLY A 1 251 ? -10.258 7.289 -1.048 1 97.12 251 GLY A N 1
ATOM 2031 C CA . GLY A 1 251 ? -9.219 7.164 -0.039 1 97.12 251 GLY A CA 1
ATOM 2032 C C . GLY A 1 251 ? -9.594 7.797 1.289 1 97.12 251 GLY A C 1
ATOM 2033 O O . GLY A 1 251 ? -10.758 8.125 1.514 1 97.12 251 GLY A O 1
ATOM 2034 N N . SER A 1 252 ? -8.648 7.918 2.152 1 97.81 252 SER A N 1
ATOM 2035 C CA . SER A 1 252 ? -8.906 8.414 3.498 1 97.81 252 SER A CA 1
ATOM 2036 C C . SER A 1 252 ? -8.648 9.914 3.596 1 97.81 252 SER A C 1
ATOM 2038 O O . SER A 1 252 ? -7.875 10.469 2.812 1 97.81 252 SER A O 1
ATOM 2040 N N . PHE A 1 253 ? -9.383 10.547 4.457 1 98.75 253 PHE A N 1
ATOM 2041 C CA . PHE A 1 253 ? -9.133 11.914 4.887 1 98.75 253 PHE A CA 1
ATOM 2042 C C . PHE A 1 253 ? -8.602 11.945 6.316 1 98.75 253 PHE A C 1
ATOM 2044 O O . PHE A 1 253 ? -8.938 11.078 7.125 1 98.75 253 PHE A O 1
ATOM 2051 N N . THR A 1 254 ? -7.766 12.844 6.633 1 98.81 254 THR A N 1
ATOM 2052 C CA . THR A 1 254 ? -7.348 13.094 8.008 1 98.81 254 THR A CA 1
ATOM 2053 C C . THR A 1 254 ? -7.488 14.578 8.352 1 98.81 254 THR A C 1
ATOM 2055 O O . THR A 1 254 ? -6.984 15.438 7.625 1 98.81 254 THR A O 1
ATOM 2058 N N . ILE A 1 255 ? -8.25 14.852 9.406 1 98.88 255 ILE A N 1
ATOM 2059 C CA . ILE A 1 255 ? -8.242 16.203 9.938 1 98.88 255 ILE A CA 1
ATOM 2060 C C . ILE A 1 255 ? -6.914 16.484 10.633 1 98.88 255 ILE A C 1
ATOM 2062 O O . ILE A 1 255 ? -6.535 15.766 11.562 1 98.88 255 ILE A O 1
ATOM 2066 N N . GLU A 1 256 ? -6.246 17.422 10.102 1 98.75 256 GLU A N 1
ATOM 2067 C CA . GLU A 1 256 ? -4.953 17.797 10.664 1 98.75 256 GLU A CA 1
ATOM 2068 C C . GLU A 1 256 ? -5.051 19.094 11.469 1 98.75 256 GLU A C 1
ATOM 2070 O O . GLU A 1 256 ? -5.418 20.141 10.922 1 98.75 256 GLU A O 1
ATOM 2075 N N . MET A 1 257 ? -4.82 19.078 12.719 1 98.5 257 MET A N 1
ATOM 2076 C CA . MET A 1 257 ? -4.812 20.188 13.672 1 98.5 257 MET A CA 1
ATOM 2077 C C . MET A 1 257 ? -3.953 19.844 14.891 1 98.5 257 MET A C 1
ATOM 2079 O O . MET A 1 257 ? -3.473 18.719 15.023 1 98.5 257 MET A O 1
ATOM 2083 N N . TRP A 1 258 ? -3.668 20.844 15.766 1 98.25 258 TRP A N 1
ATOM 2084 C CA . TRP A 1 258 ? -2.617 20.609 16.75 1 98.25 258 TRP A CA 1
ATOM 2085 C C . TRP A 1 258 ? -3.051 21.109 18.141 1 98.25 258 TRP A C 1
ATOM 2087 O O . TRP A 1 258 ? -2.211 21.422 18.984 1 98.25 258 TRP A O 1
ATOM 2097 N N . PRO A 1 259 ? -4.293 21.281 18.422 1 97.81 259 PRO A N 1
ATOM 2098 C CA . PRO A 1 259 ? -4.68 21.844 19.719 1 97.81 259 PRO A CA 1
ATOM 2099 C C . PRO A 1 259 ? -4.086 21.078 20.906 1 97.81 259 PRO A C 1
ATOM 2101 O O . PRO A 1 259 ? -3.732 21.688 21.922 1 97.81 259 PRO A O 1
ATOM 2104 N N . GLY A 1 260 ? -4.035 19.75 20.828 1 96.94 260 GLY A N 1
ATOM 2105 C CA . GLY A 1 260 ? -3.416 18.969 21.875 1 96.94 260 GLY A CA 1
ATOM 2106 C C . GLY A 1 260 ? -1.943 19.281 22.078 1 96.94 260 GLY A C 1
ATOM 2107 O O . GLY A 1 260 ? -1.497 19.516 23.203 1 96.94 260 GLY A O 1
ATOM 2108 N N . ASP A 1 261 ? -1.245 19.281 21 1 95.81 261 ASP A N 1
ATOM 2109 C CA . ASP A 1 261 ? 0.192 19.531 21.031 1 95.81 261 ASP A CA 1
ATOM 2110 C C . ASP A 1 261 ? 0.487 20.969 21.438 1 95.81 261 ASP A C 1
ATOM 2112 O O . ASP A 1 261 ? 1.518 21.25 22.062 1 95.81 261 ASP A O 1
ATOM 2116 N N . ASN A 1 262 ? -0.423 21.938 21.078 1 95.81 262 ASN A N 1
ATOM 2117 C CA . ASN A 1 262 ? -0.288 23.359 21.422 1 95.81 262 ASN A CA 1
ATOM 2118 C C . ASN A 1 262 ? -0.578 23.594 22.906 1 95.81 262 ASN A C 1
ATOM 2120 O O . ASN A 1 262 ? -0.274 24.672 23.438 1 95.81 262 ASN A O 1
ATOM 2124 N N . GLY A 1 263 ? -1.146 22.688 23.547 1 95.56 263 GLY A N 1
ATOM 2125 C CA . GLY A 1 263 ? -1.505 22.859 24.953 1 95.56 263 GLY A CA 1
ATOM 2126 C C . GLY A 1 263 ? -2.756 23.688 25.156 1 95.56 263 GLY A C 1
ATOM 2127 O O . GLY A 1 263 ? -2.891 24.391 26.156 1 95.56 263 GLY A O 1
ATOM 2128 N N . ASP A 1 264 ? -3.672 23.656 24.156 1 95.5 264 ASP A N 1
ATOM 2129 C CA . ASP A 1 264 ? -4.926 24.391 24.281 1 95.5 264 ASP A CA 1
ATOM 2130 C C . ASP A 1 264 ? -5.746 23.891 25.469 1 95.5 264 ASP A C 1
ATOM 2132 O O . ASP A 1 264 ? -5.578 22.75 25.906 1 95.5 264 ASP A O 1
ATOM 2136 N N . ASP A 1 265 ? -6.617 24.75 25.969 1 96.25 265 ASP A N 1
ATOM 2137 C CA . ASP A 1 265 ? -7.367 24.453 27.188 1 96.25 265 ASP A CA 1
ATOM 2138 C C . ASP A 1 265 ? -8.281 23.25 27 1 96.25 265 ASP A C 1
ATOM 2140 O O . ASP A 1 265 ? -8.445 22.438 27.906 1 96.25 265 ASP A O 1
ATOM 2144 N N . ASP A 1 266 ? -8.906 23.125 25.844 1 97.88 266 ASP A N 1
ATOM 2145 C CA . ASP A 1 266 ? -9.844 22.031 25.594 1 97.88 266 ASP A CA 1
ATOM 2146 C C . ASP A 1 266 ? -9.688 21.484 24.172 1 97.88 266 ASP A C 1
ATOM 2148 O O . ASP A 1 266 ? -10.562 21.703 23.328 1 97.88 266 ASP A O 1
ATOM 2152 N N . PRO A 1 267 ? -8.609 20.719 23.984 1 98.31 267 PRO A N 1
ATOM 2153 C CA . PRO A 1 267 ? -8.367 20.188 22.641 1 98.31 267 PRO A CA 1
ATOM 2154 C C . PRO A 1 267 ? -9.516 19.312 22.141 1 98.31 267 PRO A C 1
ATOM 2156 O O . PRO A 1 267 ? -9.82 19.328 20.938 1 98.31 267 PRO A O 1
ATOM 2159 N N . VAL A 1 268 ? -10.141 18.562 23.016 1 98.69 268 VAL A N 1
ATOM 2160 C CA . VAL A 1 268 ? -11.219 17.672 22.625 1 98.69 268 VAL A CA 1
ATOM 2161 C C . VAL A 1 268 ? -12.383 18.484 22.047 1 98.69 268 VAL A C 1
ATOM 2163 O O . VAL A 1 268 ? -12.969 18.094 21.047 1 98.69 268 VAL A O 1
ATOM 2166 N N . ALA A 1 269 ? -12.703 19.594 22.672 1 98.62 269 ALA A N 1
ATOM 2167 C CA . ALA A 1 269 ? -13.773 20.469 22.172 1 98.62 269 ALA A CA 1
ATOM 2168 C C . ALA A 1 269 ? -13.445 21 20.781 1 98.62 269 ALA A C 1
ATOM 2170 O O . ALA A 1 269 ? -14.32 21.094 19.922 1 98.62 269 ALA A O 1
ATOM 2171 N N . GLU A 1 270 ? -12.219 21.328 20.562 1 98.44 270 GLU A N 1
ATOM 2172 C CA . GLU A 1 270 ? -11.797 21.828 19.266 1 98.44 270 GLU A CA 1
ATOM 2173 C C . GLU A 1 270 ? -11.891 20.75 18.203 1 98.44 270 GLU A C 1
ATOM 2175 O O . GLU A 1 270 ? -12.297 21.016 17.062 1 98.44 270 GLU A O 1
ATOM 2180 N N . VAL A 1 271 ? -11.492 19.531 18.562 1 98.81 271 VAL A N 1
ATOM 2181 C CA . VAL A 1 271 ? -11.594 18.406 17.625 1 98.81 271 VAL A CA 1
ATOM 2182 C C . VAL A 1 271 ? -13.055 18.141 17.281 1 98.81 271 VAL A C 1
ATOM 2184 O O . VAL A 1 271 ? -13.398 17.891 16.125 1 98.81 271 VAL A O 1
ATOM 2187 N N . LYS A 1 272 ? -13.938 18.219 18.266 1 98.81 272 LYS A N 1
ATOM 2188 C CA . LYS A 1 272 ? -15.367 18.031 18.031 1 98.81 272 LYS A CA 1
ATOM 2189 C C . LYS A 1 272 ? -15.914 19.078 17.078 1 98.81 272 LYS A C 1
ATOM 2191 O O . LYS A 1 272 ? -16.734 18.781 16.219 1 98.81 272 LYS A O 1
ATOM 2196 N N . GLU A 1 273 ? -15.453 20.281 17.281 1 98.5 273 GLU A N 1
ATOM 2197 C CA . GLU A 1 273 ? -15.867 21.359 16.391 1 98.5 273 GLU A CA 1
ATOM 2198 C C . GLU A 1 273 ? -15.398 21.109 14.961 1 98.5 273 GLU A C 1
ATOM 2200 O O . GLU A 1 273 ? -16.156 21.328 14.016 1 98.5 273 GLU A O 1
ATOM 2205 N N . ALA A 1 274 ? -14.195 20.688 14.844 1 98.75 274 ALA A N 1
ATOM 2206 C CA . ALA A 1 274 ? -13.656 20.359 13.523 1 98.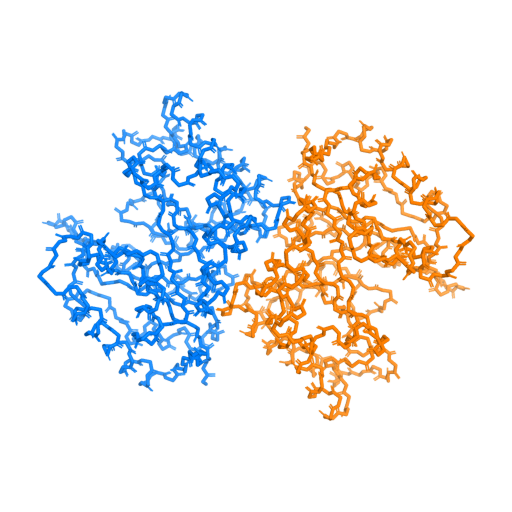75 274 ALA A CA 1
ATOM 2207 C C . ALA A 1 274 ? -14.438 19.219 12.875 1 98.75 274 ALA A C 1
ATOM 2209 O O . ALA A 1 274 ? -14.773 19.297 11.688 1 98.75 274 ALA A O 1
ATOM 2210 N N . LYS A 1 275 ? -14.703 18.172 13.633 1 98.62 275 LYS A N 1
ATOM 2211 C CA . LYS A 1 275 ? -15.5 17.047 13.148 1 98.62 275 LYS A CA 1
ATOM 2212 C C . LYS A 1 275 ? -16.859 17.516 12.648 1 98.62 275 LYS A C 1
ATOM 2214 O O . LYS A 1 275 ? -17.297 17.125 11.562 1 98.62 275 LYS A O 1
ATOM 2219 N N . ALA A 1 276 ? -17.516 18.359 13.398 1 98.56 276 ALA A N 1
ATOM 2220 C CA . ALA A 1 276 ? -18.828 18.891 13.039 1 98.56 276 ALA A CA 1
ATOM 2221 C C . ALA A 1 276 ? -18.75 19.719 11.758 1 98.56 276 ALA A C 1
ATOM 2223 O O . ALA A 1 276 ? -19.641 19.641 10.914 1 98.56 276 ALA A O 1
ATOM 2224 N N . PHE A 1 277 ? -17.734 20.484 11.695 1 98.75 277 PHE A N 1
ATOM 2225 C CA . PHE A 1 277 ? -17.5 21.297 10.508 1 98.75 277 PHE A CA 1
ATOM 2226 C C . PHE A 1 277 ? -17.453 20.438 9.25 1 98.75 277 PHE A C 1
ATOM 2228 O O . PHE A 1 277 ? -18.141 20.719 8.273 1 98.75 277 PHE A O 1
ATOM 2235 N N . PHE A 1 278 ? -16.703 19.344 9.266 1 98.75 278 PHE A N 1
ATOM 2236 C CA . PHE A 1 278 ? -16.531 18.516 8.078 1 98.75 278 PHE A CA 1
ATOM 2237 C C . PHE A 1 278 ? -17.75 17.609 7.879 1 98.75 278 PHE A C 1
ATOM 2239 O O . PHE A 1 278 ? -18.125 17.312 6.746 1 98.75 278 PHE A O 1
ATOM 2246 N N . ASP A 1 279 ? -18.375 17.172 9.008 1 98.44 279 ASP A N 1
ATOM 2247 C CA . ASP A 1 279 ? -19.609 16.406 8.867 1 98.44 279 ASP A CA 1
ATOM 2248 C C . ASP A 1 279 ? -20.641 17.172 8.023 1 98.44 279 ASP A C 1
ATOM 2250 O O . ASP A 1 279 ? -21.297 16.578 7.168 1 98.44 279 ASP A O 1
ATOM 2254 N N . LYS A 1 280 ? -20.719 18.453 8.281 1 98.5 280 LYS A N 1
ATOM 2255 C CA . LYS A 1 280 ? -21.672 19.297 7.547 1 98.5 280 LYS A CA 1
ATOM 2256 C C . LYS A 1 280 ? -21.312 19.359 6.062 1 98.5 280 LYS A C 1
ATOM 2258 O O . LYS A 1 280 ? -22.172 19.219 5.203 1 98.5 280 LYS A O 1
ATOM 2263 N N . ILE A 1 281 ? -20.078 19.562 5.742 1 98.62 281 ILE A N 1
ATOM 2264 C CA . ILE A 1 281 ? -19.641 19.688 4.355 1 98.62 281 ILE A CA 1
ATOM 2265 C C . ILE A 1 281 ? -19.781 18.328 3.65 1 98.62 281 ILE A C 1
ATOM 2267 O O . ILE A 1 281 ? -20.219 18.266 2.5 1 98.62 281 ILE A O 1
ATOM 2271 N N . PHE A 1 282 ? -19.344 17.219 4.355 1 98.69 282 PHE A N 1
ATOM 2272 C CA . PHE A 1 282 ? -19.469 15.891 3.781 1 98.69 282 PHE A CA 1
ATOM 2273 C C . PHE A 1 282 ? -20.922 15.609 3.375 1 98.69 282 PHE A C 1
ATOM 2275 O O . PHE A 1 282 ? -21.172 15.125 2.27 1 98.69 282 PHE A O 1
ATOM 2282 N N . LYS A 1 283 ? -21.828 15.922 4.25 1 98.12 283 LYS A N 1
ATOM 2283 C CA . LYS A 1 283 ? -23.234 15.742 3.957 1 98.12 283 LYS A CA 1
ATOM 2284 C C . LYS A 1 283 ? -23.656 16.547 2.73 1 98.12 283 LYS A C 1
ATOM 2286 O O . LYS A 1 283 ? -24.375 16.047 1.869 1 98.12 283 LYS A O 1
ATOM 2291 N N . LYS A 1 284 ? -23.188 17.734 2.67 1 98.19 284 LYS A N 1
ATOM 2292 C CA . LYS A 1 284 ? -23.547 18.641 1.59 1 98.19 284 LYS A CA 1
ATOM 2293 C C . LYS A 1 284 ? -23.062 18.125 0.242 1 98.19 284 LYS A C 1
ATOM 2295 O O . LYS A 1 284 ? -23.75 18.25 -0.77 1 98.19 284 LYS A O 1
ATOM 2300 N N . VAL A 1 285 ? -21.891 17.547 0.19 1 98.31 285 VAL A N 1
ATOM 2301 C CA . VAL A 1 285 ? -21.281 17.234 -1.094 1 98.31 285 VAL A CA 1
ATOM 2302 C C . VAL A 1 285 ? -21.453 15.75 -1.401 1 98.31 285 VAL A C 1
ATOM 2304 O O . VAL A 1 285 ? -21.062 15.281 -2.475 1 98.31 285 VAL A O 1
ATOM 2307 N N . GLY A 1 286 ? -21.984 14.977 -0.512 1 97.81 286 GLY A N 1
ATOM 2308 C CA . GLY A 1 286 ? -22.312 13.586 -0.772 1 97.81 286 GLY A CA 1
ATOM 2309 C C . GLY A 1 286 ? -21.188 12.633 -0.396 1 97.81 286 GLY A C 1
ATOM 2310 O O . GLY A 1 286 ? -20.938 11.656 -1.105 1 97.81 286 GLY A O 1
ATOM 2311 N N . ILE A 1 287 ? -20.453 12.875 0.641 1 98.06 287 ILE A N 1
ATOM 2312 C CA . ILE A 1 287 ? -19.453 11.969 1.201 1 98.06 287 ILE A CA 1
ATOM 2313 C C . ILE A 1 287 ? -20.031 11.258 2.42 1 98.06 287 ILE A C 1
ATOM 2315 O O . ILE A 1 287 ? -20.484 11.906 3.365 1 98.06 287 ILE A O 1
ATOM 2319 N N . GLU A 1 288 ? -20.109 10 2.326 1 97.44 288 GLU A N 1
ATOM 2320 C CA . GLU A 1 288 ? -20.438 9.18 3.488 1 97.44 288 GLU A CA 1
ATOM 2321 C C . GLU A 1 288 ? -19.188 8.711 4.203 1 97.44 288 GLU A C 1
ATOM 2323 O O . GLU A 1 288 ? -18.203 8.336 3.561 1 97.44 288 GLU A O 1
ATOM 2328 N N . GLN A 1 289 ? -19.203 8.773 5.488 1 96.5 289 GLN A N 1
ATOM 2329 C CA . GLN A 1 289 ? -18.078 8.281 6.273 1 96.5 289 GLN A CA 1
ATOM 2330 C C . GLN A 1 289 ? -18.234 6.801 6.594 1 96.5 289 GLN A C 1
ATOM 2332 O O . GLN A 1 289 ? -19.328 6.344 6.945 1 96.5 289 GLN A O 1
ATOM 2337 N N . GLU A 1 290 ? -17.172 6.082 6.359 1 95.69 290 GLU A N 1
ATOM 2338 C CA . GLU A 1 290 ? -17.125 4.703 6.844 1 95.69 290 GLU A CA 1
ATOM 2339 C C . GLU A 1 290 ? -17.609 4.617 8.289 1 95.69 290 GLU A C 1
ATOM 2341 O O . GLU A 1 290 ? -17.234 5.445 9.125 1 95.69 290 GLU A O 1
ATOM 2346 N N . PRO A 1 291 ? -18.453 3.637 8.625 1 93.62 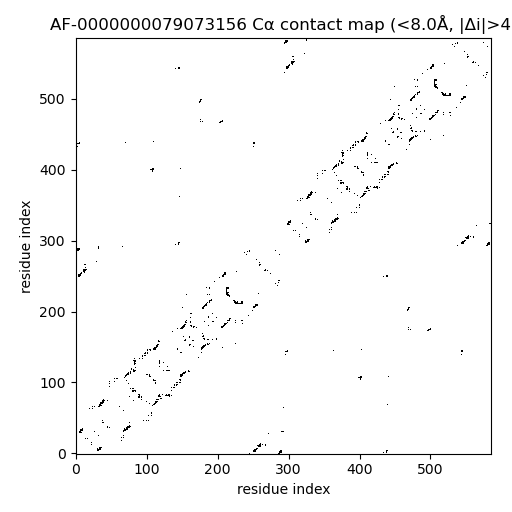291 PRO A N 1
ATOM 2347 C CA . PRO A 1 291 ? -18.906 3.525 10.016 1 93.62 291 PRO A CA 1
ATOM 2348 C C . PRO A 1 291 ? -17.766 3.223 10.984 1 93.62 291 PRO A C 1
ATOM 2350 O O . PRO A 1 291 ? -16.844 2.475 10.648 1 93.62 291 PRO A O 1
ATOM 2353 N N . VAL A 1 292 ? -17.844 3.855 12.109 1 92 292 VAL A N 1
ATOM 2354 C CA . VAL A 1 292 ? -16.875 3.584 13.172 1 92 292 VAL A CA 1
ATOM 2355 C C . VAL A 1 292 ? -17.328 2.367 13.977 1 92 292 VAL A C 1
ATOM 2357 O O . VAL A 1 292 ? -18.469 2.318 14.453 1 92 292 VAL A O 1
ATOM 2360 N N . ASP A 1 293 ? -16.547 1.2 13.938 1 75.5 293 ASP A N 1
ATOM 2361 C CA . ASP A 1 293 ? -16.906 -0.049 14.602 1 75.5 293 ASP A CA 1
ATOM 2362 C C . ASP A 1 293 ? -16.875 0.114 16.125 1 75.5 293 ASP A C 1
ATOM 2364 O O . ASP A 1 293 ? -16.125 0.924 16.656 1 75.5 293 ASP A O 1
ATOM 2368 N N . MET B 1 1 ? 23.562 -3.273 -7.949 1 80.25 1 MET B N 1
ATOM 2369 C CA . MET B 1 1 ? 23.031 -4.312 -7.066 1 80.25 1 MET B CA 1
ATOM 2370 C C . MET B 1 1 ? 21.75 -3.85 -6.387 1 80.25 1 MET B C 1
ATOM 2372 O O . MET B 1 1 ? 21.641 -2.688 -5.992 1 80.25 1 MET B O 1
ATOM 2376 N N . THR B 1 2 ? 20.656 -4.758 -6.52 1 92 2 THR B N 1
ATOM 2377 C CA . THR B 1 2 ? 19.391 -4.496 -5.855 1 92 2 THR B CA 1
ATOM 2378 C C . THR B 1 2 ? 19.172 -5.469 -4.699 1 92 2 THR B C 1
ATOM 2380 O O . THR B 1 2 ? 19.734 -6.559 -4.684 1 92 2 THR B O 1
ATOM 2383 N N . VAL B 1 3 ? 18.547 -5.055 -3.625 1 95.94 3 VAL B N 1
ATOM 2384 C CA . VAL B 1 3 ? 18.141 -5.902 -2.508 1 95.94 3 VAL B CA 1
ATOM 2385 C C . VAL B 1 3 ? 16.625 -6.129 -2.547 1 95.94 3 VAL B C 1
ATOM 2387 O O . VAL B 1 3 ? 15.852 -5.172 -2.543 1 95.94 3 VAL B O 1
ATOM 2390 N N . ASN B 1 4 ? 16.172 -7.336 -2.65 1 97.81 4 ASN B N 1
ATOM 2391 C CA . ASN B 1 4 ? 14.766 -7.715 -2.711 1 97.81 4 ASN B CA 1
ATOM 2392 C C . ASN B 1 4 ? 14.406 -8.719 -1.62 1 97.81 4 ASN B C 1
ATOM 2394 O O . ASN B 1 4 ? 15.289 -9.359 -1.048 1 97.81 4 ASN B O 1
ATOM 2398 N N . SER B 1 5 ? 13.164 -8.742 -1.29 1 97.94 5 SER B N 1
ATOM 2399 C CA . SER B 1 5 ? 12.68 -9.828 -0.442 1 97.94 5 SER B CA 1
ATOM 2400 C C . SER B 1 5 ? 12.156 -10.992 -1.276 1 97.94 5 SER B C 1
ATOM 2402 O O . SER B 1 5 ? 11.781 -10.812 -2.438 1 97.94 5 SER B O 1
ATOM 2404 N N . LEU B 1 6 ? 12.219 -12.172 -0.719 1 98.56 6 LEU B N 1
ATOM 2405 C CA . LEU B 1 6 ? 11.766 -13.383 -1.393 1 98.56 6 LEU B CA 1
ATOM 2406 C C . LEU B 1 6 ? 10.828 -14.188 -0.495 1 98.56 6 LEU B C 1
ATOM 2408 O O . LEU B 1 6 ? 11.156 -14.469 0.658 1 98.56 6 LEU B O 1
ATOM 2412 N N . GLY B 1 7 ? 9.656 -14.445 -1.013 1 98.62 7 GLY B N 1
ATOM 2413 C CA . GLY B 1 7 ? 8.688 -15.25 -0.291 1 98.62 7 GLY B CA 1
ATOM 2414 C C . GLY B 1 7 ? 8.352 -16.547 -0.991 1 98.62 7 GLY B C 1
ATOM 2415 O O . GLY B 1 7 ? 8.852 -16.828 -2.088 1 98.62 7 GLY B O 1
ATOM 2416 N N . ILE B 1 8 ? 7.602 -17.406 -0.271 1 98.88 8 ILE B N 1
ATOM 2417 C CA . ILE B 1 8 ? 7.164 -18.688 -0.789 1 98.88 8 ILE B CA 1
ATOM 2418 C C . ILE B 1 8 ? 5.645 -18.797 -0.688 1 98.88 8 ILE B C 1
ATOM 2420 O O . ILE B 1 8 ? 5.051 -18.391 0.312 1 98.88 8 ILE B O 1
ATOM 2424 N N . TYR B 1 9 ? 5.039 -19.297 -1.749 1 98.75 9 TYR B N 1
ATOM 2425 C CA . TYR B 1 9 ? 3.6 -19.531 -1.805 1 98.75 9 TYR B CA 1
ATOM 2426 C C . TYR B 1 9 ? 3.178 -20.594 -0.8 1 98.75 9 TYR B C 1
ATOM 2428 O O . TYR B 1 9 ? 3.795 -21.656 -0.72 1 98.75 9 TYR B O 1
ATOM 2436 N N . GLU B 1 10 ? 2.127 -20.344 -0.104 1 98.69 10 GLU B N 1
ATOM 2437 C CA . GLU B 1 10 ? 1.633 -21.25 0.926 1 98.69 10 GLU B CA 1
ATOM 2438 C C . GLU B 1 10 ? 1.453 -22.656 0.378 1 98.69 10 GLU B C 1
ATOM 2440 O O . GLU B 1 10 ? 1.752 -23.641 1.063 1 98.69 10 GLU B O 1
ATOM 2445 N N . LYS B 1 11 ? 1.021 -22.766 -0.819 1 98.5 11 LYS B N 1
ATOM 2446 C CA . LYS B 1 11 ? 0.638 -24.062 -1.384 1 98.5 11 LYS B CA 1
ATOM 2447 C C . LYS B 1 11 ? 1.868 -24.875 -1.756 1 98.5 11 LYS B C 1
ATOM 2449 O O . LYS B 1 11 ? 1.757 -26.062 -2.066 1 98.5 11 LYS B O 1
ATOM 2454 N N . ALA B 1 12 ? 2.986 -24.25 -1.746 1 98.75 12 ALA B N 1
ATOM 2455 C CA . ALA B 1 12 ? 4.242 -24.969 -1.978 1 98.75 12 ALA B CA 1
ATOM 2456 C C . ALA B 1 12 ? 4.594 -25.859 -0.791 1 98.75 12 ALA B C 1
ATOM 2458 O O . ALA B 1 12 ? 5.301 -26.859 -0.946 1 98.75 12 ALA B O 1
ATOM 2459 N N . LEU B 1 13 ? 4.164 -25.5 0.385 1 98.81 13 LEU B N 1
ATOM 2460 C CA . LEU B 1 13 ? 4.574 -26.141 1.63 1 98.81 13 LEU B CA 1
ATOM 2461 C C . LEU B 1 13 ? 3.621 -27.281 1.999 1 98.81 13 LEU B C 1
ATOM 2463 O O . LEU B 1 13 ? 2.475 -27.312 1.545 1 98.81 13 LEU B O 1
ATOM 2467 N N . PRO B 1 14 ? 4.09 -28.25 2.859 1 98.5 14 PRO B N 1
ATOM 2468 C CA . PRO B 1 14 ? 3.178 -29.297 3.312 1 98.5 14 PRO B CA 1
ATOM 2469 C C . PRO B 1 14 ? 1.895 -28.75 3.928 1 98.5 14 PRO B C 1
ATOM 2471 O O . PRO B 1 14 ? 1.938 -27.766 4.684 1 98.5 14 PRO B O 1
ATOM 2474 N N . GLN B 1 15 ? 0.748 -29.375 3.607 1 97.25 15 GLN B N 1
ATOM 2475 C CA . GLN B 1 15 ? -0.543 -28.797 3.957 1 97.25 15 GLN B CA 1
ATOM 2476 C C . GLN B 1 15 ? -1.043 -29.328 5.297 1 97.25 15 GLN B C 1
ATOM 2478 O O . GLN B 1 15 ? -2.043 -28.844 5.828 1 97.25 15 GLN B O 1
ATOM 2483 N N . ASP B 1 16 ? -0.377 -30.25 5.898 1 96.5 16 ASP B N 1
ATOM 2484 C CA . ASP B 1 16 ? -0.813 -30.844 7.156 1 96.5 16 ASP B CA 1
ATOM 2485 C C . ASP B 1 16 ? -0.116 -30.188 8.344 1 96.5 16 ASP B C 1
ATOM 2487 O O . ASP B 1 16 ? -0.32 -30.609 9.492 1 96.5 16 ASP B O 1
ATOM 2491 N N . LEU B 1 17 ? 0.669 -29.156 8.117 1 97.81 17 LEU B N 1
ATOM 2492 C CA . LEU B 1 17 ? 1.365 -28.453 9.188 1 97.81 17 LEU B CA 1
ATOM 2493 C C . LEU B 1 17 ? 0.435 -27.453 9.875 1 97.81 17 LEU B C 1
ATOM 2495 O O . LEU B 1 17 ? -0.45 -26.891 9.234 1 97.81 17 LEU B O 1
ATOM 2499 N N . SER B 1 18 ? 0.646 -27.281 11.188 1 98 18 SER B N 1
ATOM 2500 C CA . SER B 1 18 ? 0.035 -26.141 11.859 1 98 18 SER B CA 1
ATOM 2501 C C . SER B 1 18 ? 0.61 -24.828 11.344 1 98 18 SER B C 1
ATOM 2503 O O . SER B 1 18 ? 1.678 -24.812 10.727 1 98 18 SER B O 1
ATOM 2505 N N . TRP B 1 19 ? -0.057 -23.75 11.594 1 97.94 19 TRP B N 1
ATOM 2506 C CA . TRP B 1 19 ? 0.44 -22.453 11.156 1 97.94 19 TRP B CA 1
ATOM 2507 C C . TRP B 1 19 ? 1.796 -22.141 11.789 1 97.94 19 TRP B C 1
ATOM 2509 O O . TRP B 1 19 ? 2.691 -21.625 11.125 1 97.94 19 TRP B O 1
ATOM 2519 N N . LYS B 1 20 ? 1.936 -22.453 13.078 1 98.19 20 LYS B N 1
ATOM 2520 C CA . LYS B 1 20 ? 3.219 -22.234 13.742 1 98.19 20 LYS B CA 1
ATOM 2521 C C . LYS B 1 20 ? 4.336 -23 13.031 1 98.19 20 LYS B C 1
ATOM 2523 O O . LYS B 1 20 ? 5.398 -22.438 12.758 1 98.19 20 LYS B O 1
ATOM 2528 N N . GLU B 1 21 ? 4.102 -24.281 12.719 1 98.5 21 GLU B N 1
ATOM 2529 C CA . GLU B 1 21 ? 5.074 -25.094 12.008 1 98.5 21 GLU B CA 1
ATOM 2530 C C . GLU B 1 21 ? 5.363 -24.531 10.617 1 98.5 21 GLU B C 1
ATOM 2532 O O . GLU B 1 21 ? 6.516 -24.5 10.18 1 98.5 21 GLU B O 1
ATOM 2537 N N . LYS B 1 22 ? 4.332 -24.094 9.984 1 98.38 22 LYS B N 1
ATOM 2538 C CA . LYS B 1 22 ? 4.473 -23.547 8.641 1 98.38 22 LYS B CA 1
ATOM 2539 C C . LYS B 1 22 ? 5.316 -22.281 8.641 1 98.38 22 LYS B C 1
ATOM 2541 O O . LYS B 1 22 ? 6.227 -22.125 7.824 1 98.38 22 LYS B O 1
ATOM 2546 N N . PHE B 1 23 ? 5.039 -21.344 9.547 1 98.12 23 PHE B N 1
ATOM 2547 C CA . PHE B 1 23 ? 5.805 -20.109 9.648 1 98.12 23 PHE B CA 1
ATOM 2548 C C . PHE B 1 23 ? 7.266 -20.406 9.961 1 98.12 23 PHE B C 1
ATOM 2550 O O . PHE B 1 23 ? 8.164 -19.828 9.352 1 98.12 23 PHE B O 1
ATOM 2557 N N . ASN B 1 24 ? 7.52 -21.328 10.852 1 98.19 24 ASN B N 1
ATOM 2558 C CA . ASN B 1 24 ? 8.891 -21.703 11.18 1 98.19 24 ASN B CA 1
ATOM 2559 C C . ASN B 1 24 ? 9.602 -22.328 9.992 1 98.19 24 ASN B C 1
ATOM 2561 O O . ASN B 1 24 ? 10.797 -22.109 9.789 1 98.19 24 ASN B O 1
ATOM 2565 N N . LEU B 1 25 ? 8.867 -23.141 9.273 1 98.56 25 LEU B N 1
ATOM 2566 C CA . LEU B 1 25 ? 9.445 -23.766 8.086 1 98.56 25 LEU B CA 1
ATOM 2567 C C . LEU B 1 25 ? 9.828 -22.719 7.051 1 98.56 25 LEU B C 1
ATOM 2569 O O . LEU B 1 25 ? 10.891 -22.828 6.422 1 98.56 25 LEU B O 1
ATOM 2573 N N . VAL B 1 26 ? 8.977 -21.688 6.836 1 98.44 26 VAL B N 1
ATOM 2574 C CA . VAL B 1 26 ? 9.266 -20.609 5.906 1 98.44 26 VAL B CA 1
ATOM 2575 C C . VAL B 1 26 ? 10.602 -19.953 6.262 1 98.44 26 VAL B C 1
ATOM 2577 O O . VAL B 1 26 ? 11.453 -19.766 5.395 1 98.44 26 VAL B O 1
ATOM 2580 N N . LYS B 1 27 ? 10.789 -19.672 7.52 1 97.19 27 LYS B N 1
ATOM 2581 C CA . LYS B 1 27 ? 12.023 -19.078 8.023 1 97.19 27 LYS B CA 1
ATOM 2582 C C . LYS B 1 27 ? 13.211 -20.016 7.828 1 97.19 27 LYS B C 1
ATOM 2584 O O . LYS B 1 27 ? 14.273 -19.594 7.355 1 97.19 27 LYS B O 1
ATOM 2589 N N . LYS B 1 28 ? 13.039 -21.234 8.164 1 97.75 28 LYS B N 1
ATOM 2590 C CA . LYS B 1 28 ? 14.102 -22.234 8.062 1 97.75 28 LYS B CA 1
ATOM 2591 C C . LYS B 1 28 ? 14.555 -22.406 6.617 1 97.75 28 LYS B C 1
ATOM 2593 O O . LYS B 1 28 ? 15.742 -22.641 6.359 1 97.75 28 LYS B O 1
ATOM 2598 N N . LEU B 1 29 ? 13.641 -22.266 5.73 1 98.31 29 LEU B N 1
ATOM 2599 C CA . LEU B 1 29 ? 13.938 -22.469 4.316 1 98.31 29 LEU B CA 1
ATOM 2600 C C . LEU B 1 29 ? 14.555 -21.203 3.707 1 98.31 29 LEU B C 1
ATOM 2602 O O . LEU B 1 29 ? 14.906 -21.188 2.525 1 98.31 29 LEU B O 1
ATOM 2606 N N . GLY B 1 30 ? 14.648 -20.172 4.465 1 97.5 30 GLY B N 1
ATOM 2607 C CA . GLY B 1 30 ? 15.375 -18.984 4.043 1 97.5 30 GLY B CA 1
ATOM 2608 C C . GLY B 1 30 ? 14.492 -17.984 3.316 1 97.5 30 GLY B C 1
ATOM 2609 O O . GLY B 1 30 ? 14.984 -17.203 2.5 1 97.5 30 GLY B O 1
ATOM 2610 N N . PHE B 1 31 ? 13.211 -18 3.547 1 98.38 31 PHE B N 1
ATOM 2611 C CA . PHE B 1 31 ? 12.297 -17.047 2.932 1 98.38 31 PHE B CA 1
ATOM 2612 C C . PHE B 1 31 ? 11.953 -15.93 3.902 1 98.38 31 PHE B C 1
ATOM 2614 O O . PHE B 1 31 ? 11.945 -16.125 5.117 1 98.38 31 PHE B O 1
ATOM 2621 N N . ASN B 1 32 ? 11.688 -14.742 3.363 1 97.44 32 ASN B N 1
ATOM 2622 C CA . ASN B 1 32 ? 11.398 -13.555 4.164 1 97.44 32 ASN B CA 1
ATOM 2623 C C . ASN B 1 32 ? 9.93 -13.508 4.586 1 97.44 32 ASN B C 1
ATOM 2625 O O . ASN B 1 32 ? 9.594 -12.922 5.617 1 97.44 32 ASN B O 1
ATOM 2629 N N . PHE B 1 33 ? 9.078 -14.117 3.762 1 97.94 33 PHE B N 1
ATOM 2630 C CA . PHE B 1 33 ? 7.648 -14.031 4.051 1 97.94 33 PHE B CA 1
ATOM 2631 C C . PHE B 1 33 ? 6.891 -15.18 3.4 1 97.94 33 PHE B C 1
ATOM 2633 O O . PHE B 1 33 ? 7.434 -15.883 2.541 1 97.94 33 PHE B O 1
ATOM 2640 N N . LEU B 1 34 ? 5.699 -15.422 3.916 1 98.38 34 LEU B N 1
ATOM 2641 C CA . LEU B 1 34 ? 4.75 -16.359 3.326 1 98.38 34 LEU B CA 1
ATOM 2642 C C . LEU B 1 34 ? 3.697 -15.617 2.506 1 98.38 34 LEU B C 1
ATOM 2644 O O . LEU B 1 34 ? 3.236 -14.547 2.902 1 98.38 34 LEU B O 1
ATOM 2648 N N . GLU B 1 35 ? 3.396 -16.094 1.338 1 98.56 35 GLU B N 1
ATOM 2649 C CA . GLU B 1 35 ? 2.232 -15.617 0.598 1 98.56 35 GLU B CA 1
ATOM 2650 C C . GLU B 1 35 ? 0.99 -16.438 0.942 1 98.56 35 GLU B C 1
ATOM 2652 O O . GLU B 1 35 ? 0.954 -17.641 0.713 1 98.56 35 GLU B O 1
ATOM 2657 N N . PHE B 1 36 ? -0.009 -15.766 1.44 1 98.81 36 PHE B N 1
ATOM 2658 C CA . PHE B 1 36 ? -1.168 -16.359 2.1 1 98.81 36 PHE B CA 1
ATOM 2659 C C . PHE B 1 36 ? -2.285 -16.609 1.097 1 98.81 36 PHE B C 1
ATOM 2661 O O . PHE B 1 36 ? -2.727 -15.703 0.398 1 98.81 36 PHE B O 1
ATOM 2668 N N . SER B 1 37 ? -2.822 -17.875 1.048 1 98.62 37 SER B N 1
ATOM 2669 C CA . SER B 1 37 ? -3.742 -18.266 -0.013 1 98.62 37 SER B CA 1
ATOM 2670 C C . SER B 1 37 ? -5.18 -18.312 0.489 1 98.62 37 SER B C 1
ATOM 2672 O O . SER B 1 37 ? -5.477 -18.969 1.484 1 98.62 37 SER B O 1
ATOM 2674 N N . VAL B 1 38 ? -6.07 -17.609 -0.136 1 98.75 38 VAL B N 1
ATOM 2675 C CA . VAL B 1 38 ? -7.52 -17.766 -0.079 1 98.75 38 VAL B CA 1
ATOM 2676 C C . VAL B 1 38 ? -8.055 -18.172 -1.45 1 98.75 38 VAL B C 1
ATOM 2678 O O . VAL B 1 38 ? -8.531 -17.328 -2.217 1 98.75 38 VAL B O 1
ATOM 2681 N N . ASP B 1 39 ? -7.969 -19.469 -1.74 1 97.94 39 ASP B N 1
ATOM 2682 C CA . ASP B 1 39 ? -8.289 -19.984 -3.07 1 97.94 39 ASP B CA 1
ATOM 2683 C C . ASP B 1 39 ? -9.734 -20.453 -3.145 1 97.94 39 ASP B C 1
ATOM 2685 O O . ASP B 1 39 ? -10.57 -20.062 -2.322 1 97.94 39 ASP B O 1
ATOM 2689 N N . GLU B 1 40 ? -10.117 -21.281 -4.113 1 97.25 40 GLU B N 1
ATOM 2690 C CA . GLU B 1 40 ? -11.492 -21.641 -4.426 1 97.25 40 GLU B CA 1
ATOM 2691 C C . GLU B 1 40 ? -12.055 -22.641 -3.422 1 97.25 40 GLU B C 1
ATOM 2693 O O . GLU B 1 40 ? -13.266 -22.859 -3.355 1 97.25 40 GLU B O 1
ATOM 2698 N N . SER B 1 41 ? -11.141 -23.344 -2.75 1 97.75 41 SER B N 1
ATOM 2699 C CA . SER B 1 41 ? -11.609 -24.375 -1.831 1 97.75 41 SER B CA 1
ATOM 2700 C C . SER B 1 41 ? -12.406 -23.766 -0.682 1 97.75 41 SER B C 1
ATOM 2702 O O . SER B 1 41 ? -12.094 -22.688 -0.203 1 97.75 41 SER B O 1
ATOM 2704 N N . ASP B 1 42 ? -13.383 -24.5 -0.228 1 98.12 42 ASP B N 1
ATOM 2705 C CA . ASP B 1 42 ? -14.211 -24.016 0.872 1 98.12 42 ASP B CA 1
ATOM 2706 C C . ASP B 1 42 ? -13.375 -23.781 2.127 1 98.12 42 ASP B C 1
ATOM 2708 O O . ASP B 1 42 ? -13.617 -22.828 2.873 1 98.12 42 ASP B O 1
ATOM 2712 N N . ALA B 1 43 ? -12.445 -24.641 2.299 1 97.5 43 ALA B N 1
ATOM 2713 C CA . ALA B 1 43 ? -11.594 -24.547 3.486 1 97.5 43 ALA B CA 1
ATOM 2714 C C . ALA B 1 43 ? -10.828 -23.234 3.51 1 97.5 43 ALA B C 1
ATOM 2716 O O . ALA B 1 43 ? -10.758 -22.562 4.543 1 97.5 43 ALA B O 1
ATOM 2717 N N . ARG B 1 44 ? -10.289 -22.781 2.471 1 98.31 44 ARG B N 1
ATOM 2718 C CA . ARG B 1 44 ? -9.484 -21.562 2.459 1 98.31 44 ARG B CA 1
ATOM 2719 C C . ARG B 1 44 ? -10.375 -20.328 2.318 1 98.31 44 ARG B C 1
ATOM 2721 O O . ARG B 1 44 ? -10.031 -19.25 2.809 1 98.31 44 ARG B O 1
ATOM 2728 N N . LEU B 1 45 ? -11.539 -20.484 1.661 1 98.69 45 LEU B N 1
ATOM 2729 C CA . LEU B 1 45 ? -12.516 -19.391 1.653 1 98.69 45 LEU B CA 1
ATOM 2730 C C . LEU B 1 45 ? -13 -19.078 3.066 1 98.69 45 LEU B C 1
ATOM 2732 O O . LEU B 1 45 ? -13.273 -17.922 3.395 1 98.69 45 LEU B O 1
ATOM 2736 N N . ALA B 1 46 ? -13.07 -20.109 3.875 1 98.62 46 ALA B N 1
ATOM 2737 C CA . ALA B 1 46 ? -13.594 -19.969 5.234 1 98.62 46 ALA B CA 1
ATOM 2738 C C . ALA B 1 46 ? -12.711 -19.047 6.07 1 98.62 46 ALA B C 1
ATOM 2740 O O . ALA B 1 46 ? -13.148 -18.531 7.098 1 98.62 46 ALA B O 1
ATOM 2741 N N . ARG B 1 47 ? -11.445 -18.859 5.668 1 98.69 47 ARG B N 1
ATOM 2742 C CA . ARG B 1 47 ? -10.531 -17.969 6.371 1 98.69 47 ARG B CA 1
ATOM 2743 C C . ARG B 1 47 ? -11.086 -16.547 6.414 1 98.69 47 ARG B C 1
ATOM 2745 O O . ARG B 1 47 ? -10.766 -15.781 7.32 1 98.69 47 ARG B O 1
ATOM 2752 N N . LEU B 1 48 ? -11.875 -16.141 5.438 1 98.75 48 LEU B N 1
ATOM 2753 C CA . LEU B 1 48 ? -12.461 -14.805 5.348 1 98.75 48 LEU B CA 1
ATOM 2754 C C . LEU B 1 48 ? -13.516 -14.594 6.434 1 98.75 48 LEU B C 1
ATOM 2756 O O . LEU B 1 48 ? -13.922 -13.461 6.695 1 98.75 48 LEU B O 1
ATOM 2760 N N . ASP B 1 49 ? -13.914 -15.664 7.035 1 98.69 49 ASP B N 1
ATOM 2761 C CA . ASP B 1 49 ? -14.945 -15.594 8.07 1 98.69 49 ASP B CA 1
ATOM 2762 C C . ASP B 1 49 ? -14.367 -15.922 9.445 1 98.69 49 ASP B C 1
ATOM 2764 O O . ASP B 1 49 ? -15.109 -16.234 10.375 1 98.69 49 ASP B O 1
ATOM 2768 N N . TRP B 1 50 ? -13.031 -15.992 9.523 1 98.75 50 TRP B N 1
ATOM 2769 C CA . TRP B 1 50 ? -12.398 -16.188 10.82 1 98.75 50 TRP B CA 1
ATOM 2770 C C . TRP B 1 50 ? -12.969 -15.219 11.852 1 98.75 50 TRP B C 1
ATOM 2772 O O . TRP B 1 50 ? -13.195 -14.047 11.555 1 98.75 50 TRP B O 1
ATOM 2782 N N . THR B 1 51 ? -13.18 -15.68 13.078 1 98.19 51 THR B N 1
ATOM 2783 C CA . THR B 1 51 ? -13.617 -14.844 14.188 1 98.19 51 THR B CA 1
ATOM 2784 C C . THR B 1 51 ? -12.5 -13.914 14.641 1 98.19 51 THR B C 1
ATOM 2786 O O . THR B 1 51 ? -11.344 -14.078 14.227 1 98.19 51 THR B O 1
ATOM 2789 N N . LYS B 1 52 ? -12.891 -12.93 15.414 1 97.44 52 LYS B N 1
ATOM 2790 C CA . LYS B 1 52 ? -11.898 -12.031 16 1 97.44 52 LYS B CA 1
ATOM 2791 C C . LYS B 1 52 ? -10.82 -12.82 16.75 1 97.44 52 LYS B C 1
ATOM 2793 O O . LYS B 1 52 ? -9.633 -12.484 16.672 1 97.44 52 LYS B O 1
ATOM 2798 N N . GLU B 1 53 ? -11.211 -13.875 17.469 1 97.94 53 GLU B N 1
ATOM 2799 C CA . GLU B 1 53 ? -10.273 -14.703 18.219 1 97.94 53 GLU B CA 1
ATOM 2800 C C . GLU B 1 53 ? -9.32 -15.453 17.297 1 97.94 53 GLU B C 1
ATOM 2802 O O . GLU B 1 53 ? -8.125 -15.555 17.578 1 97.94 53 GLU B O 1
ATOM 2807 N N . GLN B 1 54 ? -9.852 -16.031 16.25 1 98.38 54 GLN B N 1
ATOM 2808 C CA . GLN B 1 54 ? -9.016 -16.734 15.281 1 98.38 54 GLN B CA 1
ATOM 2809 C C . GLN B 1 54 ? -8.008 -15.797 14.633 1 98.38 54 GLN B C 1
ATOM 2811 O O . GLN B 1 54 ? -6.84 -16.156 14.453 1 98.38 54 GLN B O 1
ATOM 2816 N N . ARG B 1 55 ? -8.461 -14.625 14.305 1 98.44 55 ARG B N 1
ATOM 2817 C CA . ARG B 1 55 ? -7.57 -13.625 13.727 1 98.44 55 ARG B CA 1
ATOM 2818 C C . ARG B 1 55 ? -6.484 -13.227 14.727 1 98.44 55 ARG B C 1
ATOM 2820 O O . ARG B 1 55 ? -5.32 -13.078 14.352 1 98.44 55 ARG B O 1
ATOM 2827 N N . LYS B 1 56 ? -6.879 -13.031 15.953 1 97.88 56 LYS B N 1
ATOM 2828 C CA . LYS B 1 56 ? -5.914 -12.695 17 1 97.88 56 LYS B CA 1
ATOM 2829 C C . LYS B 1 56 ? -4.848 -13.773 17.125 1 97.88 56 LYS B C 1
ATOM 2831 O O . LYS B 1 56 ? -3.658 -13.469 17.234 1 97.88 56 LYS B O 1
ATOM 2836 N N . GLU B 1 57 ? -5.277 -15.016 17.141 1 97.94 57 GLU B N 1
ATOM 2837 C CA . GLU B 1 57 ? -4.34 -16.141 17.25 1 97.94 57 GLU B CA 1
ATOM 2838 C C . GLU B 1 57 ? -3.35 -16.141 16.094 1 97.94 57 GLU B C 1
ATOM 2840 O O . GLU B 1 57 ? -2.148 -16.312 16.297 1 97.94 57 GLU B O 1
ATOM 2845 N N . PHE B 1 58 ? -3.875 -16 14.938 1 98.31 58 PHE B N 1
ATOM 2846 C CA . PHE B 1 58 ? -3.043 -15.977 13.742 1 98.31 58 PHE B CA 1
ATOM 2847 C C . PHE B 1 58 ? -2.057 -14.812 13.789 1 98.31 58 PHE B C 1
ATOM 2849 O O . PHE B 1 58 ? -0.875 -14.984 13.484 1 98.31 58 PHE B O 1
ATOM 2856 N N . ARG B 1 59 ? -2.506 -13.672 14.133 1 96.75 59 ARG B N 1
ATOM 2857 C CA . ARG B 1 59 ? -1.686 -12.477 14.289 1 96.75 59 ARG B CA 1
ATOM 2858 C C . ARG B 1 59 ? -0.571 -12.703 15.305 1 96.75 59 ARG B C 1
ATOM 2860 O O . ARG B 1 59 ? 0.577 -12.32 15.07 1 96.75 59 ARG B O 1
ATOM 2867 N N . ASP B 1 60 ? -0.904 -13.266 16.438 1 97.12 60 ASP B N 1
ATOM 2868 C CA . ASP B 1 60 ? 0.067 -13.539 17.484 1 97.12 60 ASP B CA 1
ATOM 2869 C C . ASP B 1 60 ? 1.125 -14.531 17.016 1 97.12 60 ASP B C 1
ATOM 2871 O O . ASP B 1 60 ? 2.297 -14.422 17.375 1 97.12 60 ASP B O 1
ATOM 2875 N N . LEU B 1 61 ? 0.691 -15.492 16.25 1 97.44 61 LEU B N 1
ATOM 2876 C CA . LEU B 1 61 ? 1.632 -16.469 15.703 1 97.44 61 LEU B CA 1
ATOM 2877 C C . LEU B 1 61 ? 2.637 -15.797 14.773 1 97.44 61 LEU B C 1
ATOM 2879 O O . LEU B 1 61 ? 3.83 -16.109 14.812 1 97.44 61 LEU B O 1
ATOM 2883 N N . MET B 1 62 ? 2.154 -14.875 13.922 1 96.88 62 MET B N 1
ATOM 2884 C CA . MET B 1 62 ? 3.053 -14.125 13.047 1 96.88 62 MET B CA 1
ATOM 2885 C C . MET B 1 62 ? 4.082 -13.352 13.875 1 96.88 62 MET B C 1
ATOM 2887 O O . MET B 1 62 ? 5.27 -13.352 13.539 1 96.88 62 MET B O 1
ATOM 2891 N N . TRP B 1 63 ? 3.627 -12.742 14.953 1 96.44 63 TRP B N 1
ATOM 2892 C CA . TRP B 1 63 ? 4.5 -11.961 15.828 1 96.44 63 TRP B CA 1
ATOM 2893 C C . TRP B 1 63 ? 5.539 -12.859 16.5 1 96.44 63 TRP B C 1
ATOM 2895 O O . TRP B 1 63 ? 6.73 -12.531 16.5 1 96.44 63 TRP B O 1
ATOM 2905 N N . ASP B 1 64 ? 5.117 -14.031 16.953 1 96.31 64 ASP B N 1
ATOM 2906 C CA . ASP B 1 64 ? 5.969 -14.922 17.734 1 96.31 64 ASP B CA 1
ATOM 2907 C C . ASP B 1 64 ? 7.023 -15.586 16.859 1 96.31 64 ASP B C 1
ATOM 2909 O O . ASP B 1 64 ? 8.125 -15.891 17.328 1 96.31 64 ASP B O 1
ATOM 2913 N N . THR B 1 65 ? 6.707 -15.805 15.602 1 96.25 65 THR B N 1
ATOM 2914 C CA . THR B 1 65 ? 7.629 -16.5 14.711 1 96.25 65 THR B CA 1
ATOM 2915 C C . THR B 1 65 ? 8.453 -15.508 13.898 1 96.25 65 THR B C 1
ATOM 2917 O O . THR B 1 65 ? 9.359 -15.906 13.164 1 96.25 65 THR B O 1
ATOM 2920 N N . ASP B 1 66 ? 8.125 -14.234 13.984 1 94.94 66 ASP B N 1
ATOM 2921 C CA . ASP B 1 66 ? 8.797 -13.164 13.242 1 94.94 66 ASP B CA 1
ATOM 2922 C C . ASP B 1 66 ? 8.688 -13.398 11.734 1 94.94 66 ASP B C 1
ATOM 2924 O O . ASP B 1 66 ? 9.672 -13.25 11.008 1 94.94 66 ASP B O 1
ATOM 2928 N N . ILE B 1 67 ? 7.547 -13.922 11.32 1 95.38 67 ILE B N 1
ATOM 2929 C CA . ILE B 1 67 ? 7.262 -14.07 9.898 1 95.38 67 ILE B CA 1
ATOM 2930 C C . ILE B 1 67 ? 6.152 -13.109 9.484 1 95.38 67 ILE B C 1
ATOM 2932 O O . ILE B 1 67 ? 5.164 -12.945 10.211 1 95.38 67 ILE B O 1
ATOM 2936 N N . ARG B 1 68 ? 6.398 -12.406 8.367 1 95.38 68 ARG B N 1
ATOM 2937 C CA . ARG B 1 68 ? 5.352 -11.539 7.848 1 95.38 68 ARG B CA 1
ATOM 2938 C C . ARG B 1 68 ? 4.684 -12.156 6.621 1 95.38 68 ARG B C 1
ATOM 2940 O O . ARG B 1 68 ? 5.195 -13.117 6.047 1 95.38 68 ARG B O 1
ATOM 2947 N N . ILE B 1 69 ? 3.51 -11.766 6.379 1 97.62 69 ILE B N 1
ATOM 2948 C CA . ILE B 1 69 ? 2.762 -12.031 5.152 1 97.62 69 ILE B CA 1
ATOM 2949 C C . ILE B 1 69 ? 2.689 -10.758 4.312 1 97.62 69 ILE B C 1
ATOM 2951 O O . ILE B 1 69 ? 2.139 -9.75 4.75 1 97.62 69 ILE B O 1
ATOM 2955 N N . ASN B 1 70 ? 3.279 -10.836 3.111 1 95.94 70 ASN B N 1
ATOM 2956 C CA . ASN B 1 70 ? 3.273 -9.664 2.248 1 95.94 70 ASN B CA 1
ATOM 2957 C C . ASN B 1 70 ? 1.986 -9.57 1.434 1 95.94 70 ASN B C 1
ATOM 2959 O O . ASN B 1 70 ? 1.445 -8.477 1.239 1 95.94 70 ASN B O 1
ATOM 2963 N N . ASN B 1 71 ? 1.518 -10.758 1.019 1 97.75 71 ASN B N 1
ATOM 2964 C CA . ASN B 1 71 ? 0.419 -10.773 0.058 1 97.75 71 ASN B CA 1
ATOM 2965 C C . ASN B 1 71 ? -0.623 -11.828 0.415 1 97.75 71 ASN B C 1
ATOM 2967 O O . ASN B 1 71 ? -0.274 -12.945 0.814 1 97.75 71 ASN B O 1
ATOM 2971 N N . LEU B 1 72 ? -1.836 -11.43 0.371 1 98.81 72 LEU B N 1
ATOM 2972 C CA . LEU B 1 72 ? -2.949 -12.375 0.344 1 98.81 72 LEU B CA 1
ATOM 2973 C C . LEU B 1 72 ? -3.387 -12.656 -1.089 1 98.81 72 LEU B C 1
ATOM 2975 O O . LEU B 1 72 ? -3.742 -11.734 -1.828 1 98.81 72 LEU B O 1
ATOM 2979 N N . MET B 1 73 ? -3.312 -13.898 -1.486 1 98.5 73 MET B N 1
ATOM 2980 C CA . MET B 1 73 ? -3.777 -14.297 -2.811 1 98.5 73 MET B CA 1
ATOM 2981 C C . MET B 1 73 ? -5.266 -14.625 -2.789 1 98.5 73 MET B C 1
ATOM 2983 O O . MET B 1 73 ? -5.668 -15.68 -2.283 1 98.5 73 MET B O 1
ATOM 2987 N N . LEU B 1 74 ? -6.043 -13.781 -3.398 1 98.62 74 LEU B N 1
ATOM 2988 C CA . LEU B 1 74 ? -7.488 -13.992 -3.414 1 98.62 74 LEU B CA 1
ATOM 2989 C C . LEU B 1 74 ? -7.918 -14.703 -4.691 1 98.62 74 LEU B C 1
ATOM 2991 O O . LEU B 1 74 ? -8.727 -14.18 -5.457 1 98.62 74 LEU B O 1
ATOM 2995 N N . SER B 1 75 ? -7.473 -15.875 -4.867 1 97.62 75 SER B N 1
ATOM 2996 C CA . SER B 1 75 ? -7.758 -16.641 -6.078 1 97.62 75 SER B CA 1
ATOM 2997 C C . SER B 1 75 ? -9.141 -17.281 -6.02 1 97.62 75 SER B C 1
ATOM 2999 O O . SER B 1 75 ? -9.602 -17.859 -7 1 97.62 75 SER B O 1
ATOM 3001 N N . GLY B 1 76 ? -9.836 -17.125 -4.848 1 98 76 GLY B N 1
ATOM 3002 C CA . GLY B 1 76 ? -11.242 -17.5 -4.781 1 98 76 GLY B CA 1
ATOM 3003 C C . GLY B 1 76 ? -12.094 -16.828 -5.844 1 98 76 GLY B C 1
ATOM 3004 O O . GLY B 1 76 ? -13.164 -17.328 -6.191 1 98 76 GLY B O 1
ATOM 3005 N N . HIS B 1 77 ? -11.648 -15.766 -6.398 1 97.62 77 HIS B N 1
ATOM 3006 C CA . HIS B 1 77 ? -12.359 -15.039 -7.445 1 97.62 77 HIS B CA 1
ATOM 3007 C C . HIS B 1 77 ? -12.398 -15.836 -8.742 1 97.62 77 HIS B C 1
ATOM 3009 O O . HIS B 1 77 ? -13.156 -15.508 -9.656 1 97.62 77 HIS B O 1
ATOM 3015 N N . ARG B 1 78 ? -11.547 -16.875 -8.805 1 97.44 78 ARG B N 1
ATOM 3016 C CA . ARG B 1 78 ? -11.695 -17.781 -9.945 1 97.44 78 ARG B CA 1
ATOM 3017 C C . ARG B 1 78 ? -13.07 -18.438 -9.945 1 97.44 78 ARG B C 1
ATOM 3019 O O . ARG B 1 78 ? -13.734 -18.5 -10.984 1 97.44 78 ARG B O 1
ATOM 3026 N N . ARG B 1 79 ? -13.516 -18.938 -8.789 1 98 79 ARG B N 1
ATOM 3027 C CA . ARG B 1 79 ? -14.812 -19.578 -8.609 1 98 79 ARG B CA 1
ATOM 3028 C C . ARG B 1 79 ? -15.93 -18.531 -8.539 1 98 79 ARG B C 1
ATOM 3030 O O . ARG B 1 79 ? -17.016 -18.75 -9.086 1 98 79 ARG B O 1
ATOM 3037 N N . PHE B 1 80 ? -15.664 -17.406 -7.938 1 98.38 80 PHE B N 1
ATOM 3038 C CA . PHE B 1 80 ? -16.625 -16.312 -7.812 1 98.38 80 PHE B CA 1
ATOM 3039 C C . PHE B 1 80 ? -16.078 -15.047 -8.461 1 98.38 80 PHE B C 1
ATOM 3041 O O . PHE B 1 80 ? -15.664 -14.117 -7.766 1 98.38 80 PHE B O 1
ATOM 3048 N N . PRO B 1 81 ? -16.219 -15.008 -9.766 1 98.56 81 PRO B N 1
ATOM 3049 C CA . PRO B 1 81 ? -15.547 -13.922 -10.492 1 98.56 81 PRO B CA 1
ATOM 3050 C C . PRO B 1 81 ? -16.344 -12.625 -10.461 1 98.56 81 PRO B C 1
ATOM 3052 O O . PRO B 1 81 ? -17.578 -12.648 -10.383 1 98.56 81 PRO B O 1
ATOM 3055 N N . LEU B 1 82 ? -15.68 -11.539 -10.586 1 98.75 82 LEU B N 1
ATOM 3056 C CA . LEU B 1 82 ? -16.25 -10.195 -10.594 1 98.75 82 LEU B CA 1
ATOM 3057 C C . LEU B 1 82 ? -17.141 -10 -11.82 1 98.75 82 LEU B C 1
ATOM 3059 O O . LEU B 1 82 ? -18.078 -9.203 -11.789 1 98.75 82 LEU B O 1
ATOM 3063 N N . GLY B 1 83 ? -16.844 -10.727 -12.914 1 98.75 83 GLY B N 1
ATOM 3064 C CA . GLY B 1 83 ? -17.516 -10.477 -14.18 1 98.75 83 GLY B CA 1
ATOM 3065 C C . GLY B 1 83 ? -18.625 -11.484 -14.477 1 98.75 83 GLY B C 1
ATOM 3066 O O . GLY B 1 83 ? -19.094 -11.57 -15.609 1 98.75 83 GLY B O 1
ATOM 3067 N N . SER B 1 84 ? -19.031 -12.258 -13.477 1 98.75 84 SER B N 1
ATOM 3068 C CA . SER B 1 84 ? -20.016 -13.312 -13.688 1 98.75 84 SER B CA 1
ATOM 3069 C C . SER B 1 84 ? -21.344 -12.742 -14.195 1 98.75 84 SER B C 1
ATOM 3071 O O . SER B 1 84 ? -21.766 -11.672 -13.773 1 98.75 84 SER B O 1
ATOM 3073 N N . LYS B 1 85 ? -21.984 -13.484 -15.039 1 98.19 85 LYS B N 1
ATOM 3074 C CA . LYS B 1 85 ? -23.312 -13.094 -15.508 1 98.19 85 LYS B CA 1
ATOM 3075 C C . LYS B 1 85 ? -24.344 -13.281 -14.406 1 98.19 85 LYS B C 1
ATOM 3077 O O . LYS B 1 85 ? -25.438 -12.711 -14.477 1 98.19 85 LYS B O 1
ATOM 3082 N N . ASP B 1 86 ? -24.078 -14.086 -13.477 1 98.44 86 ASP B N 1
ATOM 3083 C CA . ASP B 1 86 ? -24.969 -14.328 -12.352 1 98.44 86 ASP B CA 1
ATOM 3084 C C . ASP B 1 86 ? -24.797 -13.266 -11.266 1 98.44 86 ASP B C 1
ATOM 3086 O O . ASP B 1 86 ? -23.75 -13.188 -10.633 1 98.44 86 ASP B O 1
ATOM 3090 N N . PRO B 1 87 ? -25.844 -12.508 -10.992 1 98.5 87 PRO B N 1
ATOM 3091 C CA . PRO B 1 87 ? -25.719 -11.43 -10 1 98.5 87 PRO B CA 1
ATOM 3092 C C . PRO B 1 87 ? -25.391 -11.961 -8.602 1 98.5 87 PRO B C 1
ATOM 3094 O O . PRO B 1 87 ? -24.719 -11.281 -7.828 1 98.5 87 PRO B O 1
ATOM 3097 N N . GLU B 1 88 ? -25.828 -13.141 -8.32 1 98.62 88 GLU B N 1
ATOM 3098 C CA . GLU B 1 88 ? -25.531 -13.703 -7.008 1 98.62 88 GLU B CA 1
ATOM 3099 C C . GLU B 1 88 ? -24.047 -14.023 -6.867 1 98.62 88 GLU B C 1
ATOM 3101 O O . GLU B 1 88 ? -23.469 -13.852 -5.793 1 98.62 88 GLU B O 1
ATOM 3106 N N . THR B 1 89 ? -23.484 -14.484 -7.965 1 98.62 89 THR B N 1
ATOM 3107 C CA . THR B 1 89 ? -22.047 -14.742 -7.969 1 98.62 89 THR B CA 1
ATOM 3108 C C . THR B 1 89 ? -21.281 -13.438 -7.801 1 98.62 89 THR B C 1
ATOM 3110 O O . THR B 1 89 ? -20.312 -13.383 -7.031 1 98.62 89 THR B O 1
ATOM 3113 N N . ARG B 1 90 ? -21.656 -12.367 -8.484 1 98.75 90 ARG B N 1
ATOM 3114 C CA . ARG B 1 90 ? -20.984 -11.07 -8.352 1 98.75 90 ARG B CA 1
ATOM 3115 C C . ARG B 1 90 ? -21.109 -10.531 -6.934 1 98.75 90 ARG B C 1
ATOM 3117 O O . ARG B 1 90 ? -20.156 -9.953 -6.402 1 98.75 90 ARG B O 1
ATOM 3124 N N . LYS B 1 91 ? -22.281 -10.719 -6.379 1 98.69 91 LYS B N 1
ATOM 3125 C CA . LYS B 1 91 ? -22.469 -10.305 -4.992 1 98.69 91 LYS B CA 1
ATOM 3126 C C . LYS B 1 91 ? -21.5 -11.016 -4.066 1 98.69 91 LYS B C 1
ATOM 3128 O O . LYS B 1 91 ? -20.859 -10.383 -3.211 1 98.69 91 LYS B O 1
ATOM 3133 N N . LYS B 1 92 ? -21.391 -12.297 -4.238 1 98.56 92 LYS B N 1
ATOM 3134 C CA . LYS B 1 92 ? -20.453 -13.078 -3.443 1 98.56 92 LYS B CA 1
ATOM 3135 C C . LYS B 1 92 ? -19.016 -12.617 -3.678 1 98.56 92 LYS B C 1
ATOM 3137 O O . LYS B 1 92 ? -18.219 -12.562 -2.742 1 98.56 92 LYS B O 1
ATOM 3142 N N . SER B 1 93 ? -18.703 -12.305 -4.93 1 98.62 93 SER B N 1
ATOM 3143 C CA . SER B 1 93 ? -17.375 -11.82 -5.289 1 98.62 93 SER B CA 1
ATOM 3144 C C . SER B 1 93 ? -17.031 -10.555 -4.508 1 98.62 93 SER B C 1
ATOM 3146 O O . SER B 1 93 ? -15.945 -10.453 -3.928 1 98.62 93 SER B O 1
ATOM 3148 N N . LEU B 1 94 ? -17.969 -9.625 -4.449 1 98.75 94 LEU B N 1
ATOM 3149 C CA . LEU B 1 94 ? -17.766 -8.359 -3.76 1 98.75 94 LEU B CA 1
ATOM 3150 C C . LEU B 1 94 ? -17.672 -8.57 -2.252 1 98.75 94 LEU B C 1
ATOM 3152 O O . LEU B 1 94 ? -16.844 -7.941 -1.583 1 98.75 94 LEU B O 1
ATOM 3156 N N . GLU B 1 95 ? -18.484 -9.453 -1.731 1 98.75 95 GLU B N 1
ATOM 3157 C CA . GLU B 1 95 ? -18.406 -9.781 -0.311 1 98.75 95 GLU B CA 1
ATOM 3158 C C . GLU B 1 95 ? -17.047 -10.375 0.058 1 98.75 95 GLU B C 1
ATOM 3160 O O . GLU B 1 95 ? -16.484 -10.031 1.096 1 98.75 95 GLU B O 1
ATOM 3165 N N . MET B 1 96 ? -16.578 -11.242 -0.812 1 98.62 96 MET B N 1
ATOM 3166 C CA . MET B 1 96 ? -15.273 -11.852 -0.593 1 98.62 96 MET B CA 1
ATOM 3167 C C . MET B 1 96 ? -14.18 -10.789 -0.549 1 98.62 96 MET B C 1
ATOM 3169 O O . MET B 1 96 ? -13.297 -10.836 0.312 1 98.62 96 MET B O 1
ATOM 3173 N N . CYS B 1 97 ? -14.273 -9.836 -1.459 1 98.69 97 CYS B N 1
ATOM 3174 C CA . CYS B 1 97 ? -13.281 -8.766 -1.483 1 98.69 97 CYS B CA 1
ATOM 3175 C C . CYS B 1 97 ? -13.344 -7.938 -0.208 1 98.69 97 CYS B C 1
ATOM 3177 O O . CYS B 1 97 ? -12.305 -7.645 0.397 1 98.69 97 CYS B O 1
ATOM 3179 N N . GLN B 1 98 ? -14.516 -7.566 0.195 1 98.44 98 GLN B N 1
ATOM 3180 C CA . GLN B 1 98 ? -14.672 -6.785 1.416 1 98.44 98 GLN B CA 1
ATOM 3181 C C . GLN B 1 98 ? -14.094 -7.523 2.621 1 98.44 98 GLN B C 1
ATOM 3183 O O . GLN B 1 98 ? -13.359 -6.938 3.418 1 98.44 98 GLN B O 1
ATOM 3188 N N . LYS B 1 99 ? -14.375 -8.766 2.754 1 98.75 99 LYS B N 1
ATOM 3189 C CA . LYS B 1 99 ? -13.883 -9.57 3.869 1 98.75 99 LYS B CA 1
ATOM 3190 C C . LYS B 1 99 ? -12.359 -9.711 3.812 1 98.75 99 LYS B C 1
ATOM 3192 O O . LYS B 1 99 ? -11.695 -9.719 4.848 1 98.75 99 LYS B O 1
ATOM 3197 N N . ALA B 1 100 ? -11.852 -9.859 2.605 1 98.88 100 ALA B N 1
ATOM 3198 C CA . ALA B 1 100 ? -10.398 -9.945 2.445 1 98.88 100 ALA B CA 1
ATOM 3199 C C . ALA B 1 100 ? -9.719 -8.656 2.885 1 98.88 100 ALA B C 1
ATOM 3201 O O . ALA B 1 100 ? -8.68 -8.688 3.549 1 98.88 100 ALA B O 1
ATOM 3202 N N . VAL B 1 101 ? -10.305 -7.535 2.488 1 98.56 101 VAL B N 1
ATOM 3203 C CA . VAL B 1 101 ? -9.766 -6.238 2.895 1 98.56 101 VAL B CA 1
ATOM 3204 C C . VAL B 1 101 ? -9.75 -6.145 4.418 1 98.56 101 VAL B C 1
ATOM 3206 O O . VAL B 1 101 ? -8.727 -5.781 5.012 1 98.56 101 VAL B O 1
ATOM 3209 N N . ASP B 1 102 ? -10.836 -6.527 5.055 1 97.81 102 ASP B N 1
ATOM 3210 C CA . ASP B 1 102 ? -10.922 -6.465 6.512 1 97.81 102 ASP B CA 1
ATOM 3211 C C . ASP B 1 102 ? -9.914 -7.406 7.164 1 97.81 102 ASP B C 1
ATOM 3213 O O . ASP B 1 102 ? -9.281 -7.051 8.164 1 97.81 102 ASP B O 1
ATOM 3217 N N . LEU B 1 103 ? -9.812 -8.57 6.605 1 98.62 103 LEU B N 1
ATOM 3218 C CA . LEU B 1 103 ? -8.844 -9.531 7.113 1 98.62 103 LEU B CA 1
ATOM 3219 C C . LEU B 1 103 ? -7.422 -8.977 7.012 1 98.62 103 LEU B C 1
ATOM 3221 O O . LEU B 1 103 ? -6.633 -9.109 7.949 1 98.62 103 LEU B O 1
ATOM 3225 N N . CYS B 1 104 ? -7.105 -8.367 5.887 1 98.62 104 CYS B N 1
ATOM 3226 C CA . CYS B 1 104 ? -5.781 -7.797 5.684 1 98.62 104 CYS B CA 1
ATOM 3227 C C . CYS B 1 104 ? -5.512 -6.676 6.68 1 98.62 104 CYS B C 1
ATOM 3229 O O . CYS B 1 104 ? -4.41 -6.578 7.227 1 98.62 104 CYS B O 1
ATOM 3231 N N . VAL B 1 105 ? -6.5 -5.824 6.902 1 97.19 105 VAL B N 1
ATOM 3232 C CA . VAL B 1 105 ? -6.352 -4.777 7.906 1 97.19 105 VAL B CA 1
ATOM 3233 C C . VAL B 1 105 ? -6.016 -5.406 9.258 1 97.19 105 VAL B C 1
ATOM 3235 O O . VAL B 1 105 ? -5.062 -4.992 9.922 1 97.19 105 VAL B O 1
ATOM 3238 N N . ASP B 1 106 ? -6.711 -6.434 9.656 1 97.31 106 ASP B N 1
ATOM 3239 C CA . ASP B 1 106 ? -6.562 -7.066 10.961 1 97.31 106 ASP B CA 1
ATOM 3240 C C . ASP B 1 106 ? -5.203 -7.746 11.094 1 97.31 106 ASP B C 1
ATOM 3242 O O . ASP B 1 106 ? -4.594 -7.73 12.164 1 97.31 106 ASP B O 1
ATOM 3246 N N . LEU B 1 107 ? -4.707 -8.305 10 1 97.75 107 LEU B N 1
ATOM 3247 C CA . LEU B 1 107 ? -3.508 -9.133 10.07 1 97.75 107 LEU B CA 1
ATOM 3248 C C . LEU B 1 107 ? -2.268 -8.312 9.719 1 97.75 107 LEU B C 1
ATOM 3250 O O . LEU B 1 107 ? -1.141 -8.789 9.875 1 97.75 107 LEU B O 1
ATOM 3254 N N . GLY B 1 108 ? -2.438 -7.094 9.266 1 96.94 108 GLY B N 1
ATOM 3255 C CA . GLY B 1 108 ? -1.313 -6.27 8.844 1 96.94 108 GLY B CA 1
ATOM 3256 C C . GLY B 1 108 ? -0.742 -6.672 7.504 1 96.94 108 GLY B C 1
ATOM 3257 O O . GLY B 1 108 ? 0.47 -6.602 7.289 1 96.94 108 GLY B O 1
ATOM 3258 N N . ILE B 1 109 ? -1.566 -7.242 6.621 1 97.88 109 ILE B N 1
ATOM 3259 C CA . ILE B 1 109 ? -1.182 -7.602 5.262 1 97.88 109 ILE B CA 1
ATOM 3260 C C . ILE B 1 109 ? -1.434 -6.418 4.328 1 97.88 109 ILE B C 1
ATOM 3262 O O . ILE B 1 109 ? -2.492 -5.789 4.387 1 97.88 109 ILE B O 1
ATOM 3266 N N . HIS B 1 110 ? -0.549 -6.16 3.412 1 96.69 110 HIS B N 1
ATOM 3267 C CA . HIS B 1 110 ? -0.553 -4.855 2.756 1 96.69 110 HIS B CA 1
ATOM 3268 C C . HIS B 1 110 ? -1.05 -4.965 1.318 1 96.69 110 HIS B C 1
ATOM 3270 O O . HIS B 1 110 ? -1.389 -3.957 0.696 1 96.69 110 HIS B O 1
ATOM 3276 N N . ASN B 1 111 ? -1.105 -6.164 0.806 1 98.62 111 ASN B N 1
ATOM 3277 C CA . ASN B 1 111 ? -1.454 -6.332 -0.6 1 98.62 111 ASN B CA 1
ATOM 3278 C C . ASN B 1 111 ? -2.352 -7.551 -0.812 1 98.62 111 ASN B C 1
ATOM 3280 O O . ASN B 1 111 ? -2.111 -8.609 -0.231 1 98.62 111 ASN B O 1
ATOM 3284 N N . ILE B 1 112 ? -3.4 -7.352 -1.523 1 98.88 112 ILE B N 1
ATOM 3285 C CA . ILE B 1 112 ? -4.227 -8.445 -2.016 1 98.88 112 ILE B CA 1
ATOM 3286 C C . ILE B 1 112 ? -3.988 -8.641 -3.512 1 98.88 112 ILE B C 1
ATOM 3288 O O . ILE B 1 112 ? -4.211 -7.723 -4.305 1 98.88 112 ILE B O 1
ATOM 3292 N N . GLN B 1 113 ? -3.48 -9.781 -3.865 1 98.81 113 GLN B N 1
ATOM 3293 C CA . GLN B 1 113 ? -3.371 -10.117 -5.281 1 98.81 113 GLN B CA 1
ATOM 3294 C C . GLN B 1 113 ? -4.691 -10.664 -5.82 1 98.81 113 GLN B C 1
ATOM 3296 O O . GLN B 1 113 ? -5.227 -11.641 -5.293 1 98.81 113 GLN B O 1
ATOM 3301 N N . MET B 1 114 ? -5.176 -10.023 -6.812 1 97.69 114 MET B N 1
ATOM 3302 C CA . MET B 1 114 ? -6.418 -10.43 -7.469 1 97.69 114 MET B CA 1
ATOM 3303 C C . MET B 1 114 ? -6.125 -11.195 -8.758 1 97.69 114 MET B C 1
ATOM 3305 O O . MET B 1 114 ? -5.207 -10.844 -9.492 1 97.69 114 MET B O 1
ATOM 3309 N N . ALA B 1 115 ? -6.977 -12.18 -8.984 1 94.19 115 ALA B N 1
ATOM 3310 C CA . ALA B 1 115 ? -6.832 -12.906 -10.242 1 94.19 115 ALA B CA 1
ATOM 3311 C C . ALA B 1 115 ? -7.406 -12.102 -11.406 1 94.19 115 ALA B C 1
ATOM 3313 O O . ALA B 1 115 ? -8.57 -11.703 -11.383 1 94.19 115 ALA B O 1
ATOM 3314 N N . GLY B 1 116 ? -6.609 -11.898 -12.406 1 95.44 116 GLY B N 1
ATOM 3315 C CA . GLY B 1 116 ? -7.012 -11.117 -13.562 1 95.44 116 GLY B CA 1
ATOM 3316 C C . GLY B 1 116 ? -7.906 -11.883 -14.523 1 95.44 116 GLY B C 1
ATOM 3317 O O . GLY B 1 116 ? -7.59 -12.016 -15.703 1 95.44 116 GLY B O 1
ATOM 3318 N N . TYR B 1 117 ? -9.055 -12.422 -13.953 1 94.81 117 TYR B N 1
ATOM 3319 C CA . TYR B 1 117 ? -10.125 -13.055 -14.711 1 94.81 117 TYR B CA 1
ATOM 3320 C C . TYR B 1 117 ? -11.367 -12.172 -14.727 1 94.81 117 TYR B C 1
ATOM 3322 O O . TYR B 1 117 ? -11.805 -11.688 -13.68 1 94.81 117 TYR B O 1
ATOM 3330 N N . ASP B 1 118 ? -11.945 -12.023 -15.992 1 97.88 118 ASP B N 1
ATOM 3331 C CA . ASP B 1 118 ? -13.328 -11.562 -15.914 1 97.88 118 ASP B CA 1
ATOM 3332 C C . ASP B 1 118 ? -14.25 -12.688 -15.43 1 97.88 118 ASP B C 1
ATOM 3334 O O . ASP B 1 118 ? -15.039 -12.492 -14.508 1 97.88 118 ASP B O 1
ATOM 3338 N N . VAL B 1 119 ? -14.117 -13.773 -16.094 1 98.31 119 VAL B N 1
ATOM 3339 C CA . VAL B 1 119 ? -14.703 -15.062 -15.727 1 98.31 119 VAL B CA 1
ATOM 3340 C C . VAL B 1 119 ? -13.75 -16.188 -16.094 1 98.31 119 VAL B C 1
ATOM 3342 O O . VAL B 1 119 ? -12.883 -16.016 -16.953 1 98.31 119 VAL B O 1
ATOM 3345 N N . TYR B 1 120 ? -13.875 -17.312 -15.375 1 96.62 120 TYR B N 1
ATOM 3346 C CA . TYR B 1 120 ? -13.016 -18.438 -15.711 1 96.62 120 TYR B CA 1
ATOM 3347 C C . TYR B 1 120 ? -13.836 -19.641 -16.156 1 96.62 120 TYR B C 1
ATOM 3349 O O . TYR B 1 120 ? -13.523 -20.281 -17.172 1 96.62 120 TYR B O 1
ATOM 3357 N N . TYR B 1 121 ? -14.93 -19.969 -15.453 1 96.94 121 TYR B N 1
ATOM 3358 C CA . TYR B 1 121 ? -15.734 -21.156 -15.742 1 96.94 121 TYR B CA 1
ATOM 3359 C C . TYR B 1 121 ? -16.953 -20.797 -16.578 1 96.94 121 TYR B C 1
ATOM 3361 O O . TYR B 1 121 ? -17.859 -21.609 -16.766 1 96.94 121 TYR B O 1
ATOM 3369 N N . GLU B 1 122 ? -17.078 -19.562 -16.969 1 97.5 122 GLU B N 1
ATOM 3370 C CA . GLU B 1 122 ? -18.172 -19.062 -17.812 1 97.5 122 GLU B CA 1
ATOM 3371 C C . GLU B 1 122 ? -17.656 -18.609 -19.172 1 97.5 122 GLU B C 1
ATOM 3373 O O . GLU B 1 122 ? -16.453 -18.406 -19.344 1 97.5 122 GLU B O 1
ATOM 3378 N N . GLU B 1 123 ? -18.625 -18.516 -20.062 1 96.94 123 GLU B N 1
ATOM 3379 C CA . GLU B 1 123 ? -18.266 -17.953 -21.375 1 96.94 123 GLU B CA 1
ATOM 3380 C C . GLU B 1 123 ? -17.953 -16.469 -21.266 1 96.94 123 GLU B C 1
ATOM 3382 O O . GLU B 1 123 ? -18.688 -15.711 -20.641 1 96.94 123 GLU B O 1
ATOM 3387 N N . LYS B 1 124 ? -16.859 -16.156 -21.859 1 97.62 124 LYS B N 1
ATOM 3388 C CA . LYS B 1 124 ? -16.453 -14.75 -21.859 1 97.62 124 LYS B CA 1
ATOM 3389 C C . LYS B 1 124 ? -17.266 -13.953 -22.891 1 97.62 124 LYS B C 1
ATOM 3391 O O . LYS B 1 124 ? -17.656 -14.484 -23.922 1 97.62 124 LYS B O 1
ATOM 3396 N N . SER B 1 125 ? -17.531 -12.703 -22.531 1 97.81 125 SER B N 1
ATOM 3397 C CA . SER B 1 125 ? -18.266 -11.773 -23.391 1 97.81 125 SER B CA 1
ATOM 3398 C C . SER B 1 125 ? -17.891 -10.328 -23.078 1 97.81 125 SER B C 1
ATOM 3400 O O . SER B 1 125 ? -17.188 -10.062 -22.094 1 97.81 125 SER B O 1
ATOM 3402 N N . GLU B 1 126 ? -18.297 -9.445 -23.984 1 98.06 126 GLU B N 1
ATOM 3403 C CA . GLU B 1 126 ? -18.125 -8.031 -23.672 1 98.06 126 GLU B CA 1
ATOM 3404 C C . GLU B 1 126 ? -18.828 -7.668 -22.375 1 98.06 126 GLU B C 1
ATOM 3406 O O . GLU B 1 126 ? -18.359 -6.793 -21.641 1 98.06 126 GLU B O 1
ATOM 3411 N N . ASN B 1 127 ? -19.891 -8.383 -22.156 1 98.44 127 ASN B N 1
ATOM 3412 C CA . ASN B 1 127 ? -20.625 -8.109 -20.922 1 98.44 127 ASN B CA 1
ATOM 3413 C C . ASN B 1 127 ? -19.828 -8.555 -19.688 1 98.44 127 ASN B C 1
ATOM 3415 O O . ASN B 1 127 ? -19.797 -7.859 -18.672 1 98.44 127 ASN B O 1
ATOM 3419 N N . SER B 1 128 ? -19.219 -9.734 -19.719 1 98.5 128 SER B N 1
ATOM 3420 C CA . SER B 1 128 ? -18.406 -10.172 -18.594 1 98.5 128 SER B CA 1
ATOM 3421 C C . SER B 1 128 ? -17.266 -9.203 -18.328 1 98.5 128 SER B C 1
ATOM 3423 O O . SER B 1 128 ? -16.906 -8.969 -17.172 1 98.5 128 SER B O 1
ATOM 3425 N N . ARG B 1 129 ? -16.656 -8.609 -19.375 1 98.38 129 ARG B N 1
ATOM 3426 C CA . ARG B 1 129 ? -15.609 -7.605 -19.234 1 98.38 129 ARG B CA 1
ATOM 3427 C C . ARG B 1 129 ? -16.141 -6.367 -18.516 1 98.38 129 ARG B C 1
ATOM 3429 O O . ARG B 1 129 ? -15.516 -5.867 -17.578 1 98.38 129 ARG B O 1
ATOM 3436 N N . GLU B 1 130 ? -17.297 -5.902 -19.047 1 98.5 130 GLU B N 1
ATOM 3437 C CA . GLU B 1 130 ? -17.859 -4.684 -18.469 1 98.5 130 GLU B CA 1
ATOM 3438 C C . GLU B 1 130 ? -18.203 -4.879 -17 1 98.5 130 GLU B C 1
ATOM 3440 O O . GLU B 1 130 ? -17.969 -3.994 -16.188 1 98.5 130 GLU B O 1
ATOM 3445 N N . LEU B 1 131 ? -18.797 -6.02 -16.688 1 98.75 131 LEU B N 1
ATOM 3446 C CA . LEU B 1 131 ? -19.141 -6.336 -15.297 1 98.75 131 LEU B CA 1
ATOM 3447 C C . LEU B 1 131 ? -17.875 -6.426 -14.445 1 98.75 131 LEU B C 1
ATOM 3449 O O . LEU B 1 131 ? -17.859 -5.98 -13.289 1 98.75 131 LEU B O 1
ATOM 3453 N N . TYR B 1 132 ? -16.828 -6.941 -15 1 98.62 132 TYR B N 1
ATOM 3454 C CA . TYR B 1 132 ? -15.539 -6.996 -14.305 1 98.62 132 TYR B CA 1
ATOM 3455 C C . TYR B 1 132 ? -15.055 -5.598 -13.938 1 98.62 132 TYR B C 1
ATOM 3457 O O . TYR B 1 132 ? -14.68 -5.344 -12.797 1 98.62 132 TYR B O 1
ATOM 3465 N N . VAL B 1 133 ? -15.055 -4.68 -14.883 1 98.5 133 VAL B N 1
ATOM 3466 C CA . VAL B 1 133 ? -14.555 -3.324 -14.672 1 98.5 133 VAL B CA 1
ATOM 3467 C C . VAL B 1 133 ? -15.391 -2.629 -13.594 1 98.5 133 VAL B C 1
ATOM 3469 O O . VAL B 1 133 ? -14.844 -2 -12.688 1 98.5 133 VAL B O 1
ATOM 3472 N N . GLU B 1 134 ? -16.719 -2.777 -13.68 1 98.38 134 GLU B N 1
ATOM 3473 C CA . GLU B 1 134 ? -17.625 -2.172 -12.711 1 98.38 134 GLU B CA 1
ATOM 3474 C C . GLU B 1 134 ? -17.312 -2.654 -11.297 1 98.38 134 GLU B C 1
ATOM 3476 O O . GLU B 1 134 ? -17.219 -1.85 -10.367 1 98.38 134 GLU B O 1
ATOM 3481 N N . ASN B 1 135 ? -17.141 -3.934 -11.188 1 98.69 135 ASN B N 1
ATOM 3482 C CA . ASN B 1 135 ? -16.969 -4.508 -9.859 1 98.69 135 ASN B CA 1
ATOM 3483 C C . ASN B 1 135 ? -15.531 -4.336 -9.359 1 98.69 135 ASN B C 1
ATOM 3485 O O . ASN B 1 135 ? -15.289 -4.23 -8.156 1 98.69 135 ASN B O 1
ATOM 3489 N N . LEU B 1 136 ? -14.555 -4.27 -10.289 1 98.69 136 LEU B N 1
ATOM 3490 C CA . LEU B 1 136 ? -13.188 -3.926 -9.914 1 98.69 136 LEU B CA 1
ATOM 3491 C C . LEU B 1 136 ? -13.133 -2.561 -9.234 1 98.69 136 LEU B C 1
ATOM 3493 O O . LEU B 1 136 ? -12.469 -2.396 -8.211 1 98.69 136 LEU B O 1
ATOM 3497 N N . ALA B 1 137 ? -13.867 -1.627 -9.781 1 98.25 137 ALA B N 1
ATOM 3498 C CA . ALA B 1 137 ? -13.914 -0.29 -9.195 1 98.25 137 ALA B CA 1
ATOM 3499 C C . ALA B 1 137 ? -14.43 -0.338 -7.762 1 98.25 137 ALA B C 1
ATOM 3501 O O . ALA B 1 137 ? -13.867 0.306 -6.871 1 98.25 137 ALA B O 1
ATOM 3502 N N . LYS B 1 138 ? -15.469 -1.126 -7.531 1 98.38 138 LYS B N 1
ATOM 3503 C CA . LYS B 1 138 ? -16.031 -1.271 -6.188 1 98.38 138 LYS B CA 1
ATOM 3504 C C . LYS B 1 138 ? -15 -1.875 -5.23 1 98.38 138 LYS B C 1
ATOM 3506 O O . LYS B 1 138 ? -14.891 -1.447 -4.078 1 98.38 138 LYS B O 1
ATOM 3511 N N . CYS B 1 139 ? -14.266 -2.867 -5.734 1 98.69 139 CYS B N 1
ATOM 3512 C CA . CYS B 1 139 ? -13.227 -3.482 -4.918 1 98.69 139 CYS B CA 1
ATOM 3513 C C . CYS B 1 139 ? -12.164 -2.461 -4.535 1 98.69 139 CYS B C 1
ATOM 3515 O O . CYS B 1 139 ? -11.727 -2.414 -3.383 1 98.69 139 CYS B O 1
ATOM 3517 N N . VAL B 1 140 ? -11.734 -1.66 -5.484 1 98.5 140 VAL B N 1
ATOM 3518 C CA . VAL B 1 140 ? -10.703 -0.662 -5.242 1 98.5 140 VAL B CA 1
ATOM 3519 C C . VAL B 1 140 ? -11.195 0.355 -4.215 1 98.5 140 VAL B C 1
ATOM 3521 O O . VAL B 1 140 ? -10.43 0.78 -3.34 1 98.5 140 VAL B O 1
ATOM 3524 N N . HIS B 1 141 ? -12.477 0.727 -4.27 1 97.5 141 HIS B N 1
ATOM 3525 C CA . HIS B 1 141 ? -13.062 1.661 -3.314 1 97.5 141 HIS B CA 1
ATOM 3526 C C . HIS B 1 141 ? -13.023 1.095 -1.899 1 97.5 141 HIS B C 1
ATOM 3528 O O . HIS B 1 141 ? -12.672 1.802 -0.953 1 97.5 141 HIS B O 1
ATOM 3534 N N . MET B 1 142 ? -13.328 -0.226 -1.794 1 97.31 142 MET B N 1
ATOM 3535 C CA . MET B 1 142 ? -13.289 -0.899 -0.499 1 97.31 142 MET B CA 1
ATOM 3536 C C . MET B 1 142 ? -11.883 -0.86 0.093 1 97.31 142 MET B C 1
ATOM 3538 O O . MET B 1 142 ? -11.719 -0.633 1.292 1 97.31 142 MET B O 1
ATOM 3542 N N . ALA B 1 143 ? -10.93 -1.045 -0.747 1 98.31 143 ALA B N 1
ATOM 3543 C CA . ALA B 1 143 ? -9.539 -1.194 -0.311 1 98.31 143 ALA B CA 1
ATOM 3544 C C . ALA B 1 143 ? -8.914 0.162 -0.001 1 98.31 143 ALA B C 1
ATOM 3546 O O . ALA B 1 143 ? -8.195 0.309 0.989 1 98.31 143 ALA B O 1
ATOM 3547 N N . ALA B 1 144 ? -9.18 1.185 -0.775 1 97.5 144 ALA B N 1
ATOM 3548 C CA . ALA B 1 144 ? -8.523 2.486 -0.719 1 97.5 144 ALA B CA 1
ATOM 3549 C C . ALA B 1 144 ? -8.773 3.17 0.623 1 97.5 144 ALA B C 1
ATOM 3551 O O . ALA B 1 144 ? -7.863 3.768 1.201 1 97.5 144 ALA B O 1
ATOM 3552 N N . LYS B 1 145 ? -9.93 3.066 1.175 1 94.69 145 LYS B N 1
ATOM 3553 C CA . LYS B 1 145 ? -10.242 3.781 2.41 1 94.69 145 LYS B CA 1
ATOM 3554 C C . LYS B 1 145 ? -9.508 3.168 3.6 1 94.69 145 LYS B C 1
ATOM 3556 O O . LYS B 1 145 ? -9.445 3.773 4.672 1 94.69 145 LYS B O 1
ATOM 3561 N N . LYS B 1 146 ? -8.93 1.922 3.369 1 95.75 146 LYS B N 1
ATOM 3562 C CA . LYS B 1 146 ? -8.211 1.236 4.441 1 95.75 146 LYS B CA 1
ATOM 3563 C C . LYS B 1 146 ? -6.734 1.069 4.098 1 95.75 146 LYS B C 1
ATOM 3565 O O . LYS B 1 146 ? -6.02 0.31 4.758 1 95.75 146 LYS B O 1
ATOM 3570 N N . ASN B 1 147 ? -6.328 1.678 3.047 1 97.19 147 ASN B N 1
ATOM 3571 C CA . ASN B 1 147 ? -4.941 1.652 2.602 1 97.19 147 ASN B CA 1
ATOM 3572 C C . ASN B 1 147 ? -4.488 0.237 2.258 1 97.19 147 ASN B C 1
ATOM 3574 O O . ASN B 1 147 ? -3.383 -0.171 2.621 1 97.19 147 ASN B O 1
ATOM 3578 N N . ILE B 1 148 ? -5.344 -0.534 1.674 1 98.38 148 ILE B N 1
ATOM 3579 C CA . ILE B 1 148 ? -4.957 -1.856 1.194 1 98.38 148 ILE B CA 1
ATOM 3580 C C . ILE B 1 148 ? -4.707 -1.807 -0.312 1 98.38 148 ILE B C 1
ATOM 3582 O O . ILE B 1 148 ? -5.551 -1.315 -1.068 1 98.38 148 ILE B O 1
ATOM 3586 N N . MET B 1 149 ? -3.561 -2.273 -0.75 1 98.75 149 MET B N 1
ATOM 3587 C CA . MET B 1 149 ? -3.219 -2.387 -2.166 1 98.75 149 MET B CA 1
ATOM 3588 C C . MET B 1 149 ? -3.939 -3.568 -2.807 1 98.75 149 MET B C 1
ATOM 3590 O O . MET B 1 149 ? -4.008 -4.652 -2.223 1 98.75 149 MET B O 1
ATOM 3594 N N . LEU B 1 150 ? -4.598 -3.307 -3.896 1 98.88 150 LEU B N 1
ATOM 3595 C CA . LEU B 1 150 ? -5.023 -4.375 -4.793 1 98.88 150 LEU B CA 1
ATOM 3596 C C . LEU B 1 150 ? -4.113 -4.461 -6.012 1 98.88 150 LEU B C 1
ATOM 3598 O O . LEU B 1 150 ? -3.82 -3.441 -6.645 1 98.88 150 LEU B O 1
ATOM 3602 N N . SER B 1 151 ? -3.617 -5.625 -6.316 1 98.88 151 SER B N 1
ATOM 3603 C CA . SER B 1 151 ? -2.775 -5.812 -7.496 1 98.88 151 SER B CA 1
ATOM 3604 C C . SER B 1 151 ? -3.291 -6.953 -8.367 1 98.88 151 SER B C 1
ATOM 3606 O O . SER B 1 151 ? -3.602 -8.031 -7.859 1 98.88 151 SER B O 1
ATOM 3608 N N . ILE B 1 152 ? -3.428 -6.703 -9.641 1 98.88 152 ILE B N 1
ATOM 3609 C CA . ILE B 1 152 ? -3.979 -7.691 -10.562 1 98.88 152 ILE B CA 1
ATOM 3610 C C . ILE B 1 152 ? -2.859 -8.586 -11.086 1 98.88 152 ILE B C 1
ATOM 3612 O O . ILE B 1 152 ? -1.836 -8.102 -11.57 1 98.88 152 ILE B O 1
ATOM 3616 N N . GLU B 1 153 ? -3.072 -9.852 -11 1 98.69 153 GLU B N 1
ATOM 3617 C CA . GLU B 1 153 ? -2.105 -10.805 -11.531 1 98.69 153 GLU B CA 1
ATOM 3618 C C . GLU B 1 153 ? -2.293 -11 -13.039 1 98.69 153 GLU B C 1
ATOM 3620 O O . GLU B 1 153 ? -3.422 -11.094 -13.523 1 98.69 153 GLU B O 1
ATOM 3625 N N . THR B 1 154 ? -1.219 -11.055 -13.766 1 98.62 154 THR B N 1
ATOM 3626 C CA . THR B 1 154 ? -1.276 -11.555 -15.133 1 98.62 154 THR B CA 1
ATOM 3627 C C . THR B 1 154 ? -1.521 -13.062 -15.156 1 98.62 154 THR B C 1
ATOM 3629 O O . THR B 1 154 ? -0.885 -13.812 -14.406 1 98.62 154 THR B O 1
ATOM 3632 N N . MET B 1 155 ? -2.438 -13.516 -16.016 1 97.25 155 MET B N 1
ATOM 3633 C CA . MET B 1 155 ? -3.018 -14.828 -15.727 1 97.25 155 MET B CA 1
ATOM 3634 C C . MET B 1 155 ? -2.727 -15.805 -16.859 1 97.25 155 MET B C 1
ATOM 3636 O O . MET B 1 155 ? -2.164 -15.422 -17.891 1 97.25 155 MET B O 1
ATOM 3640 N N . ASP B 1 156 ? -3.039 -17.078 -16.656 1 96.12 156 ASP B N 1
ATOM 3641 C CA . ASP B 1 156 ? -3.08 -18.172 -17.609 1 96.12 156 ASP B CA 1
ATOM 3642 C C . ASP B 1 156 ? -4.355 -18.125 -18.453 1 96.12 156 ASP B C 1
ATOM 3644 O O . ASP B 1 156 ? -4.953 -19.172 -18.734 1 96.12 156 ASP B O 1
ATOM 3648 N N . ASP B 1 157 ? -4.891 -17.047 -18.531 1 94.44 157 ASP B N 1
ATOM 3649 C CA . ASP B 1 157 ? -6.125 -16.719 -19.234 1 94.44 157 ASP B CA 1
ATOM 3650 C C . ASP B 1 157 ? -5.926 -15.531 -20.172 1 94.44 157 ASP B C 1
ATOM 3652 O O . ASP B 1 157 ? -5.172 -14.609 -19.859 1 94.44 157 ASP B O 1
ATOM 3656 N N . PRO B 1 158 ? -6.602 -15.562 -21.328 1 94.06 158 PRO B N 1
ATOM 3657 C CA . PRO B 1 158 ? -6.316 -14.539 -22.328 1 94.06 158 PRO B CA 1
ATOM 3658 C C . PRO B 1 158 ? -6.887 -13.172 -21.969 1 94.06 158 PRO B C 1
ATOM 3660 O O . PRO B 1 158 ? -6.633 -12.188 -22.672 1 94.06 158 PRO B O 1
ATOM 3663 N N . PHE B 1 159 ? -7.633 -13.008 -20.922 1 97.56 159 PHE B N 1
ATOM 3664 C CA . PHE B 1 159 ? -8.289 -11.766 -20.547 1 97.56 159 PHE B CA 1
ATOM 3665 C C . PHE B 1 159 ? -7.266 -10.719 -20.125 1 97.56 159 PHE B C 1
ATOM 3667 O O . PHE B 1 159 ? -7.188 -9.641 -20.719 1 97.56 159 PHE B O 1
ATOM 3674 N N . ILE B 1 160 ? -6.457 -10.992 -19.141 1 98.44 160 ILE B N 1
ATOM 3675 C CA . ILE B 1 160 ? -5.344 -10.156 -18.703 1 98.44 160 ILE B CA 1
ATOM 3676 C C . ILE B 1 160 ? -4.051 -10.969 -18.703 1 98.44 160 ILE B C 1
ATOM 3678 O O . ILE B 1 160 ? -3.803 -11.758 -17.797 1 98.44 160 ILE B O 1
ATOM 3682 N N . THR B 1 161 ? -3.205 -10.688 -19.719 1 98.06 161 THR B N 1
ATOM 3683 C CA . THR B 1 161 ? -2.062 -11.57 -19.938 1 98.06 161 THR B CA 1
ATOM 3684 C C . THR B 1 161 ? -0.755 -10.852 -19.625 1 98.06 161 THR B C 1
ATOM 3686 O O . THR B 1 161 ? 0.292 -11.484 -19.484 1 98.06 161 THR B O 1
ATOM 3689 N N . ASN B 1 162 ? -0.818 -9.516 -19.578 1 98.56 162 ASN B N 1
ATOM 3690 C CA . ASN B 1 162 ? 0.402 -8.734 -19.391 1 98.56 162 ASN B CA 1
ATOM 3691 C C . ASN B 1 162 ? 0.129 -7.438 -18.641 1 98.56 162 ASN B C 1
ATOM 3693 O O . ASN B 1 162 ? -1.016 -7.148 -18.297 1 98.56 162 ASN B O 1
ATOM 3697 N N . ILE B 1 163 ? 1.144 -6.66 -18.328 1 98.81 163 ILE B N 1
ATOM 3698 C CA . ILE B 1 163 ? 1.061 -5.449 -17.531 1 98.81 163 ILE B CA 1
ATOM 3699 C C . ILE B 1 163 ? 0.335 -4.355 -18.312 1 98.81 163 ILE B C 1
ATOM 3701 O O . ILE B 1 163 ? -0.411 -3.561 -17.734 1 98.81 163 ILE B O 1
ATOM 3705 N N . ALA B 1 164 ? 0.522 -4.336 -19.609 1 98.62 164 ALA B N 1
ATOM 3706 C CA . ALA B 1 164 ? -0.182 -3.363 -20.453 1 98.62 164 ALA B CA 1
ATOM 3707 C C . ALA B 1 164 ? -1.694 -3.52 -20.312 1 98.62 164 ALA B C 1
ATOM 3709 O O . ALA B 1 164 ? -2.424 -2.527 -20.266 1 98.62 164 ALA B O 1
ATOM 3710 N N . ASP B 1 165 ? -2.17 -4.781 -20.297 1 98.44 165 ASP B N 1
ATOM 3711 C CA . ASP B 1 165 ? -3.588 -5.027 -20.062 1 98.44 165 ASP B CA 1
ATOM 3712 C C . ASP B 1 165 ? -4.031 -4.41 -18.734 1 98.44 165 ASP B C 1
ATOM 3714 O O . ASP B 1 165 ? -5.086 -3.77 -18.656 1 98.44 165 ASP B O 1
ATOM 3718 N N . ILE B 1 166 ? -3.244 -4.582 -17.688 1 98.69 166 ILE B N 1
ATOM 3719 C CA . ILE B 1 166 ? -3.57 -4.07 -16.359 1 98.69 166 ILE B CA 1
ATOM 3720 C C . ILE B 1 166 ? -3.617 -2.543 -16.391 1 98.69 166 ILE B C 1
ATOM 3722 O O . ILE B 1 166 ? -4.516 -1.93 -15.812 1 98.69 166 ILE B O 1
ATOM 3726 N N . LYS B 1 167 ? -2.662 -1.943 -17.109 1 98.12 167 LYS B N 1
ATOM 3727 C CA . LYS B 1 167 ? -2.621 -0.489 -17.219 1 98.12 167 LYS B CA 1
ATOM 3728 C C . LYS B 1 167 ? -3.887 0.046 -17.891 1 98.12 167 LYS B C 1
ATOM 3730 O O . LYS B 1 167 ? -4.344 1.146 -17.562 1 98.12 167 LYS B O 1
ATOM 3735 N N . GLN B 1 168 ? -4.441 -0.727 -18.781 1 97.62 168 GLN B N 1
ATOM 3736 C CA . GLN B 1 168 ? -5.691 -0.325 -19.422 1 97.62 168 GLN B CA 1
ATOM 3737 C C . GLN B 1 168 ? -6.816 -0.21 -18.391 1 97.62 168 GLN B C 1
ATOM 3739 O O . GLN B 1 168 ? -7.633 0.712 -18.453 1 97.62 168 GLN B O 1
ATOM 3744 N N . TYR B 1 169 ? -6.855 -1.114 -17.469 1 97.56 169 TYR B N 1
ATOM 3745 C CA . TYR B 1 169 ? -7.887 -1.067 -16.438 1 97.56 169 TYR B CA 1
ATOM 3746 C C . TYR B 1 169 ? -7.578 0.013 -15.406 1 97.56 169 TYR B C 1
ATOM 3748 O O . TYR B 1 169 ? -8.492 0.645 -14.867 1 97.56 169 TYR B O 1
ATOM 3756 N N . LYS B 1 170 ? -6.324 0.302 -15.18 1 97.19 170 LYS B N 1
ATOM 3757 C CA . LYS B 1 170 ? -5.926 1.369 -14.266 1 97.19 170 LYS B CA 1
ATOM 3758 C C . LYS B 1 170 ? -6.352 2.734 -14.797 1 97.19 170 LYS B C 1
ATOM 3760 O O . LYS B 1 170 ? -6.609 3.656 -14.016 1 97.19 170 LYS B O 1
ATOM 3765 N N . LYS B 1 171 ? -6.402 2.83 -16.109 1 96 171 LYS B N 1
ATOM 3766 C CA . LYS B 1 171 ? -6.871 4.074 -16.719 1 96 171 LYS B CA 1
ATOM 3767 C C . LYS B 1 171 ? -8.344 4.316 -16.406 1 96 171 LYS B C 1
ATOM 3769 O O . LYS B 1 171 ? -8.797 5.461 -16.344 1 96 171 LYS B O 1
ATOM 3774 N N . GLN B 1 172 ? -9.039 3.229 -16.203 1 96.06 172 GLN B N 1
ATOM 3775 C CA . GLN B 1 172 ? -10.484 3.316 -15.977 1 96.06 172 GLN B CA 1
ATOM 3776 C C . GLN B 1 172 ? -10.797 3.432 -14.484 1 96.06 172 GLN B C 1
ATOM 3778 O O . GLN B 1 172 ? -11.781 4.074 -14.102 1 96.06 172 GLN B O 1
ATOM 3783 N N . VAL B 1 173 ? -10.109 2.773 -13.719 1 96.56 173 VAL B N 1
ATOM 3784 C CA . VAL B 1 173 ? -10.211 2.832 -12.266 1 96.56 173 VAL B CA 1
ATOM 3785 C C . VAL B 1 173 ? -8.992 3.541 -11.688 1 96.56 173 VAL B C 1
ATOM 3787 O O . VAL B 1 173 ? -7.992 2.898 -11.352 1 96.56 173 VAL B O 1
ATOM 3790 N N . ARG B 1 174 ? -9.102 4.863 -11.547 1 96.62 174 ARG B N 1
ATOM 3791 C CA . ARG B 1 174 ? -7.945 5.695 -11.211 1 96.62 174 ARG B CA 1
ATOM 3792 C C . ARG B 1 174 ? -7.691 5.695 -9.711 1 96.62 174 ARG B C 1
ATOM 3794 O O . ARG B 1 174 ? -8.391 6.371 -8.953 1 96.62 174 ARG B O 1
ATOM 3801 N N . SER B 1 175 ? -6.699 4.949 -9.312 1 97.62 175 SER B N 1
ATOM 3802 C CA . SER B 1 175 ? -6.348 4.852 -7.902 1 97.62 175 SER B CA 1
ATOM 3803 C C . SER B 1 175 ? -4.906 4.383 -7.719 1 97.62 175 SER B C 1
ATOM 3805 O O . SER B 1 175 ? -4.449 3.479 -8.422 1 97.62 175 SER B O 1
ATOM 3807 N N . PRO B 1 176 ? -4.219 5.023 -6.766 1 97.88 176 PRO B N 1
ATOM 3808 C CA . PRO B 1 176 ? -2.881 4.516 -6.457 1 97.88 176 PRO B CA 1
ATOM 3809 C C . PRO B 1 176 ? -2.912 3.141 -5.789 1 97.88 176 PRO B C 1
ATOM 3811 O O . PRO B 1 176 ? -1.871 2.496 -5.648 1 97.88 176 PRO B O 1
ATOM 3814 N N . TRP B 1 177 ? -4.078 2.684 -5.391 1 98.5 177 TRP B N 1
ATOM 3815 C CA . TRP B 1 177 ? -4.238 1.428 -4.664 1 98.5 177 TRP B CA 1
ATOM 3816 C C . TRP B 1 177 ? -4.621 0.296 -5.613 1 98.5 177 TRP B C 1
ATOM 3818 O O . TRP B 1 177 ? -5.008 -0.788 -5.172 1 98.5 177 TRP B O 1
ATOM 3828 N N . LEU B 1 178 ? -4.586 0.491 -6.891 1 98.75 178 LEU B N 1
ATOM 3829 C CA . LEU B 1 178 ? -4.719 -0.529 -7.926 1 98.75 178 LEU B CA 1
ATOM 3830 C C . LEU B 1 178 ? -3.453 -0.608 -8.773 1 98.75 178 LEU B C 1
ATOM 3832 O O . LEU B 1 178 ? -3.078 0.367 -9.43 1 98.75 178 LEU B O 1
ATOM 3836 N N . GLN B 1 179 ? -2.787 -1.755 -8.68 1 98.75 179 GLN B N 1
ATOM 3837 C CA . GLN B 1 179 ? -1.514 -1.896 -9.383 1 98.75 179 GLN B CA 1
ATOM 3838 C C . GLN B 1 179 ? -1.366 -3.291 -9.984 1 98.75 179 GLN B C 1
ATOM 3840 O O . GLN B 1 179 ? -2.361 -3.984 -10.203 1 98.75 179 GLN B O 1
ATOM 3845 N N . ALA B 1 180 ? -0.138 -3.652 -10.453 1 98.81 180 ALA B N 1
ATOM 3846 C CA . ALA B 1 180 ? 0.114 -4.887 -11.188 1 98.81 180 ALA B CA 1
ATOM 3847 C C . ALA B 1 180 ? 0.921 -5.871 -10.344 1 98.81 180 ALA B C 1
ATOM 3849 O O . ALA B 1 180 ? 1.828 -5.473 -9.609 1 98.81 180 ALA B O 1
ATOM 3850 N N . TYR B 1 181 ? 0.57 -7.109 -10.43 1 98.81 181 TYR B N 1
ATOM 3851 C CA . TYR B 1 181 ? 1.308 -8.242 -9.883 1 98.81 181 TYR B CA 1
ATOM 3852 C C . TYR B 1 181 ? 1.652 -9.25 -10.969 1 98.81 181 TYR B C 1
ATOM 3854 O O . TYR B 1 181 ? 1.033 -10.312 -11.055 1 98.81 181 TYR B O 1
ATOM 3862 N N . PRO B 1 182 ? 2.701 -8.969 -11.758 1 98.81 182 PRO B N 1
ATOM 3863 C CA . PRO B 1 182 ? 3.004 -9.875 -12.867 1 98.81 182 PRO B CA 1
ATOM 3864 C C . PRO B 1 182 ? 3.551 -11.219 -12.398 1 98.81 182 PRO B C 1
ATOM 3866 O O . PRO B 1 182 ? 4.211 -11.289 -11.359 1 98.81 182 PRO B O 1
ATOM 3869 N N . ASP B 1 183 ? 3.205 -12.195 -13.109 1 98.81 183 ASP B N 1
ATOM 3870 C CA . ASP B 1 183 ? 3.793 -13.523 -13.055 1 98.81 183 ASP B CA 1
ATOM 3871 C C . ASP B 1 183 ? 4.715 -13.766 -14.25 1 98.81 183 ASP B C 1
ATOM 3873 O O . ASP B 1 183 ? 4.258 -13.789 -15.398 1 98.81 183 ASP B O 1
ATOM 3877 N N . LEU B 1 184 ? 5.98 -13.961 -14 1 98.81 184 LEU B N 1
ATOM 3878 C CA . LEU B 1 184 ? 6.93 -14.062 -15.102 1 98.81 184 LEU B CA 1
ATOM 3879 C C . LEU B 1 184 ? 6.605 -15.258 -15.992 1 98.81 184 LEU B C 1
ATOM 3881 O O . LEU B 1 184 ? 6.852 -15.227 -17.203 1 98.81 184 LEU B O 1
ATOM 3885 N N . GLY B 1 185 ? 6.121 -16.312 -15.359 1 98.75 185 GLY B N 1
ATOM 3886 C CA . GLY B 1 185 ? 5.688 -17.453 -16.156 1 98.75 185 GLY B CA 1
ATOM 3887 C C . GLY B 1 185 ? 4.531 -17.141 -17.078 1 98.75 185 GLY B C 1
ATOM 3888 O O . GLY B 1 185 ? 4.598 -17.406 -18.281 1 98.75 185 GLY B O 1
ATOM 3889 N N . ASN B 1 186 ? 3.494 -16.531 -16.531 1 98.5 186 ASN B N 1
ATOM 3890 C CA . ASN B 1 186 ? 2.334 -16.172 -17.344 1 98.5 186 ASN B CA 1
ATOM 3891 C C . ASN B 1 186 ? 2.693 -15.164 -18.422 1 98.5 186 ASN B C 1
ATOM 3893 O O . ASN B 1 186 ? 2.248 -15.289 -19.562 1 98.5 186 ASN B O 1
ATOM 3897 N N . LEU B 1 187 ? 3.506 -14.203 -18.109 1 98.44 187 LEU B N 1
ATOM 3898 C CA . LEU B 1 187 ? 3.965 -13.219 -19.078 1 98.44 187 LEU B CA 1
ATOM 3899 C C . LEU B 1 187 ? 4.656 -13.898 -20.266 1 98.44 187 LEU B C 1
ATOM 3901 O O . LEU B 1 187 ? 4.477 -13.492 -21.406 1 98.44 187 LEU B O 1
ATOM 3905 N N . SER B 1 188 ? 5.391 -14.922 -19.984 1 98.62 188 SER B N 1
ATOM 3906 C CA . SER B 1 188 ? 6.258 -15.57 -20.969 1 98.62 188 SER B CA 1
ATOM 3907 C C . SER B 1 188 ? 5.488 -16.609 -21.781 1 98.62 188 SER B C 1
ATOM 3909 O O . SER B 1 188 ? 5.934 -17.016 -22.859 1 98.62 188 SER B O 1
ATOM 3911 N N . ALA B 1 189 ? 4.352 -17.047 -21.281 1 98.44 189 ALA B N 1
ATOM 3912 C CA . ALA B 1 189 ? 3.666 -18.203 -21.859 1 98.44 189 ALA B CA 1
ATOM 3913 C C . ALA B 1 189 ? 2.82 -17.781 -23.062 1 98.44 189 ALA B C 1
ATOM 3915 O O . ALA B 1 189 ? 2.471 -18.609 -23.906 1 98.44 189 ALA B O 1
ATOM 3916 N N . TRP B 1 190 ? 2.436 -16.5 -23.109 1 98.06 190 TRP B N 1
ATOM 3917 C CA . TRP B 1 190 ? 1.59 -16.031 -24.203 1 98.06 190 TRP B CA 1
ATOM 3918 C C . TRP B 1 190 ? 2.436 -15.516 -25.359 1 98.06 190 TRP B C 1
ATOM 3920 O O . TRP B 1 190 ? 3.217 -14.578 -25.203 1 98.06 190 TRP B O 1
ATOM 3930 N N . PRO B 1 191 ? 2.213 -16.062 -26.547 1 96.69 191 PRO B N 1
ATOM 3931 C CA . PRO B 1 191 ? 3.119 -15.781 -27.656 1 96.69 191 PRO B CA 1
ATOM 3932 C C . PRO B 1 191 ? 3.055 -14.32 -28.109 1 96.69 191 PRO B C 1
ATOM 3934 O O . PRO B 1 191 ? 4.02 -13.805 -28.688 1 96.69 191 PRO B O 1
ATOM 3937 N N . GLN B 1 192 ? 1.982 -13.656 -27.859 1 96.31 192 GLN B N 1
ATOM 3938 C CA . GLN B 1 192 ? 1.85 -12.273 -28.297 1 96.31 192 GLN B CA 1
ATOM 3939 C C . GLN B 1 192 ? 2.596 -11.32 -27.375 1 96.31 192 GLN B C 1
ATOM 3941 O O . GLN B 1 192 ? 2.77 -10.141 -27.688 1 96.31 192 GLN B O 1
ATOM 3946 N N . ASN B 1 193 ? 2.984 -11.805 -26.203 1 98.19 193 ASN B N 1
ATOM 3947 C CA . ASN B 1 193 ? 3.641 -10.945 -25.234 1 98.19 193 ASN B CA 1
ATOM 3948 C C . ASN B 1 193 ? 5.133 -10.805 -25.516 1 98.19 193 ASN B C 1
ATOM 3950 O O . ASN B 1 193 ? 5.75 -11.711 -26.078 1 98.19 193 ASN B O 1
ATOM 3954 N N . ASP B 1 194 ? 5.645 -9.703 -25.266 1 98.56 194 ASP B N 1
ATOM 3955 C CA . ASP B 1 194 ? 7.066 -9.43 -25.094 1 98.56 194 ASP B CA 1
ATOM 3956 C C . ASP B 1 194 ? 7.391 -9.094 -23.641 1 98.56 194 ASP B C 1
ATOM 3958 O O . ASP B 1 194 ? 7.324 -7.93 -23.25 1 98.56 194 ASP B O 1
ATOM 3962 N N . PRO B 1 195 ? 7.766 -10.125 -22.859 1 98.62 195 PRO B N 1
ATOM 3963 C CA . PRO B 1 195 ? 7.906 -9.93 -21.406 1 98.62 195 PRO B CA 1
ATOM 3964 C C . PRO B 1 195 ? 8.875 -8.805 -21.062 1 98.62 195 PRO B C 1
ATOM 3966 O O . PRO B 1 195 ? 8.594 -7.996 -20.172 1 98.62 195 PRO B O 1
ATOM 3969 N N . ALA B 1 196 ? 10.008 -8.734 -21.719 1 98.5 196 ALA B N 1
ATOM 3970 C CA . ALA B 1 196 ? 11.016 -7.715 -21.438 1 98.5 196 ALA B CA 1
ATOM 3971 C C . ALA B 1 196 ? 10.453 -6.312 -21.641 1 98.5 196 ALA B C 1
ATOM 3973 O O . ALA B 1 196 ? 10.57 -5.453 -20.766 1 98.5 196 ALA B O 1
ATOM 3974 N N . LYS B 1 197 ? 9.836 -6.102 -22.766 1 98.62 197 LYS B N 1
ATOM 3975 C CA . LYS B 1 197 ? 9.258 -4.797 -23.062 1 98.62 197 LYS B CA 1
ATOM 3976 C C . LYS B 1 197 ? 8.117 -4.465 -22.094 1 98.62 197 LYS B C 1
ATOM 3978 O O . LYS B 1 197 ? 7.965 -3.314 -21.688 1 98.62 197 LYS B O 1
ATOM 3983 N N . ASP B 1 198 ? 7.324 -5.484 -21.812 1 98.75 198 ASP B N 1
ATOM 3984 C CA . ASP B 1 198 ? 6.203 -5.285 -20.906 1 98.75 198 ASP B CA 1
ATOM 3985 C C . ASP B 1 198 ? 6.688 -4.855 -19.531 1 98.75 198 ASP B C 1
ATOM 3987 O O . ASP B 1 198 ? 6.125 -3.936 -18.922 1 98.75 198 ASP B O 1
ATOM 3991 N N . LEU B 1 199 ? 7.754 -5.453 -19 1 98.75 199 LEU B N 1
ATOM 3992 C CA . LEU B 1 199 ? 8.352 -5.078 -17.719 1 98.75 199 LEU B CA 1
ATOM 3993 C C . LEU B 1 199 ? 8.906 -3.658 -17.781 1 98.75 199 LEU B C 1
ATOM 3995 O O . LEU B 1 199 ? 8.695 -2.865 -16.859 1 98.75 199 LEU B O 1
ATOM 3999 N N . GLU B 1 200 ? 9.539 -3.314 -18.875 1 98.31 200 GLU B N 1
ATOM 4000 C CA . GLU B 1 200 ? 10.133 -1.992 -19.031 1 98.31 200 GLU B CA 1
ATOM 4001 C C . GLU B 1 200 ? 9.07 -0.899 -19 1 98.31 200 GLU B C 1
ATOM 4003 O O . GLU B 1 200 ? 9.242 0.119 -18.328 1 98.31 200 GLU B O 1
ATOM 4008 N N . ASN B 1 201 ? 8.008 -1.202 -19.703 1 98.12 201 ASN B N 1
ATOM 4009 C CA . ASN B 1 201 ? 6.961 -0.198 -19.844 1 98.12 201 ASN B CA 1
ATOM 4010 C C . ASN B 1 201 ? 6.07 -0.151 -18.609 1 98.12 201 ASN B C 1
ATOM 4012 O O . ASN B 1 201 ? 5.332 0.814 -18.391 1 98.12 201 ASN B O 1
ATOM 4016 N N . GLY B 1 202 ? 6.133 -1.195 -17.781 1 98.12 202 GLY B N 1
ATOM 4017 C CA . GLY B 1 202 ? 5.195 -1.298 -16.672 1 98.12 202 GLY B CA 1
ATOM 4018 C C . GLY B 1 202 ? 5.859 -1.219 -15.312 1 98.12 202 GLY B C 1
ATOM 4019 O O . GLY B 1 202 ? 5.199 -1.361 -14.281 1 98.12 202 GLY B O 1
ATOM 4020 N N . ILE B 1 203 ? 7.168 -0.928 -15.242 1 98.06 203 ILE B N 1
ATOM 4021 C CA . ILE B 1 203 ? 7.969 -1.075 -14.031 1 98.06 203 ILE B CA 1
ATOM 4022 C C . ILE B 1 203 ? 7.383 -0.215 -12.914 1 98.06 203 ILE B C 1
ATOM 4024 O O . ILE B 1 203 ? 7.367 -0.623 -11.75 1 98.06 203 ILE B O 1
ATOM 4028 N N . GLY B 1 204 ? 6.785 0.946 -13.242 1 97.38 204 GLY B N 1
ATOM 4029 C CA . GLY B 1 204 ? 6.238 1.87 -12.258 1 97.38 204 GLY B CA 1
ATOM 4030 C C . GLY B 1 204 ? 4.953 1.375 -11.625 1 97.38 204 GLY B C 1
ATOM 4031 O O . GLY B 1 204 ? 4.469 1.959 -10.648 1 97.38 204 GLY B O 1
ATOM 4032 N N . ASN B 1 205 ? 4.398 0.191 -12.086 1 98.12 205 ASN B N 1
ATOM 4033 C CA . ASN B 1 205 ? 3.123 -0.332 -11.609 1 98.12 205 ASN B CA 1
ATOM 4034 C C . ASN B 1 205 ? 3.291 -1.69 -10.93 1 98.12 205 ASN B C 1
ATOM 4036 O O . ASN B 1 205 ? 2.322 -2.266 -10.43 1 98.12 205 ASN B O 1
ATOM 4040 N N . ILE B 1 206 ? 4.5 -2.164 -10.797 1 98.69 206 ILE B N 1
ATOM 4041 C CA . ILE B 1 206 ? 4.719 -3.529 -10.328 1 98.69 206 ILE B CA 1
ATOM 4042 C C . ILE B 1 206 ? 4.879 -3.533 -8.812 1 98.69 206 ILE B C 1
ATOM 4044 O O . ILE B 1 206 ? 5.855 -3 -8.281 1 98.69 206 ILE B O 1
ATOM 4048 N N . VAL B 1 207 ? 3.941 -4.164 -8.156 1 98.12 207 VAL B N 1
ATOM 4049 C CA . VAL B 1 207 ? 3.926 -4.238 -6.699 1 98.12 207 VAL B CA 1
ATOM 4050 C C . VAL B 1 207 ? 4.812 -5.387 -6.23 1 98.12 207 VAL B C 1
ATOM 4052 O O . VAL B 1 207 ? 5.535 -5.258 -5.242 1 98.12 207 VAL B O 1
ATOM 4055 N N . ALA B 1 208 ? 4.727 -6.469 -6.844 1 98.44 208 ALA B N 1
ATOM 4056 C CA . ALA B 1 208 ? 5.391 -7.738 -6.566 1 98.44 208 ALA B CA 1
ATOM 4057 C C . ALA B 1 208 ? 5.406 -8.633 -7.805 1 98.44 208 ALA B C 1
ATOM 4059 O O . ALA B 1 208 ? 4.746 -8.328 -8.805 1 98.44 208 ALA B O 1
ATOM 4060 N N . ILE B 1 209 ? 6.234 -9.688 -7.754 1 98.81 209 ILE B N 1
ATOM 4061 C CA . ILE B 1 209 ? 6.391 -10.531 -8.938 1 98.81 209 ILE B CA 1
ATOM 4062 C C . ILE B 1 209 ? 6.352 -12 -8.531 1 98.81 209 ILE B C 1
ATOM 4064 O O . ILE B 1 209 ? 7.031 -12.414 -7.586 1 98.81 209 ILE B O 1
ATOM 4068 N N . HIS B 1 210 ? 5.551 -12.789 -9.219 1 98.88 210 HIS B N 1
ATOM 4069 C CA . HIS B 1 210 ? 5.594 -14.242 -9.094 1 98.88 210 HIS B CA 1
ATOM 4070 C C . HIS B 1 210 ? 6.684 -14.836 -9.977 1 98.88 210 HIS B C 1
ATOM 4072 O O . HIS B 1 210 ? 6.812 -14.469 -11.148 1 98.88 210 HIS B O 1
ATOM 4078 N N . LEU B 1 211 ? 7.41 -15.734 -9.398 1 98.88 211 LEU B N 1
ATOM 4079 C CA . LEU B 1 211 ? 8.367 -16.562 -10.117 1 98.88 211 LEU B CA 1
ATOM 4080 C C . LEU B 1 211 ? 7.828 -17.984 -10.305 1 98.88 211 LEU B C 1
ATOM 4082 O O . LEU B 1 211 ? 7.738 -18.75 -9.336 1 98.88 211 LEU B O 1
ATOM 4086 N N . LYS B 1 212 ? 7.461 -18.266 -11.414 1 98.38 212 LYS B N 1
ATOM 4087 C CA . LYS B 1 212 ? 6.984 -19.594 -11.805 1 98.38 212 LYS B CA 1
ATOM 4088 C C . LYS B 1 212 ? 7.363 -19.906 -13.25 1 98.38 212 LYS B C 1
ATOM 4090 O O . LYS B 1 212 ? 7.496 -19 -14.07 1 98.38 212 LYS B O 1
ATOM 4095 N N . ASP B 1 213 ? 7.66 -21.219 -13.594 1 98.75 213 ASP B N 1
ATOM 4096 C CA . ASP B 1 213 ? 7.98 -21.594 -14.969 1 98.75 213 ASP B CA 1
ATOM 4097 C C . ASP B 1 213 ? 6.742 -22.125 -15.695 1 98.75 213 ASP B C 1
ATOM 4099 O O . ASP B 1 213 ? 5.766 -22.531 -15.062 1 98.75 213 ASP B O 1
ATOM 4103 N N . THR B 1 214 ? 6.762 -21.938 -16.938 1 98.81 214 THR B N 1
ATOM 4104 C CA . THR B 1 214 ? 5.637 -22.344 -17.781 1 98.81 214 THR B CA 1
ATOM 4105 C C . THR B 1 214 ? 6.121 -22.875 -19.125 1 98.81 214 THR B C 1
ATOM 4107 O O . THR B 1 214 ? 7.301 -22.75 -19.453 1 98.81 214 THR B O 1
ATOM 4110 N N . LEU B 1 215 ? 5.285 -23.609 -19.844 1 98.62 215 LEU B N 1
ATOM 4111 C CA . LEU B 1 215 ? 5.449 -23.906 -21.266 1 98.62 215 LEU B CA 1
ATOM 4112 C C . LEU B 1 215 ? 4.504 -23.062 -22.109 1 98.62 215 LEU B C 1
ATOM 4114 O O . LEU B 1 215 ? 3.307 -23 -21.828 1 98.62 215 LEU B O 1
ATOM 4118 N N . ALA B 1 216 ? 5 -22.531 -23.109 1 98.38 216 ALA B N 1
ATOM 4119 C CA . ALA B 1 216 ? 4.281 -21.516 -23.875 1 98.38 216 ALA B CA 1
ATOM 4120 C C . ALA B 1 216 ? 3.15 -22.125 -24.688 1 98.38 216 ALA B C 1
ATOM 4122 O O . ALA B 1 216 ? 3.27 -23.25 -25.172 1 98.38 216 ALA B O 1
ATOM 4123 N N . VAL B 1 217 ? 2.111 -21.312 -24.812 1 97.88 217 VAL B N 1
ATOM 4124 C CA . VAL B 1 217 ? 1.026 -21.641 -25.734 1 97.88 217 VAL B CA 1
ATOM 4125 C C . VAL B 1 217 ? 1.545 -21.609 -27.172 1 97.88 217 VAL B C 1
ATOM 4127 O O . VAL B 1 217 ? 2.303 -20.703 -27.547 1 97.88 217 VAL B O 1
ATOM 4130 N N . THR B 1 218 ? 1.191 -22.578 -27.938 1 96.5 218 THR B N 1
ATOM 4131 C CA . THR B 1 218 ? 1.444 -22.641 -29.375 1 96.5 218 THR B CA 1
ATOM 4132 C C . THR B 1 218 ? 0.187 -23.062 -30.125 1 96.5 218 THR B C 1
ATOM 4134 O O . THR B 1 218 ? -0.862 -23.281 -29.531 1 96.5 218 THR B O 1
ATOM 4137 N N . ASP B 1 219 ? 0.203 -23.016 -31.516 1 94 219 ASP B N 1
ATOM 4138 C CA . ASP B 1 219 ? -0.945 -23.406 -32.344 1 94 219 ASP B CA 1
ATOM 4139 C C . ASP B 1 219 ? -1.436 -24.797 -31.969 1 94 219 ASP B C 1
ATOM 4141 O O . ASP B 1 219 ? -2.639 -25.062 -31.969 1 94 219 ASP B O 1
ATOM 4145 N N . GLY B 1 220 ? -0.577 -25.672 -31.406 1 94.25 220 GLY B N 1
ATOM 4146 C CA . GLY B 1 220 ? -0.972 -27.031 -31.125 1 94.25 220 GLY B CA 1
ATOM 4147 C C . GLY B 1 220 ? -0.813 -27.406 -29.656 1 94.25 220 GLY B C 1
ATOM 4148 O O . GLY B 1 220 ? -0.902 -28.578 -29.297 1 94.25 220 GLY B O 1
ATOM 4149 N N . PHE B 1 221 ? -0.636 -26.422 -28.922 1 96.19 221 PHE B N 1
ATOM 4150 C CA . PHE B 1 221 ? -0.377 -26.672 -27.516 1 96.19 221 PHE B CA 1
ATOM 4151 C C . PHE B 1 221 ? -0.96 -25.562 -26.656 1 96.19 221 PHE B C 1
ATOM 4153 O O . PHE B 1 221 ? -0.672 -24.391 -26.875 1 96.19 221 PHE B O 1
ATOM 4160 N N . GLU B 1 222 ? -1.892 -25.875 -25.781 1 95.62 222 GLU B N 1
ATOM 4161 C CA . GLU B 1 222 ? -2.619 -24.906 -24.969 1 95.62 222 GLU B CA 1
ATOM 4162 C C . GLU B 1 222 ? -1.706 -24.25 -23.922 1 95.62 222 GLU B C 1
ATOM 4164 O O . GLU B 1 222 ? -2.096 -23.297 -23.266 1 95.62 222 GLU B O 1
ATOM 4169 N N . GLY B 1 223 ? -0.512 -24.688 -23.875 1 97.25 223 GLY B N 1
ATOM 4170 C CA . GLY B 1 223 ? 0.404 -24.219 -22.859 1 97.25 223 GLY B CA 1
ATOM 4171 C C . GLY B 1 223 ? 0.292 -24.984 -21.547 1 97.25 223 GLY B C 1
ATOM 4172 O O . GLY B 1 223 ? -0.653 -25.75 -21.359 1 97.25 223 GLY B O 1
ATOM 4173 N N . LYS B 1 224 ? 1.311 -24.969 -20.766 1 98.25 224 LYS B N 1
ATOM 4174 C CA . LYS B 1 224 ? 1.302 -25.5 -19.406 1 98.25 224 LYS B CA 1
ATOM 4175 C C . LYS B 1 224 ? 1.683 -24.422 -18.391 1 98.25 224 LYS B C 1
ATOM 4177 O O . LYS B 1 224 ? 2.832 -23.984 -18.359 1 98.25 224 LYS B O 1
ATOM 4182 N N . PHE B 1 225 ? 0.775 -24.047 -17.609 1 97.31 225 PHE B N 1
ATOM 4183 C CA . PHE B 1 225 ? 0.946 -22.859 -16.781 1 97.31 225 PHE B CA 1
ATOM 4184 C C . PHE B 1 225 ? 1.245 -23.234 -15.344 1 97.31 225 PHE B C 1
ATOM 4186 O O . PHE B 1 225 ? 1.559 -22.375 -14.523 1 97.31 225 PHE B O 1
ATOM 4193 N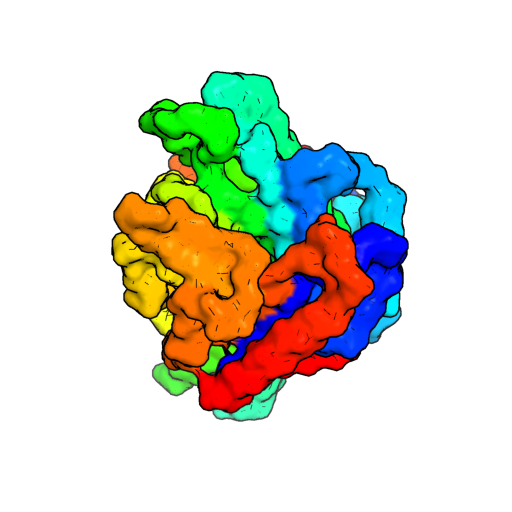 N . ARG B 1 226 ? 1.119 -24.469 -15.016 1 95.69 226 ARG B N 1
ATOM 4194 C CA . ARG B 1 226 ? 1.348 -24.922 -13.648 1 95.69 226 ARG B CA 1
ATOM 4195 C C . ARG B 1 226 ? 2.238 -26.156 -13.625 1 95.69 226 ARG B C 1
ATOM 4197 O O . ARG B 1 226 ? 2.244 -26.938 -14.57 1 95.69 226 ARG B O 1
ATOM 4204 N N . ASP B 1 227 ? 2.996 -26.266 -12.617 1 96.94 227 ASP B N 1
ATOM 4205 C CA . ASP B 1 227 ? 3.732 -27.469 -12.281 1 96.94 227 ASP B CA 1
ATOM 4206 C C . ASP B 1 227 ? 4.812 -27.766 -13.32 1 96.94 227 ASP B C 1
ATOM 4208 O O . ASP B 1 227 ? 5.051 -28.922 -13.656 1 96.94 227 ASP B O 1
ATOM 4212 N N . VAL B 1 228 ? 5.32 -26.797 -13.984 1 98.06 228 VAL B N 1
ATOM 4213 C CA . VAL B 1 228 ? 6.512 -26.938 -14.812 1 98.06 228 VAL B CA 1
ATOM 4214 C C . VAL B 1 228 ? 7.762 -26.75 -13.953 1 98.06 228 VAL B C 1
ATOM 4216 O O . VAL B 1 228 ? 7.922 -25.734 -13.281 1 98.06 228 VAL B O 1
ATOM 4219 N N . PRO B 1 229 ? 8.609 -27.766 -13.891 1 97.62 229 PRO B N 1
ATOM 4220 C CA . PRO B 1 229 ? 9.828 -27.609 -13.102 1 97.62 229 PRO B CA 1
ATOM 4221 C C . PRO B 1 229 ? 10.68 -26.438 -13.555 1 97.62 229 PRO B C 1
ATOM 4223 O O . PRO B 1 229 ? 10.789 -26.172 -14.758 1 97.62 229 PRO B O 1
ATOM 4226 N N . PHE B 1 230 ? 11.25 -25.719 -12.562 1 98.5 230 PHE B N 1
ATOM 4227 C CA . PHE B 1 230 ? 12.094 -24.562 -12.883 1 98.5 230 PHE B CA 1
ATOM 4228 C C . PHE B 1 230 ? 13.258 -24.984 -13.773 1 98.5 230 PHE B C 1
ATOM 4230 O O . PHE B 1 230 ? 13.961 -25.953 -13.477 1 98.5 230 PHE B O 1
ATOM 4237 N N . GLY B 1 231 ? 13.469 -24.266 -14.844 1 97.81 231 GLY B N 1
ATOM 4238 C CA . GLY B 1 231 ? 14.547 -24.562 -15.781 1 97.81 231 GLY B CA 1
ATOM 4239 C C . GLY B 1 231 ? 14.109 -25.422 -16.953 1 97.81 231 GLY B C 1
ATOM 4240 O O . GLY B 1 231 ? 14.852 -25.578 -17.922 1 97.81 231 GLY B O 1
ATOM 4241 N N . GLU B 1 232 ? 12.953 -25.938 -16.859 1 98.25 232 GLU B N 1
ATOM 4242 C CA . GLU B 1 232 ? 12.461 -26.812 -17.922 1 98.25 232 GLU B CA 1
ATOM 4243 C C . GLU B 1 232 ? 11.383 -26.141 -18.75 1 98.25 232 GLU B C 1
ATOM 4245 O O . GLU B 1 232 ? 10.797 -26.766 -19.641 1 98.25 232 GLU B O 1
ATOM 4250 N N . GLY B 1 233 ? 11.031 -24.922 -18.406 1 98.56 233 GLY B N 1
ATOM 4251 C CA . GLY B 1 233 ? 10 -24.188 -19.141 1 98.56 233 GLY B CA 1
ATOM 4252 C C . GLY B 1 233 ? 10.555 -23.141 -20.094 1 98.56 233 GLY B C 1
ATOM 4253 O O . GLY B 1 233 ? 11.68 -23.281 -20.578 1 98.56 233 GLY B O 1
ATOM 4254 N N . CYS B 1 234 ? 9.742 -22.203 -20.438 1 98.44 234 CYS B N 1
ATOM 4255 C CA . CYS B 1 234 ? 10.086 -21.25 -21.5 1 98.44 234 CYS B CA 1
ATOM 4256 C C . CYS B 1 234 ? 10.516 -19.906 -20.906 1 98.44 234 CYS B C 1
ATOM 4258 O O . CYS B 1 234 ? 10.875 -18.984 -21.641 1 98.44 234 CYS B O 1
ATOM 4260 N N . VAL B 1 235 ? 10.508 -19.734 -19.578 1 98.81 235 VAL B N 1
ATOM 4261 C CA . VAL B 1 235 ? 10.828 -18.453 -18.984 1 98.81 235 VAL B CA 1
ATOM 4262 C C . VAL B 1 235 ? 12.336 -18.234 -18.984 1 98.81 235 VAL B C 1
ATOM 4264 O O . VAL B 1 235 ? 13.094 -19.078 -18.5 1 98.81 235 VAL B O 1
ATOM 4267 N N . ASP B 1 236 ? 12.789 -17.172 -19.547 1 98.75 236 ASP B N 1
ATOM 4268 C CA . ASP B 1 236 ? 14.188 -16.75 -19.438 1 98.75 236 ASP B CA 1
ATOM 4269 C C . ASP B 1 236 ? 14.438 -15.992 -18.141 1 98.75 236 ASP B C 1
ATOM 4271 O O . ASP B 1 236 ? 14.641 -14.773 -18.156 1 98.75 236 ASP B O 1
ATOM 4275 N N . PHE B 1 237 ? 14.523 -16.719 -17.047 1 98.81 237 PHE B N 1
ATOM 4276 C CA . PHE B 1 237 ? 14.648 -16.109 -15.727 1 98.81 237 PHE B CA 1
ATOM 4277 C C . PHE B 1 237 ? 15.883 -15.219 -15.648 1 98.81 237 PHE B C 1
ATOM 4279 O O . PHE B 1 237 ? 15.812 -14.094 -15.156 1 98.81 237 PHE B O 1
ATOM 4286 N N . GLU B 1 238 ? 17 -15.766 -16.078 1 98.75 238 GLU B N 1
ATOM 4287 C CA . GLU B 1 238 ? 18.234 -14.977 -15.992 1 98.75 238 GLU B CA 1
ATOM 4288 C C . GLU B 1 238 ? 18.078 -13.641 -16.703 1 98.75 238 GLU B C 1
ATOM 4290 O O . GLU B 1 238 ? 18.422 -12.586 -16.156 1 98.75 238 GLU B O 1
ATOM 4295 N N . GLY B 1 239 ? 17.594 -13.648 -17.969 1 98.75 239 GLY B N 1
ATOM 4296 C CA . GLY B 1 239 ? 17.422 -12.422 -18.734 1 98.75 239 GLY B CA 1
ATOM 4297 C C . GLY B 1 239 ? 16.438 -11.453 -18.094 1 98.75 239 GLY B C 1
ATOM 4298 O O . GLY B 1 239 ? 16.734 -10.258 -17.984 1 98.75 239 GLY B O 1
ATOM 4299 N N . LEU B 1 240 ? 15.281 -11.922 -17.625 1 98.81 240 LEU B N 1
ATOM 4300 C CA . LEU B 1 240 ? 14.25 -11.055 -17.062 1 98.81 240 LEU B CA 1
ATOM 4301 C C . LEU B 1 240 ? 14.688 -10.484 -15.719 1 98.81 240 LEU B C 1
ATOM 4303 O O . LEU B 1 240 ? 14.414 -9.32 -15.422 1 98.81 240 LEU B O 1
ATOM 4307 N N . LEU B 1 241 ? 15.336 -11.305 -14.906 1 98.75 241 LEU B N 1
ATOM 4308 C CA . LEU B 1 241 ? 15.812 -10.812 -13.617 1 98.75 241 LEU B CA 1
ATOM 4309 C C . LEU B 1 241 ? 16.953 -9.812 -13.805 1 98.75 241 LEU B C 1
ATOM 4311 O O . LEU B 1 241 ? 17.047 -8.836 -13.047 1 98.75 241 LEU B O 1
ATOM 4315 N N . ARG B 1 242 ? 17.812 -10.031 -14.773 1 98.62 242 ARG B N 1
ATOM 4316 C CA . ARG B 1 242 ? 18.844 -9.047 -15.117 1 98.62 242 ARG B CA 1
ATOM 4317 C C . ARG B 1 242 ? 18.203 -7.719 -15.516 1 98.62 242 ARG B C 1
ATOM 4319 O O . ARG B 1 242 ? 18.688 -6.652 -15.125 1 98.62 242 ARG B O 1
ATOM 4326 N N . GLU B 1 243 ? 17.172 -7.812 -16.312 1 98.5 243 GLU B N 1
ATOM 4327 C CA . GLU B 1 243 ? 16.438 -6.617 -16.703 1 98.5 243 GLU B CA 1
ATOM 4328 C C . GLU B 1 243 ? 15.859 -5.895 -15.492 1 98.5 243 GLU B C 1
ATOM 4330 O O . GLU B 1 243 ? 15.922 -4.668 -15.406 1 98.5 243 GLU B O 1
ATOM 4335 N N . LEU B 1 244 ? 15.25 -6.641 -14.594 1 98.5 244 LEU B N 1
ATOM 4336 C CA . LEU B 1 244 ? 14.648 -6.047 -13.406 1 98.5 244 LEU B CA 1
ATOM 4337 C C . LEU B 1 244 ? 15.703 -5.344 -12.562 1 98.5 244 LEU B C 1
ATOM 4339 O O . LEU B 1 244 ? 15.422 -4.312 -11.945 1 98.5 244 LEU B O 1
ATOM 4343 N N . VAL B 1 245 ? 16.953 -5.887 -12.5 1 98.25 245 VAL B N 1
ATOM 4344 C CA . VAL B 1 245 ? 18.062 -5.207 -11.844 1 98.25 245 VAL B CA 1
ATOM 4345 C C . VAL B 1 245 ? 18.344 -3.881 -12.547 1 98.25 245 VAL B C 1
ATOM 4347 O O . VAL B 1 245 ? 18.453 -2.84 -11.898 1 98.25 245 VAL B O 1
ATOM 4350 N N . ARG B 1 246 ? 18.422 -3.922 -13.898 1 97.75 246 ARG B N 1
ATOM 4351 C CA . ARG B 1 246 ? 18.672 -2.709 -14.672 1 97.75 246 ARG B CA 1
ATOM 4352 C C . ARG B 1 246 ? 17.594 -1.665 -14.422 1 97.75 246 ARG B C 1
ATOM 4354 O O . ARG B 1 246 ? 17.875 -0.468 -14.359 1 97.75 246 ARG B O 1
ATOM 4361 N N . LEU B 1 247 ? 16.359 -2.129 -14.289 1 97.38 247 LEU B N 1
ATOM 4362 C CA . LEU B 1 247 ? 15.211 -1.245 -14.094 1 97.38 247 LEU B CA 1
ATOM 4363 C C . LEU B 1 247 ? 15.102 -0.805 -12.641 1 97.38 247 LEU B C 1
ATOM 4365 O O . LEU B 1 247 ? 14.18 -0.068 -12.273 1 97.38 247 LEU B O 1
ATOM 4369 N N . ASP B 1 248 ? 16.016 -1.256 -11.75 1 96.5 248 ASP B N 1
ATOM 4370 C CA . ASP B 1 248 ? 16.078 -0.889 -10.344 1 96.5 248 ASP B CA 1
ATOM 4371 C C . ASP B 1 248 ? 14.836 -1.343 -9.586 1 96.5 248 ASP B C 1
ATOM 4373 O O . ASP B 1 248 ? 14.273 -0.586 -8.789 1 96.5 248 ASP B O 1
ATOM 4377 N N . TYR B 1 249 ? 14.352 -2.545 -9.938 1 97.62 249 TYR B N 1
ATOM 4378 C CA . TYR B 1 249 ? 13.227 -3.123 -9.211 1 97.62 249 TYR B CA 1
ATOM 4379 C C . TYR B 1 249 ? 13.641 -3.541 -7.805 1 97.62 249 TYR B C 1
ATOM 4381 O O . TYR B 1 249 ? 14.594 -4.309 -7.637 1 97.62 249 TYR B O 1
ATOM 4389 N N . ASN B 1 250 ? 12.914 -3.062 -6.789 1 95.88 250 ASN B N 1
ATOM 4390 C CA . ASN B 1 250 ? 13.266 -3.381 -5.406 1 95.88 250 ASN B CA 1
ATOM 4391 C C . ASN B 1 250 ? 12.078 -3.957 -4.648 1 95.88 250 ASN B C 1
ATOM 4393 O O . ASN B 1 250 ? 12.039 -3.922 -3.416 1 95.88 250 ASN B O 1
ATOM 4397 N N . GLY B 1 251 ? 11.016 -4.418 -5.332 1 97.19 251 GLY B N 1
ATOM 4398 C CA . GLY B 1 251 ? 9.875 -5.074 -4.723 1 97.19 251 GLY B CA 1
ATOM 4399 C C . GLY B 1 251 ? 10.141 -6.523 -4.359 1 97.19 251 GLY B C 1
ATOM 4400 O O . GLY B 1 251 ? 11.289 -6.973 -4.383 1 97.19 251 GLY B O 1
ATOM 4401 N N . SER B 1 252 ? 9.117 -7.215 -4.004 1 97.81 252 SER B N 1
ATOM 4402 C CA . SER B 1 252 ? 9.266 -8.586 -3.535 1 97.81 252 SER B CA 1
ATOM 4403 C C . SER B 1 252 ? 9.07 -9.586 -4.672 1 97.81 252 SER B C 1
ATOM 4405 O O . SER B 1 252 ? 8.406 -9.281 -5.664 1 97.81 252 SER B O 1
ATOM 4407 N N . PHE B 1 253 ? 9.742 -10.695 -4.562 1 98.75 253 PHE B N 1
ATOM 4408 C CA . PHE B 1 253 ? 9.516 -11.875 -5.391 1 98.75 253 PHE B CA 1
ATOM 4409 C C . PHE B 1 253 ? 8.844 -12.977 -4.586 1 98.75 253 PHE B C 1
ATOM 4411 O O . PHE B 1 253 ? 9.047 -13.086 -3.375 1 98.75 253 PHE B O 1
ATOM 4418 N N . THR B 1 254 ? 8.023 -13.75 -5.18 1 98.81 254 THR B N 1
ATOM 4419 C CA . THR B 1 254 ? 7.48 -14.953 -4.57 1 98.81 254 THR B CA 1
ATOM 4420 C C . THR B 1 254 ? 7.652 -16.156 -5.496 1 98.81 254 THR B C 1
ATOM 4422 O O . THR B 1 254 ? 7.266 -16.094 -6.668 1 98.81 254 THR B O 1
ATOM 4425 N N . ILE B 1 255 ? 8.328 -17.188 -4.988 1 98.88 255 ILE B N 1
ATOM 4426 C CA . ILE B 1 255 ? 8.336 -18.453 -5.723 1 98.88 255 ILE B CA 1
ATOM 4427 C C . ILE B 1 255 ? 6.957 -19.094 -5.645 1 98.88 255 ILE B C 1
ATOM 4429 O O . ILE B 1 255 ? 6.445 -19.359 -4.551 1 98.88 255 ILE B O 1
ATOM 4433 N N . GLU B 1 256 ? 6.391 -19.25 -6.773 1 98.75 256 GLU B N 1
ATOM 4434 C CA . GLU B 1 256 ? 5.066 -19.844 -6.855 1 98.75 256 GLU B CA 1
ATOM 4435 C C . GLU B 1 256 ? 5.145 -21.281 -7.355 1 98.75 256 GLU B C 1
ATOM 4437 O O . GLU B 1 256 ? 5.609 -21.531 -8.469 1 98.75 256 GLU B O 1
ATOM 4442 N N . MET B 1 257 ? 4.789 -22.234 -6.582 1 98.5 257 MET B N 1
ATOM 4443 C CA . MET B 1 257 ? 4.734 -23.672 -6.855 1 98.5 257 MET B CA 1
ATOM 4444 C C . MET B 1 257 ? 3.742 -24.375 -5.93 1 98.5 257 MET B C 1
ATOM 4446 O O . MET B 1 257 ? 3.197 -23.75 -5.02 1 98.5 257 MET B O 1
ATOM 4450 N N . TRP B 1 258 ? 3.412 -25.656 -6.203 1 98.25 258 TRP B N 1
ATOM 4451 C CA . TRP B 1 258 ? 2.258 -26.234 -5.523 1 98.25 258 TRP B CA 1
ATOM 4452 C C . TRP B 1 258 ? 2.572 -27.641 -5.004 1 98.25 258 TRP B C 1
ATOM 4454 O O . TRP B 1 258 ? 1.668 -28.453 -4.816 1 98.25 258 TRP B O 1
ATOM 4464 N N . PRO B 1 259 ? 3.789 -28.031 -4.836 1 97.81 259 PRO B N 1
ATOM 4465 C CA . PRO B 1 259 ? 4.07 -29.422 -4.438 1 97.81 259 PRO B CA 1
ATOM 4466 C C . PRO B 1 259 ? 3.324 -29.828 -3.17 1 97.81 259 PRO B C 1
ATOM 4468 O O . PRO B 1 259 ? 2.896 -30.984 -3.049 1 97.81 259 PRO B O 1
ATOM 4471 N N . GLY B 1 260 ? 3.207 -28.938 -2.182 1 97.06 260 GLY B N 1
ATOM 4472 C CA . GLY B 1 260 ? 2.445 -29.25 -0.982 1 97.06 260 GLY B CA 1
ATOM 4473 C C . GLY B 1 260 ? 0.979 -29.516 -1.261 1 97.06 260 GLY B C 1
ATOM 4474 O O . GLY B 1 260 ? 0.434 -30.531 -0.805 1 97.06 260 GLY B O 1
ATOM 4475 N N . ASP B 1 261 ? 0.393 -28.641 -1.994 1 95.88 261 ASP B N 1
ATOM 4476 C CA . ASP B 1 261 ? -1.026 -28.766 -2.318 1 95.88 261 ASP B CA 1
ATOM 4477 C C . ASP B 1 261 ? -1.289 -29.969 -3.217 1 95.88 261 ASP B C 1
ATOM 4479 O O . ASP B 1 261 ? -2.363 -30.562 -3.156 1 95.88 261 ASP B O 1
ATOM 4483 N N . ASN B 1 262 ? -0.293 -30.328 -4.113 1 95.81 262 ASN B N 1
ATOM 4484 C CA . ASN B 1 262 ? -0.394 -31.469 -5.012 1 95.81 262 ASN B CA 1
ATOM 4485 C C . ASN B 1 262 ? -0.244 -32.781 -4.262 1 95.81 262 ASN B C 1
ATOM 4487 O O . ASN B 1 262 ? -0.543 -33.844 -4.801 1 95.81 262 ASN B O 1
ATOM 4491 N N . GLY B 1 263 ? 0.202 -32.75 -3.084 1 95.5 263 GLY B N 1
ATOM 4492 C CA . GLY B 1 263 ? 0.422 -33.969 -2.312 1 95.5 263 GLY B CA 1
ATOM 4493 C C . GLY B 1 263 ? 1.687 -34.719 -2.709 1 95.5 263 GLY B C 1
ATOM 4494 O O . GLY B 1 263 ? 1.752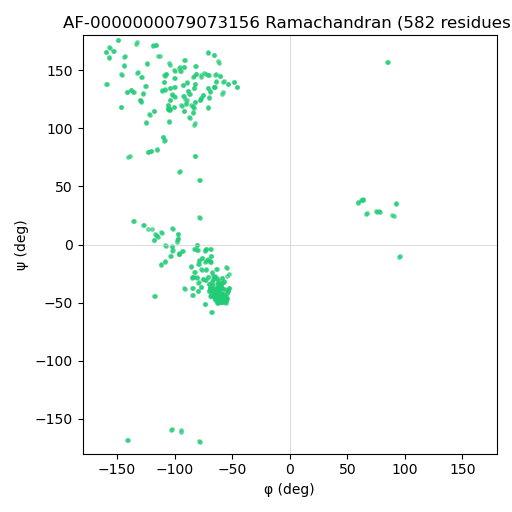 -35.938 -2.613 1 95.5 263 GLY B O 1
ATOM 4495 N N . ASP B 1 264 ? 2.699 -33.969 -3.195 1 95.38 264 ASP B N 1
ATOM 4496 C CA . ASP B 1 264 ? 3.969 -34.594 -3.57 1 95.38 264 ASP B CA 1
ATOM 4497 C C . ASP B 1 264 ? 4.641 -35.25 -2.361 1 95.38 264 ASP B C 1
ATOM 4499 O O . ASP B 1 264 ? 4.375 -34.844 -1.219 1 95.38 264 ASP B O 1
ATOM 4503 N N . ASP B 1 265 ? 5.508 -36.188 -2.641 1 96.12 265 ASP B N 1
ATOM 4504 C CA . ASP B 1 265 ? 6.117 -37 -1.589 1 96.12 265 ASP B CA 1
ATOM 4505 C C . ASP B 1 265 ? 6.98 -36.125 -0.667 1 96.12 265 ASP B C 1
ATOM 4507 O O . ASP B 1 265 ? 7.012 -36.344 0.546 1 96.12 265 ASP B O 1
ATOM 4511 N N . ASP B 1 266 ? 7.715 -35.219 -1.213 1 97.81 266 ASP B N 1
ATOM 4512 C CA . ASP B 1 266 ? 8.617 -34.375 -0.423 1 97.81 266 ASP B CA 1
ATOM 4513 C C . ASP B 1 266 ? 8.586 -32.938 -0.901 1 97.81 266 ASP B C 1
ATOM 4515 O O . ASP B 1 266 ? 9.547 -32.438 -1.493 1 97.81 266 ASP B O 1
ATOM 4519 N N . PRO B 1 267 ? 7.488 -32.25 -0.52 1 98.25 267 PRO B N 1
ATOM 4520 C CA . PRO B 1 267 ? 7.359 -30.844 -0.958 1 98.25 267 PRO B CA 1
ATOM 4521 C C . PRO B 1 267 ? 8.508 -29.969 -0.473 1 98.25 267 PRO B C 1
ATOM 4523 O O . PRO B 1 267 ? 8.93 -29.062 -1.185 1 98.25 267 PRO B O 1
ATOM 4526 N N . VAL B 1 268 ? 8.992 -30.219 0.717 1 98.69 268 VAL B N 1
ATOM 4527 C CA . VAL B 1 268 ? 10.062 -29.406 1.29 1 98.69 268 VAL B CA 1
ATOM 4528 C C . VAL B 1 268 ? 11.32 -29.516 0.426 1 98.69 268 VAL B C 1
ATOM 4530 O O . VAL B 1 268 ? 11.984 -28.516 0.158 1 98.69 268 VAL B O 1
ATOM 4533 N N . ALA B 1 269 ? 11.633 -30.719 -0.033 1 98.62 269 ALA B N 1
ATOM 4534 C CA . ALA B 1 269 ? 12.781 -30.922 -0.905 1 98.62 269 ALA B CA 1
ATOM 4535 C C . ALA B 1 269 ? 12.625 -30.156 -2.211 1 98.62 269 ALA B C 1
ATOM 4537 O O . ALA B 1 269 ? 13.594 -29.578 -2.725 1 98.62 269 ALA B O 1
ATOM 4538 N N . GLU B 1 270 ? 11.461 -30.125 -2.727 1 98.44 270 GLU B N 1
ATOM 4539 C CA . GLU B 1 270 ? 11.195 -29.406 -3.969 1 98.44 270 GLU B CA 1
ATOM 4540 C C . GLU B 1 270 ? 11.344 -27.906 -3.773 1 98.44 270 GLU B C 1
ATOM 4542 O O . GLU B 1 270 ? 11.875 -27.203 -4.648 1 98.44 270 GLU B O 1
ATOM 4547 N N . VAL B 1 271 ? 10.852 -27.406 -2.645 1 98.81 271 VAL B N 1
ATOM 4548 C CA . VAL B 1 271 ? 10.984 -25.984 -2.33 1 98.81 271 VAL B CA 1
ATOM 4549 C C . VAL B 1 271 ? 12.461 -25.625 -2.186 1 98.81 271 VAL B C 1
ATOM 4551 O O . VAL B 1 271 ? 12.898 -24.578 -2.67 1 98.81 271 VAL B O 1
ATOM 4554 N N . LYS B 1 272 ? 13.242 -26.484 -1.548 1 98.81 272 LYS B N 1
ATOM 4555 C CA . LYS B 1 272 ? 14.68 -26.25 -1.399 1 98.81 272 LYS B CA 1
ATOM 4556 C C . LYS B 1 272 ? 15.367 -26.188 -2.758 1 98.81 272 LYS B C 1
ATOM 4558 O O . LYS B 1 272 ? 16.266 -25.359 -2.971 1 98.81 272 LYS B O 1
ATOM 4563 N N . GLU B 1 273 ? 14.953 -27.078 -3.611 1 98.5 273 GLU B N 1
ATOM 4564 C CA . GLU B 1 273 ? 15.516 -27.078 -4.957 1 98.5 273 GLU B CA 1
ATOM 4565 C C . GLU B 1 273 ? 15.18 -25.781 -5.695 1 98.5 273 GLU B C 1
ATOM 4567 O O . GLU B 1 273 ? 16.031 -25.219 -6.375 1 98.5 273 GLU B O 1
ATOM 4572 N N . ALA B 1 274 ? 13.969 -25.359 -5.562 1 98.75 274 ALA B N 1
ATOM 4573 C CA . ALA B 1 274 ? 13.555 -24.109 -6.184 1 98.75 274 ALA B CA 1
ATOM 4574 C C . ALA B 1 274 ? 14.344 -22.922 -5.621 1 98.75 274 ALA B C 1
ATOM 4576 O O . ALA B 1 274 ? 14.797 -22.062 -6.371 1 98.75 274 ALA B O 1
ATOM 4577 N N . LYS B 1 275 ? 14.477 -22.875 -4.301 1 98.62 275 LYS B N 1
ATOM 4578 C CA . LYS B 1 275 ? 15.258 -21.844 -3.643 1 98.62 275 LYS B CA 1
ATOM 4579 C C . LYS B 1 275 ? 16.688 -21.812 -4.18 1 98.62 275 LYS B C 1
ATOM 4581 O O . LYS B 1 275 ? 17.219 -20.75 -4.5 1 98.62 275 LYS B O 1
ATOM 4586 N N . ALA B 1 276 ? 17.297 -22.953 -4.301 1 98.56 276 ALA B N 1
ATOM 4587 C CA . ALA B 1 276 ? 18.672 -23.047 -4.801 1 98.56 276 ALA B CA 1
ATOM 4588 C C . ALA B 1 276 ? 18.766 -22.562 -6.242 1 98.56 276 ALA B C 1
ATOM 4590 O O . ALA B 1 276 ? 19.734 -21.906 -6.621 1 98.56 276 ALA B O 1
ATOM 4591 N N . PHE B 1 277 ? 17.797 -22.953 -6.988 1 98.75 277 PHE B N 1
ATOM 4592 C CA . PHE B 1 277 ? 17.734 -22.531 -8.383 1 98.75 277 PHE B CA 1
ATOM 4593 C C . PHE B 1 277 ? 17.781 -21.016 -8.484 1 98.75 277 PHE B C 1
ATOM 4595 O O . PHE B 1 277 ? 18.578 -20.453 -9.242 1 98.75 277 PHE B O 1
ATOM 4602 N N . PHE B 1 278 ? 16.969 -20.312 -7.695 1 98.75 278 PHE B N 1
ATOM 4603 C CA . PHE B 1 278 ? 16.891 -18.859 -7.797 1 98.75 278 PHE B CA 1
ATOM 4604 C C . PHE B 1 278 ? 18.062 -18.188 -7.094 1 98.75 278 PHE B C 1
ATOM 4606 O O . PHE B 1 278 ? 18.547 -17.141 -7.523 1 98.75 278 PHE B O 1
ATOM 4613 N N . ASP B 1 279 ? 18.562 -18.812 -5.992 1 98.44 279 ASP B N 1
ATOM 4614 C CA . ASP B 1 279 ? 19.766 -18.281 -5.355 1 98.44 279 ASP B CA 1
ATOM 4615 C C . ASP B 1 279 ? 20.906 -18.156 -6.363 1 98.44 279 ASP B C 1
ATOM 4617 O O . ASP B 1 279 ? 21.625 -17.156 -6.367 1 98.44 279 ASP B O 1
ATOM 4621 N N . LYS B 1 280 ? 21.031 -19.156 -7.207 1 98.44 280 LYS B N 1
ATOM 4622 C CA . LYS B 1 280 ? 22.078 -19.156 -8.219 1 98.44 280 LYS B CA 1
ATOM 4623 C C . LYS B 1 280 ? 21.875 -18.031 -9.219 1 98.44 280 LYS B C 1
ATOM 4625 O O . LYS B 1 280 ? 22.828 -17.312 -9.547 1 98.44 280 LYS B O 1
ATOM 4630 N N . ILE B 1 281 ? 20.703 -17.844 -9.703 1 98.62 281 ILE B N 1
ATOM 4631 C CA . ILE B 1 281 ? 20.422 -16.812 -10.695 1 98.62 281 ILE B CA 1
ATOM 4632 C C . ILE B 1 281 ? 20.562 -15.43 -10.062 1 98.62 281 ILE B C 1
ATOM 4634 O O . ILE B 1 281 ? 21.109 -14.516 -10.68 1 98.62 281 ILE B O 1
ATOM 4638 N N . PHE B 1 282 ? 20 -15.266 -8.812 1 98.69 282 PHE B N 1
ATOM 4639 C CA . PHE B 1 282 ? 20.109 -14 -8.109 1 98.69 282 PHE B CA 1
ATOM 4640 C C . PHE B 1 282 ? 21.578 -13.578 -7.992 1 98.69 282 PHE B C 1
ATOM 4642 O O . PHE B 1 282 ? 21.922 -12.422 -8.273 1 98.69 282 PHE B O 1
ATOM 4649 N N . LYS B 1 283 ? 22.406 -14.5 -7.602 1 98.12 283 LYS B N 1
ATOM 4650 C CA . LYS B 1 283 ? 23.828 -14.227 -7.488 1 98.12 283 LYS B CA 1
ATOM 4651 C C . LYS B 1 283 ? 24.422 -13.789 -8.828 1 98.12 283 LYS B C 1
ATOM 4653 O O . LYS B 1 283 ? 25.203 -12.844 -8.891 1 98.12 283 LYS B O 1
ATOM 4658 N N . LYS B 1 284 ? 24.016 -14.461 -9.836 1 98.12 284 LYS B N 1
ATOM 4659 C CA . LYS B 1 284 ? 24.547 -14.203 -11.18 1 98.12 284 LYS B CA 1
ATOM 4660 C C . LYS B 1 284 ? 24.172 -12.805 -11.656 1 98.12 284 LYS B C 1
ATOM 4662 O O . LYS B 1 284 ? 24.969 -12.125 -12.305 1 98.12 284 LYS B O 1
ATOM 4667 N N . VAL B 1 285 ? 22.984 -12.344 -11.359 1 98.31 285 VAL B N 1
ATOM 4668 C CA . VAL B 1 285 ? 22.484 -11.117 -11.969 1 98.31 285 VAL B CA 1
ATOM 4669 C C . VAL B 1 285 ? 22.609 -9.961 -10.977 1 98.31 285 VAL B C 1
ATOM 4671 O O . VAL B 1 285 ? 22.312 -8.812 -11.312 1 98.31 285 VAL B O 1
ATOM 4674 N N . GLY B 1 286 ? 23 -10.195 -9.773 1 97.81 286 GLY B N 1
ATOM 4675 C CA . GLY B 1 286 ? 23.281 -9.141 -8.812 1 97.81 286 GLY B CA 1
ATOM 4676 C C . GLY B 1 286 ? 22.078 -8.781 -7.953 1 97.81 286 GLY B C 1
ATOM 4677 O O . GLY B 1 286 ? 21.844 -7.609 -7.66 1 97.81 286 GLY B O 1
ATOM 4678 N N . ILE B 1 287 ? 21.25 -9.719 -7.598 1 98.06 287 ILE B N 1
ATOM 4679 C CA . ILE B 1 287 ? 20.156 -9.539 -6.648 1 98.06 287 ILE B CA 1
ATOM 4680 C C . ILE B 1 287 ? 20.562 -10.078 -5.277 1 98.06 287 ILE B C 1
ATOM 4682 O O . ILE B 1 287 ? 20.969 -11.242 -5.156 1 98.06 287 ILE B O 1
ATOM 4686 N N . GLU B 1 288 ? 20.594 -9.227 -4.34 1 97.44 288 GLU B N 1
ATOM 4687 C CA . GLU B 1 288 ? 20.766 -9.648 -2.951 1 97.44 288 GLU B CA 1
ATOM 4688 C C . GLU B 1 288 ? 19.406 -9.844 -2.271 1 97.44 288 GLU B C 1
ATOM 4690 O O . GLU B 1 288 ? 18.484 -9.055 -2.475 1 97.44 288 GLU B O 1
ATOM 4695 N N . GLN B 1 289 ? 19.297 -10.883 -1.523 1 96.44 289 GLN B N 1
ATOM 4696 C CA . GLN B 1 289 ? 18.078 -11.133 -0.773 1 96.44 289 GLN B CA 1
ATOM 4697 C C . GLN B 1 289 ? 18.125 -10.469 0.6 1 96.44 289 GLN B C 1
ATOM 4699 O O . GLN B 1 289 ? 19.156 -10.516 1.282 1 96.44 289 GLN B O 1
ATOM 4704 N N . GLU B 1 290 ? 17.062 -9.789 0.915 1 95.56 290 GLU B N 1
ATOM 4705 C CA . GLU B 1 290 ? 16.906 -9.305 2.283 1 95.56 290 GLU B CA 1
ATOM 4706 C C . GLU B 1 290 ? 17.234 -10.398 3.295 1 95.56 290 GLU B C 1
ATOM 4708 O O . GLU B 1 290 ? 16.828 -11.547 3.123 1 95.56 290 GLU B O 1
ATOM 4713 N N . PRO B 1 291 ? 17.984 -10.094 4.352 1 93.5 291 PRO B N 1
ATOM 4714 C CA . PRO B 1 291 ? 18.297 -11.125 5.34 1 93.5 291 PRO B CA 1
ATOM 4715 C C . PRO B 1 291 ? 17.062 -11.641 6.059 1 93.5 291 PRO B C 1
ATOM 4717 O O . PRO B 1 291 ? 16.141 -10.867 6.344 1 93.5 291 PRO B O 1
ATOM 4720 N N . VAL B 1 292 ? 17.031 -12.914 6.27 1 91.94 292 VAL B N 1
ATOM 4721 C CA . VAL B 1 292 ? 15.961 -13.523 7.039 1 91.94 292 VAL B CA 1
ATOM 4722 C C . VAL B 1 292 ? 16.266 -13.422 8.531 1 91.94 292 VAL B C 1
ATOM 4724 O O . VAL B 1 292 ? 17.344 -13.82 8.977 1 91.94 292 VAL B O 1
ATOM 4727 N N . ASP B 1 293 ? 15.438 -12.609 9.336 1 75.56 293 ASP B N 1
ATOM 4728 C CA . ASP B 1 293 ? 15.656 -12.367 10.758 1 75.56 293 ASP B CA 1
ATOM 4729 C C . ASP B 1 293 ? 15.477 -13.648 11.562 1 75.56 293 ASP B C 1
ATOM 4731 O O . ASP B 1 293 ? 14.688 -14.523 11.188 1 75.56 293 ASP B O 1
#

Foldseek 3Di:
DFAAFEEAEQQLDAPPDDLLRSLLLRLVLFHQAYAAEQAQDPVSLCLLVDDPVRLVVNLVSCVVSVHDHAEYENNNCQVQPQLDPDVVSNVVVLVSLLSVLVSCLSNVHAEYEYEQDLYHPDDDDPSSVVSRLVSVLVSLVSNVVSNHAYAYEQDLDPRRQAQVSQVVSCVVNPDPRYAHEYELQSQQQEPVHDHLVRCLVRVVRHQEYEYDFWAHDDPPRSIGRADQQPPRHRGPVLVNVLSCVVVNRHHHYYYDHRCNVVVHPCSSVSSSVVVVVVVVSCVVSVYHYDGSD/DFAAFEEAEQQLDAPPDDPLRSLLLRLVLFHQAYAAEQAQDPVSLCLLVDDPVRLVVNLVSCVVSVHDHAEYENNNCQVQPQLDPDVVSNVVVLVSLLSVLVSCLSNVHAEYEYELDLYHPDDDDPSSVVSRLVSVLVSLVSNVVSNHAYAYEQDLDPRRQAQVSQVVSCVVNPDPRYAHEYELQSQQQEPVHDHLVRCLVRVVRHQEYEYDFWAHDDPPRSIGRADQQPPRHRGPVLVNVLSCVVVNRHHHYYYDHRCNVVVHPCSSVSSSVVVVVVVVSCVVSVYHYDGSD

Organism: NCBI:txid47770

InterPro domains:
  IPR004560 L-ribulose-5-phosphate 3-epimerase [TIGR00542] (5-286)
  IPR013022 Xylose isomerase-like, TIM barrel domain [PF01261] (23-280)
  IPR036237 Xylose isomerase-like superfamily [SSF51658] (16-282)
  IPR050417 Sugar Epimerase/Isomerase [PTHR43489] (7-281)